Protein AF-A0A9P6IXK4-F1 (afdb_monomer)

Radius of gyration: 26.89 Å; Cα contacts (8 Å, |Δi|>4): 471; chains: 1; bounding box: 74×74×66 Å

Organism: Mortierella alpina (NCBI:txid64518)

Structure (mmCIF, N/CA/C/O backbone):
data_AF-A0A9P6IXK4-F1
#
_entry.id   AF-A0A9P6IXK4-F1
#
loop_
_atom_site.group_PDB
_atom_site.id
_atom_site.type_symbol
_atom_site.label_atom_id
_atom_site.label_alt_id
_atom_site.label_comp_id
_atom_site.label_asym_id
_atom_site.label_entity_id
_atom_site.label_seq_id
_atom_site.pdbx_PDB_ins_code
_atom_site.Cartn_x
_atom_site.Cartn_y
_atom_site.Cartn_z
_atom_site.occupancy
_atom_site.B_iso_or_equiv
_atom_site.auth_seq_id
_atom_site.auth_comp_id
_atom_site.auth_asym_id
_atom_site.auth_atom_id
_atom_site.pdbx_PDB_model_num
ATOM 1 N N . MET A 1 1 ? 5.391 25.474 11.824 1.00 52.72 1 MET A N 1
ATOM 2 C CA . MET A 1 1 ? 5.689 24.115 12.347 1.00 52.72 1 MET A CA 1
ATOM 3 C C . MET A 1 1 ? 7.083 23.601 11.980 1.00 52.72 1 MET A C 1
ATOM 5 O O . MET A 1 1 ? 7.659 22.894 12.794 1.00 52.72 1 MET A O 1
ATOM 9 N N . LEU A 1 2 ? 7.649 23.959 10.817 1.00 49.06 2 LEU A N 1
ATOM 10 C CA . LEU A 1 2 ? 8.962 23.472 10.354 1.00 49.06 2 LEU A CA 1
ATOM 11 C C . LEU A 1 2 ? 10.124 23.780 11.313 1.00 49.06 2 LEU A C 1
ATOM 13 O O . LEU A 1 2 ? 10.863 22.875 11.680 1.00 49.06 2 LEU A O 1
ATOM 17 N N . LEU A 1 3 ? 10.205 25.013 11.827 1.00 53.06 3 LEU A N 1
ATOM 18 C CA . LEU A 1 3 ? 11.266 25.436 12.757 1.00 53.06 3 LEU A CA 1
ATOM 19 C C . LEU A 1 3 ? 11.308 24.636 14.067 1.00 53.06 3 LEU A C 1
ATOM 21 O O . LEU A 1 3 ? 12.357 24.570 14.701 1.00 53.06 3 LEU A O 1
ATOM 25 N N . LYS A 1 4 ? 10.190 24.013 14.469 1.00 53.56 4 LYS A N 1
ATOM 26 C CA . LYS A 1 4 ? 10.117 23.171 15.673 1.00 53.56 4 LYS A CA 1
ATOM 27 C C . LYS A 1 4 ? 10.676 21.762 15.449 1.00 53.56 4 LYS A C 1
ATOM 29 O O . LYS A 1 4 ? 10.868 21.031 16.413 1.00 53.56 4 LYS A O 1
ATOM 34 N N . ARG A 1 5 ? 10.932 21.368 14.195 1.00 58.62 5 ARG A N 1
ATOM 35 C CA . ARG A 1 5 ? 11.457 20.042 13.859 1.00 58.62 5 ARG A CA 1
ATOM 36 C C . ARG A 1 5 ? 12.953 19.978 14.207 1.00 58.62 5 ARG A C 1
ATOM 38 O O . ARG A 1 5 ? 13.705 20.857 13.770 1.00 58.62 5 ARG A O 1
ATOM 45 N N . PRO A 1 6 ? 13.420 18.955 14.945 1.00 50.81 6 PRO A N 1
ATOM 46 C CA . PRO A 1 6 ? 14.829 18.823 15.331 1.00 50.81 6 PRO A CA 1
ATOM 47 C C . PRO A 1 6 ? 15.798 18.842 14.139 1.00 50.81 6 PRO A C 1
ATOM 49 O O . PRO A 1 6 ? 16.840 19.487 14.221 1.00 50.81 6 PRO A O 1
ATOM 52 N N . MET A 1 7 ? 15.396 18.232 13.018 1.00 53.16 7 MET A N 1
ATOM 53 C CA . MET A 1 7 ? 16.200 18.086 11.793 1.00 53.16 7 MET A CA 1
ATOM 54 C C . MET A 1 7 ? 16.235 19.316 10.882 1.00 53.16 7 MET A C 1
ATOM 56 O O . MET A 1 7 ? 17.008 19.342 9.937 1.00 53.16 7 MET A O 1
ATOM 60 N N . TYR A 1 8 ? 15.412 20.333 11.141 1.00 59.78 8 TYR A N 1
ATOM 61 C CA . TYR A 1 8 ? 15.349 21.519 10.287 1.00 59.78 8 TYR A CA 1
ATOM 62 C C . TYR A 1 8 ? 16.556 22.432 10.558 1.00 59.78 8 TYR A C 1
ATOM 64 O O . TYR A 1 8 ? 16.531 23.133 11.563 1.00 59.78 8 TYR A O 1
ATOM 72 N N . SER A 1 9 ? 17.642 22.371 9.785 1.00 75.44 9 SER A N 1
ATOM 73 C CA . SER A 1 9 ? 18.879 23.142 10.046 1.00 75.44 9 SER A CA 1
ATOM 74 C C . SER A 1 9 ? 18.754 24.617 9.641 1.00 75.44 9 SER A C 1
ATOM 76 O O . SER A 1 9 ? 17.744 25.020 9.062 1.00 75.44 9 SER A O 1
ATOM 78 N N . LEU A 1 10 ? 19.758 25.447 9.951 1.00 77.88 10 LEU A N 1
ATOM 79 C CA . LEU A 1 10 ? 19.817 26.806 9.399 1.00 77.88 10 LEU A CA 1
ATOM 80 C C . LEU A 1 10 ? 20.030 26.797 7.886 1.00 77.88 10 LEU A C 1
ATOM 82 O O . LEU A 1 10 ? 19.483 27.652 7.205 1.00 77.88 10 LEU A O 1
ATOM 86 N N . GLU A 1 11 ? 20.740 25.810 7.348 1.00 75.88 11 GLU A N 1
ATOM 87 C CA . GLU A 1 11 ? 20.876 25.611 5.900 1.00 75.88 11 GLU A CA 1
ATOM 88 C C . GLU A 1 11 ? 19.508 25.428 5.223 1.00 75.88 11 GLU A C 1
ATOM 90 O O . GLU A 1 11 ? 19.194 26.131 4.267 1.00 75.88 11 GLU A O 1
ATOM 95 N N . MET A 1 12 ? 18.619 24.622 5.815 1.00 69.62 12 MET A N 1
ATOM 96 C CA . MET A 1 12 ? 17.236 24.497 5.337 1.00 69.62 12 MET A CA 1
ATOM 97 C C . MET A 1 12 ? 16.423 25.787 5.484 1.00 69.62 12 MET A C 1
ATOM 99 O O . MET A 1 12 ? 15.462 25.998 4.750 1.00 69.62 12 MET A O 1
ATOM 103 N N . VAL A 1 13 ? 16.745 26.646 6.460 1.00 75.06 13 VAL A N 1
ATOM 104 C CA . VAL A 1 13 ? 16.129 27.980 6.546 1.00 75.06 13 VAL A CA 1
ATOM 105 C C . VAL A 1 13 ? 16.561 28.813 5.341 1.00 75.06 13 VAL A C 1
ATOM 107 O O . VAL A 1 13 ? 15.698 29.434 4.727 1.00 75.06 13 VAL A O 1
ATOM 110 N N . THR A 1 14 ? 17.846 28.775 4.971 1.00 76.62 14 THR A N 1
ATOM 111 C CA . THR A 1 14 ? 18.394 29.462 3.792 1.00 76.62 14 THR A CA 1
ATOM 112 C C . THR A 1 14 ? 17.706 29.024 2.500 1.00 76.62 14 THR A C 1
ATOM 114 O O . THR A 1 14 ? 17.333 29.870 1.696 1.00 76.62 14 THR A O 1
ATOM 117 N N . GLU A 1 15 ? 17.477 27.721 2.322 1.00 71.31 15 GLU A N 1
ATOM 118 C CA . GLU A 1 15 ? 16.827 27.148 1.129 1.00 71.31 15 GLU A CA 1
ATOM 119 C C . GLU A 1 15 ? 15.358 27.568 0.954 1.00 71.31 15 GLU A C 1
ATOM 121 O O . GLU A 1 15 ? 14.810 27.455 -0.140 1.00 71.31 15 GLU A O 1
ATOM 126 N N . GLN A 1 16 ? 14.700 28.044 2.017 1.00 71.56 16 GLN A N 1
ATOM 127 C CA . GLN A 1 16 ? 13.336 28.581 1.938 1.00 71.56 16 GLN A CA 1
ATOM 128 C C . GLN A 1 16 ? 13.287 30.090 1.669 1.00 71.56 16 GLN A C 1
ATOM 130 O O . GLN A 1 16 ? 12.194 30.641 1.521 1.00 71.56 16 GLN A O 1
ATOM 135 N N . LEU A 1 17 ? 14.431 30.779 1.650 1.00 74.00 17 LEU A N 1
ATOM 136 C CA . LEU A 1 17 ? 14.479 32.203 1.338 1.00 74.00 17 LEU A CA 1
ATOM 137 C C . LEU A 1 17 ? 14.304 32.397 -0.167 1.00 74.00 17 LEU A C 1
ATOM 139 O O . LEU A 1 17 ? 14.869 31.673 -0.983 1.00 74.00 17 LEU A O 1
ATOM 143 N N . THR A 1 18 ? 13.482 33.372 -0.536 1.00 64.62 18 THR A N 1
ATOM 144 C CA . THR A 1 18 ? 12.984 33.492 -1.914 1.00 64.62 18 THR A CA 1
ATOM 145 C C . THR A 1 18 ? 13.796 34.441 -2.777 1.00 64.62 18 THR A C 1
ATOM 147 O O . THR A 1 18 ? 13.701 34.391 -4.002 1.00 64.62 18 THR A O 1
ATOM 150 N N . THR A 1 19 ? 14.590 35.313 -2.155 1.00 79.94 19 THR A N 1
ATOM 151 C CA . THR A 1 19 ? 15.404 36.295 -2.868 1.00 79.94 19 THR A CA 1
ATOM 152 C C . THR A 1 19 ? 16.889 36.023 -2.667 1.00 79.94 19 THR A C 1
ATOM 154 O O . THR A 1 19 ? 17.333 35.688 -1.569 1.00 79.94 19 THR A O 1
ATOM 157 N N . GLU A 1 20 ? 17.683 36.234 -3.719 1.00 77.56 20 GLU A N 1
ATOM 158 C CA . GLU A 1 20 ? 19.145 36.081 -3.668 1.00 77.56 20 GLU A CA 1
ATOM 159 C C . GLU A 1 20 ? 19.772 36.950 -2.568 1.00 77.56 20 GLU A C 1
ATOM 161 O O . GLU A 1 20 ? 20.692 36.520 -1.878 1.00 77.56 20 GLU A O 1
ATOM 166 N N . ARG A 1 21 ? 19.208 38.141 -2.329 1.00 81.44 21 ARG A N 1
ATOM 167 C CA . ARG A 1 21 ? 19.643 39.058 -1.269 1.00 81.44 21 ARG A CA 1
ATOM 168 C C . ARG A 1 21 ? 19.401 38.501 0.138 1.00 81.44 21 ARG A C 1
ATOM 170 O O . ARG A 1 21 ? 20.240 38.689 1.015 1.00 81.44 21 ARG A O 1
ATOM 177 N N . GLU A 1 22 ? 18.262 37.853 0.377 1.00 79.94 22 GLU A N 1
ATOM 178 C CA . GLU A 1 22 ? 17.966 37.202 1.661 1.00 79.94 22 GLU A CA 1
ATOM 179 C C . GLU A 1 22 ? 18.860 35.982 1.872 1.00 79.94 22 GLU A C 1
ATOM 181 O O . GLU A 1 22 ? 19.415 35.820 2.958 1.00 79.94 22 GLU A O 1
ATOM 186 N N . VAL A 1 23 ? 19.043 35.170 0.826 1.00 77.56 23 VAL A N 1
ATOM 187 C CA . VAL A 1 23 ? 19.943 34.010 0.831 1.00 77.56 23 VAL A CA 1
ATOM 188 C C . VAL A 1 23 ? 21.368 34.441 1.152 1.00 77.56 23 VAL A C 1
ATOM 190 O O . VAL A 1 23 ? 21.991 33.862 2.038 1.00 77.56 23 VAL A O 1
ATOM 193 N N . GLU A 1 24 ? 21.884 35.480 0.497 1.00 83.94 24 GLU A N 1
ATOM 194 C CA . GLU A 1 24 ? 23.229 36.004 0.739 1.00 83.94 24 GLU A CA 1
ATOM 195 C C . GLU A 1 24 ? 23.370 36.572 2.158 1.00 83.94 24 GLU A C 1
ATOM 197 O O . GLU A 1 24 ? 24.328 36.251 2.870 1.00 83.94 24 GLU A O 1
ATOM 202 N N . ALA A 1 25 ? 22.411 37.389 2.604 1.00 82.81 25 ALA A N 1
ATOM 203 C CA . ALA A 1 25 ? 22.432 37.979 3.939 1.00 82.81 25 ALA A CA 1
ATOM 204 C C . ALA A 1 25 ? 22.384 36.904 5.033 1.00 82.81 25 ALA A C 1
ATOM 206 O O . ALA A 1 25 ? 23.160 36.959 5.988 1.00 82.81 25 ALA A O 1
ATOM 207 N N . PHE A 1 26 ? 21.511 35.908 4.880 1.00 86.62 26 PHE A N 1
ATOM 208 C CA . PHE A 1 26 ? 21.381 34.819 5.836 1.00 86.62 26 PHE A CA 1
ATOM 209 C C . PHE A 1 26 ? 22.577 33.868 5.770 1.00 86.62 26 PHE A C 1
ATOM 211 O O . PHE A 1 26 ? 23.100 33.515 6.814 1.00 86.62 26 PHE A O 1
ATOM 218 N N . SER A 1 27 ? 23.105 33.520 4.593 1.00 85.50 27 SER A N 1
ATOM 219 C CA . SER A 1 27 ? 24.300 32.660 4.463 1.00 85.50 27 SER A CA 1
ATOM 220 C C . SER A 1 27 ? 25.531 33.253 5.155 1.00 85.50 27 SER A C 1
ATOM 222 O O . SER A 1 27 ? 26.385 32.533 5.670 1.00 85.50 27 SER A O 1
ATOM 224 N N . ASN A 1 28 ? 25.595 34.582 5.245 1.00 87.81 28 ASN A N 1
ATOM 225 C CA . ASN A 1 28 ? 26.630 35.310 5.970 1.00 87.81 28 ASN A CA 1
ATOM 226 C C . ASN A 1 28 ? 26.349 35.459 7.477 1.00 87.81 28 ASN A C 1
ATOM 228 O O . ASN A 1 28 ? 27.027 36.249 8.140 1.00 87.81 28 ASN A O 1
ATOM 232 N N . TRP A 1 29 ? 25.399 34.708 8.053 1.00 86.94 29 TRP A N 1
ATOM 233 C CA . TRP A 1 29 ? 24.952 34.900 9.437 1.00 86.94 29 TRP A CA 1
ATOM 234 C C . TRP A 1 29 ? 26.091 34.855 10.470 1.00 86.94 29 TRP A C 1
ATOM 236 O O . TRP A 1 29 ? 26.056 35.567 11.474 1.00 86.94 29 TRP A O 1
ATOM 246 N N . ARG A 1 30 ? 27.139 34.064 10.197 1.00 88.44 30 ARG A N 1
ATOM 247 C CA . ARG A 1 30 ? 28.339 33.921 11.043 1.00 88.44 30 ARG A CA 1
ATOM 248 C C . ARG A 1 30 ? 29.129 35.222 11.216 1.00 88.44 30 ARG A C 1
ATOM 250 O O . ARG A 1 30 ? 29.919 35.329 12.146 1.00 88.44 30 ARG A O 1
ATOM 257 N N . ARG A 1 31 ? 28.936 36.206 10.332 1.00 87.81 31 ARG A N 1
ATOM 258 C CA . ARG A 1 31 ? 29.639 37.499 10.363 1.00 87.81 31 ARG A CA 1
ATOM 259 C C . ARG A 1 31 ? 28.980 38.517 11.292 1.00 87.81 31 ARG A C 1
ATOM 261 O O . ARG A 1 31 ? 29.598 39.536 11.594 1.00 87.81 31 ARG A O 1
ATOM 268 N N . PHE A 1 32 ? 27.744 38.286 11.733 1.00 87.19 32 PHE A N 1
ATOM 269 C CA . PHE A 1 32 ? 27.039 39.244 12.579 1.00 87.19 32 PHE A CA 1
ATOM 270 C C . PHE A 1 32 ? 27.334 39.001 14.055 1.00 87.19 32 PHE A C 1
ATOM 272 O O . PHE A 1 32 ? 27.194 37.895 14.564 1.00 87.19 32 PHE A O 1
ATOM 279 N N . SER A 1 33 ? 27.667 40.068 14.780 1.00 87.75 33 SER A N 1
ATOM 280 C CA . SER A 1 33 ? 27.867 40.004 16.234 1.00 87.75 33 SER A CA 1
ATOM 281 C C . SER A 1 33 ? 26.552 39.880 17.013 1.00 87.75 33 SER A C 1
ATOM 283 O O . SER A 1 33 ? 26.565 39.500 18.184 1.00 87.75 33 SER A O 1
ATOM 285 N N . ASN A 1 34 ? 25.418 40.198 16.379 1.00 88.94 34 ASN A N 1
ATOM 286 C CA . ASN A 1 34 ? 24.086 40.186 16.977 1.00 88.94 34 ASN A CA 1
ATOM 287 C C . ASN A 1 34 ? 23.076 39.607 15.980 1.00 88.94 34 ASN A C 1
ATOM 289 O O . ASN A 1 34 ? 23.040 40.043 14.832 1.00 88.94 34 ASN A O 1
ATOM 293 N N . ILE A 1 35 ? 22.236 38.675 16.429 1.00 90.50 35 ILE A N 1
ATOM 294 C CA . ILE A 1 35 ? 21.158 38.085 15.625 1.00 90.50 35 ILE A CA 1
ATOM 295 C C . ILE A 1 35 ? 19.861 38.215 16.411 1.00 90.50 35 ILE A C 1
ATOM 297 O O . ILE A 1 35 ? 19.788 37.834 17.581 1.00 90.50 35 ILE A O 1
ATOM 301 N N . VAL A 1 36 ? 18.841 38.779 15.773 1.00 88.75 36 VAL A N 1
ATOM 302 C CA . VAL A 1 36 ? 17.579 39.130 16.421 1.00 88.75 36 VAL A CA 1
ATOM 303 C C . VAL A 1 36 ? 16.432 38.411 15.729 1.00 88.75 36 VAL A C 1
ATOM 305 O O . VAL A 1 36 ? 16.271 38.515 14.518 1.00 88.75 36 VAL A O 1
ATOM 308 N N . PHE A 1 37 ? 15.627 37.698 16.511 1.00 87.31 37 PHE A N 1
ATOM 309 C CA . PHE A 1 37 ? 14.455 36.975 16.035 1.00 87.31 37 PHE A CA 1
ATOM 310 C C . PHE A 1 37 ? 13.177 37.776 16.275 1.00 87.31 37 PHE A C 1
ATOM 312 O O . PHE A 1 37 ? 12.994 38.403 17.320 1.00 87.31 37 PHE A O 1
ATOM 319 N N . PHE A 1 38 ? 12.259 37.712 15.322 1.00 83.88 38 PHE A N 1
ATOM 320 C CA . PHE A 1 38 ? 10.948 38.329 15.437 1.00 83.88 38 PHE A CA 1
ATOM 321 C C . PHE A 1 38 ? 9.905 37.405 14.819 1.00 83.88 38 PHE A C 1
ATOM 323 O O . PHE A 1 38 ? 10.157 36.779 13.791 1.00 83.88 38 PHE A O 1
ATOM 330 N N . ASP A 1 39 ? 8.744 37.317 15.457 1.00 78.88 39 ASP A N 1
ATOM 331 C CA . ASP A 1 39 ? 7.558 36.707 14.877 1.00 78.88 39 ASP A CA 1
ATOM 332 C C . ASP A 1 39 ? 6.399 37.708 14.908 1.00 78.88 39 ASP A C 1
ATOM 334 O O . ASP A 1 39 ? 6.398 38.658 15.692 1.00 78.88 39 ASP A O 1
ATOM 338 N N . ALA A 1 40 ? 5.401 37.489 14.052 1.00 73.25 40 ALA A N 1
ATOM 339 C CA . ALA A 1 40 ? 4.251 38.384 13.933 1.00 73.25 40 ALA A CA 1
ATOM 340 C C . ALA A 1 40 ? 3.388 38.454 15.208 1.00 73.25 40 ALA A C 1
ATOM 342 O O . ALA A 1 40 ? 2.583 39.371 15.351 1.00 73.25 40 ALA A O 1
ATOM 343 N N . THR A 1 41 ? 3.540 37.503 16.136 1.00 74.94 41 THR A N 1
ATOM 344 C CA . THR A 1 41 ? 2.801 37.487 17.407 1.00 74.94 41 THR A CA 1
ATOM 345 C C . THR A 1 41 ? 3.450 38.392 18.454 1.00 74.94 41 THR A C 1
ATOM 347 O O . THR A 1 41 ? 2.784 38.833 19.390 1.00 74.94 41 THR A O 1
ATOM 350 N N . GLY A 1 42 ? 4.752 38.669 18.305 1.00 72.19 42 GLY A N 1
ATOM 351 C CA . GLY A 1 42 ? 5.567 39.445 19.234 1.00 72.19 42 GLY A CA 1
ATOM 352 C C . GLY A 1 42 ? 5.589 38.871 20.655 1.00 72.19 42 GLY A C 1
ATOM 353 O O . GLY A 1 42 ? 5.853 39.612 21.608 1.00 72.19 42 GLY A O 1
ATOM 354 N N . ALA A 1 43 ? 5.284 37.578 20.801 1.00 77.81 43 ALA A N 1
ATOM 355 C CA . ALA A 1 43 ? 5.227 36.884 22.076 1.00 77.81 43 ALA A CA 1
ATOM 356 C C . ALA A 1 43 ? 6.628 36.693 22.674 1.00 77.81 43 ALA A C 1
ATOM 358 O O . ALA A 1 43 ? 7.629 36.558 21.968 1.00 77.81 43 ALA A O 1
ATOM 359 N N . VAL A 1 44 ? 6.703 36.648 24.006 1.00 81.12 44 VAL A N 1
ATOM 360 C CA . VAL A 1 44 ? 7.949 36.303 24.702 1.00 81.12 44 VAL A CA 1
ATOM 361 C C . VAL A 1 44 ? 8.308 34.842 24.383 1.00 81.12 44 VAL A C 1
ATOM 363 O O . VAL A 1 44 ? 7.463 33.964 24.582 1.00 81.12 44 VAL A O 1
ATOM 366 N N . PRO A 1 45 ? 9.536 34.540 23.915 1.00 80.62 45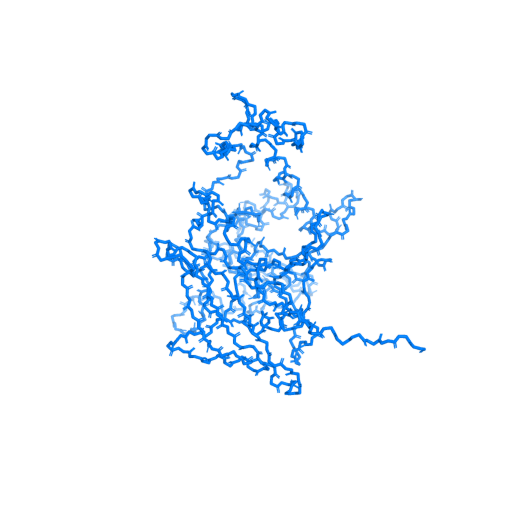 PRO A N 1
ATOM 367 C CA . PRO A 1 45 ? 9.921 33.180 23.558 1.00 80.62 45 PRO A CA 1
ATOM 368 C C . PRO A 1 45 ? 9.805 32.217 24.743 1.00 80.62 45 PRO A C 1
ATOM 370 O O . PRO A 1 45 ? 10.392 32.440 25.798 1.00 80.62 45 PRO A O 1
ATOM 373 N N . SER A 1 46 ? 9.095 31.107 24.555 1.00 80.06 46 SER A N 1
ATOM 374 C CA . SER A 1 46 ? 8.969 30.011 25.527 1.00 80.06 46 SER A CA 1
ATOM 375 C C . SER A 1 46 ? 9.542 28.703 24.968 1.00 80.06 46 SER A C 1
ATOM 377 O O . SER A 1 46 ? 9.778 28.589 23.760 1.00 80.06 46 SER A O 1
ATOM 379 N N . LYS A 1 47 ? 9.795 27.699 25.822 1.00 75.94 47 LYS A N 1
ATOM 380 C CA . LYS A 1 47 ? 10.325 26.389 25.394 1.00 75.94 47 LYS A CA 1
ATOM 381 C C . LYS A 1 47 ? 9.398 25.767 24.340 1.00 75.94 47 LYS A C 1
ATOM 383 O O . LYS A 1 47 ? 8.201 25.631 24.561 1.00 75.94 47 LYS A O 1
ATOM 388 N N . GLY A 1 48 ? 9.952 25.417 23.179 1.00 71.38 48 GLY A N 1
ATOM 389 C CA . GLY A 1 48 ? 9.187 24.872 22.048 1.00 71.38 48 GLY A CA 1
ATOM 390 C C . GLY A 1 48 ? 8.452 25.911 21.185 1.00 71.38 48 GLY A C 1
ATOM 391 O O . GLY A 1 48 ? 7.737 25.534 20.251 1.00 71.38 48 GLY A O 1
ATOM 392 N N . SER A 1 49 ? 8.610 27.213 21.451 1.00 81.00 49 SER A N 1
ATOM 393 C CA . SER A 1 49 ? 8.187 28.275 20.525 1.00 81.00 49 SER A CA 1
ATOM 394 C C . SER A 1 49 ? 9.082 28.311 19.271 1.00 81.00 49 SER A C 1
ATOM 396 O O . SER A 1 49 ? 10.226 27.855 19.322 1.00 81.00 49 SER A O 1
ATOM 398 N N . PRO A 1 50 ? 8.612 28.853 18.131 1.00 79.75 50 PRO A N 1
ATOM 399 C CA . PRO A 1 50 ? 9.435 28.970 16.924 1.00 79.75 50 PRO A CA 1
ATOM 400 C C . PRO A 1 50 ? 10.742 29.744 17.152 1.00 79.75 50 PRO A C 1
ATOM 402 O O . PRO A 1 50 ? 11.796 29.271 16.730 1.00 79.75 50 PRO A O 1
ATOM 405 N N . ILE A 1 51 ? 10.685 30.868 17.882 1.00 85.56 51 ILE A N 1
ATOM 406 C CA . ILE A 1 51 ? 11.867 31.672 18.236 1.00 85.56 51 ILE A CA 1
ATOM 407 C C . ILE A 1 51 ? 12.839 30.871 19.117 1.00 85.56 51 ILE A C 1
ATOM 409 O O . ILE A 1 51 ? 14.052 30.917 18.917 1.00 85.56 51 ILE A O 1
ATOM 413 N N . PHE A 1 52 ? 12.325 30.081 20.061 1.00 82.81 52 PHE A N 1
ATOM 414 C CA . PHE A 1 52 ? 13.161 29.198 20.873 1.00 82.81 52 PHE A CA 1
ATOM 415 C C . PHE A 1 52 ? 13.871 28.143 20.016 1.00 82.81 52 PHE A C 1
ATOM 417 O O . PHE A 1 52 ? 15.081 27.949 20.139 1.00 82.81 52 PHE A O 1
ATOM 424 N N . CYS A 1 53 ? 13.138 27.480 19.121 1.00 82.06 53 CYS A N 1
ATOM 425 C CA . CYS A 1 53 ? 13.697 26.418 18.294 1.00 82.06 53 CYS A CA 1
ATOM 426 C C . CYS A 1 53 ? 14.724 26.944 17.281 1.00 82.06 53 CYS A C 1
ATOM 428 O O . CYS A 1 53 ? 15.742 26.286 17.071 1.00 82.06 53 CYS A O 1
ATOM 430 N N . ILE A 1 54 ? 14.511 28.126 16.690 1.00 85.12 54 ILE A N 1
ATOM 431 C CA . ILE A 1 54 ? 15.495 28.729 15.779 1.00 85.12 54 ILE A CA 1
ATOM 432 C C . ILE A 1 54 ? 16.745 29.201 16.533 1.00 85.12 54 ILE A C 1
ATOM 434 O O . ILE A 1 54 ? 17.857 28.914 16.097 1.00 85.12 54 ILE A O 1
ATOM 438 N N . ALA A 1 55 ? 16.598 29.800 17.720 1.00 86.31 55 ALA A N 1
ATOM 439 C CA . ALA A 1 55 ? 17.739 30.201 18.542 1.00 86.31 55 ALA A CA 1
ATOM 440 C C . ALA A 1 55 ? 18.621 29.003 18.940 1.00 86.31 55 ALA A C 1
ATOM 442 O O . ALA A 1 55 ? 19.849 29.101 18.918 1.00 86.31 55 ALA A O 1
ATOM 443 N N . GLN A 1 56 ? 18.016 27.850 19.253 1.00 83.50 56 GLN A N 1
ATOM 444 C CA . GLN A 1 56 ? 18.771 26.627 19.534 1.00 83.50 56 GLN A CA 1
ATOM 445 C C . GLN A 1 56 ? 19.548 26.106 18.319 1.00 83.50 56 GLN A C 1
ATOM 447 O O . GLN A 1 56 ? 20.637 25.566 18.499 1.00 83.50 56 GLN A O 1
ATOM 452 N N . LYS A 1 57 ? 19.047 26.299 17.094 1.00 85.56 57 LYS A N 1
ATOM 453 C CA . LYS A 1 57 ? 19.744 25.889 15.862 1.00 85.56 57 LYS A CA 1
ATOM 454 C C . LYS A 1 57 ? 20.998 26.721 15.623 1.00 85.56 57 LYS A C 1
ATOM 456 O O . LYS A 1 57 ? 22.067 26.147 15.456 1.00 85.56 57 LYS A O 1
ATOM 461 N N . PHE A 1 58 ? 20.902 28.045 15.775 1.00 87.62 58 PHE A N 1
ATOM 462 C CA . PHE A 1 58 ? 22.078 28.925 15.785 1.00 87.62 58 PHE A CA 1
ATOM 463 C C . PHE A 1 58 ? 23.117 28.476 16.813 1.00 87.62 58 PHE A C 1
ATOM 465 O O . PHE A 1 58 ? 24.293 28.348 16.484 1.00 87.62 58 PHE A O 1
ATOM 472 N N . ARG A 1 59 ? 22.705 28.157 18.046 1.00 84.69 59 ARG A N 1
ATOM 473 C CA . ARG A 1 59 ? 23.642 27.648 19.061 1.00 84.69 59 ARG A CA 1
ATOM 474 C C . ARG A 1 59 ? 24.264 26.302 18.685 1.00 84.69 59 ARG A C 1
ATOM 476 O O . ARG A 1 59 ? 25.469 26.145 18.852 1.00 84.69 59 ARG A O 1
ATOM 483 N N . LYS A 1 60 ? 23.471 25.358 18.169 1.00 81.38 60 LYS A N 1
ATOM 484 C CA . LYS A 1 60 ? 23.942 24.029 17.744 1.00 81.38 60 LYS A CA 1
ATOM 485 C C . LYS A 1 60 ? 24.983 24.121 16.624 1.00 81.38 60 LYS A C 1
ATOM 487 O O . LYS A 1 60 ? 25.922 23.339 16.612 1.00 81.38 60 LYS A O 1
ATOM 492 N N . GLU A 1 61 ? 24.844 25.094 15.728 1.00 83.00 61 GLU A N 1
ATOM 493 C CA . GLU A 1 61 ? 25.758 25.320 14.600 1.00 83.00 61 GLU A CA 1
ATOM 494 C C . GLU A 1 61 ? 26.955 26.233 14.938 1.00 83.00 61 GLU A C 1
ATOM 496 O O . GLU A 1 61 ? 27.680 26.679 14.045 1.00 83.00 61 GLU A O 1
ATOM 501 N N . GLY A 1 62 ? 27.193 26.493 16.231 1.00 83.44 62 GLY A N 1
ATOM 502 C CA . GLY A 1 62 ? 28.374 27.213 16.713 1.00 83.44 62 GLY A CA 1
ATOM 503 C C . GLY A 1 62 ? 28.260 28.737 16.655 1.00 83.44 62 GLY A C 1
ATOM 504 O O . GLY A 1 62 ? 29.269 29.421 16.532 1.00 83.44 62 GLY A O 1
ATOM 505 N N . CYS A 1 63 ? 27.051 29.301 16.722 1.00 84.12 63 CYS A N 1
ATOM 506 C CA . CYS A 1 63 ? 26.865 30.751 16.718 1.00 84.12 63 CYS A CA 1
ATOM 507 C C . CYS A 1 63 ? 27.402 31.426 17.992 1.00 84.12 63 CYS A C 1
ATOM 509 O O . CYS A 1 63 ? 26.853 31.256 19.090 1.00 84.12 63 CYS A O 1
ATOM 511 N N . GLU A 1 64 ? 28.402 32.288 17.809 1.00 82.44 64 GLU A N 1
ATOM 512 C CA . GLU A 1 64 ? 28.988 33.136 18.856 1.00 82.44 64 GLU A CA 1
ATOM 513 C C . GLU A 1 64 ? 28.269 34.486 19.025 1.00 82.44 64 GLU A C 1
ATOM 515 O O . GLU A 1 64 ? 28.446 35.166 20.037 1.00 82.44 64 GLU A O 1
ATOM 520 N N . ALA A 1 65 ? 27.405 34.860 18.076 1.00 85.31 65 ALA A N 1
ATOM 521 C CA . ALA A 1 65 ? 26.636 36.099 18.132 1.00 85.31 65 ALA A CA 1
ATOM 522 C C . ALA A 1 65 ? 25.733 36.183 19.376 1.00 85.31 65 ALA A C 1
ATOM 524 O O . ALA A 1 65 ? 25.235 35.177 19.904 1.00 85.31 65 ALA A O 1
ATOM 525 N N . ARG A 1 66 ? 25.440 37.412 19.816 1.00 85.81 66 ARG A N 1
ATOM 526 C CA . ARG A 1 66 ? 24.403 37.655 20.824 1.00 85.81 66 ARG A CA 1
ATOM 527 C C . ARG A 1 66 ? 23.039 37.441 20.183 1.00 85.81 66 ARG A C 1
ATOM 529 O O . ARG A 1 66 ? 22.619 38.207 19.319 1.00 85.81 66 ARG A O 1
ATOM 536 N N . LEU A 1 67 ? 22.350 36.397 20.629 1.00 89.75 67 LEU A N 1
ATOM 537 C CA . LEU A 1 67 ? 20.993 36.094 20.191 1.00 89.75 67 LEU A CA 1
ATOM 538 C C . LEU A 1 67 ? 19.984 36.918 20.998 1.00 89.75 67 LEU A C 1
ATOM 540 O O . LEU A 1 67 ? 20.099 37.024 22.223 1.00 89.75 67 LEU A O 1
ATOM 544 N N . GLY A 1 68 ? 19.003 37.499 20.318 1.00 86.69 68 GLY A N 1
ATOM 545 C CA . GLY A 1 68 ? 17.957 38.313 20.926 1.00 86.69 68 GLY A CA 1
ATOM 546 C C . GLY A 1 68 ? 16.611 38.177 20.229 1.00 86.69 68 GLY A C 1
ATOM 547 O O . GLY A 1 68 ? 16.496 37.487 19.220 1.00 86.69 68 GLY A O 1
ATOM 548 N N . TYR A 1 69 ? 15.587 38.835 20.764 1.00 88.62 69 TYR A N 1
ATOM 549 C CA . TYR A 1 69 ? 14.262 38.885 20.148 1.00 88.62 69 TYR A CA 1
ATOM 550 C C . TYR A 1 69 ? 13.610 40.262 20.293 1.00 88.62 69 TYR A C 1
ATOM 552 O O . TYR A 1 69 ? 13.983 41.043 21.173 1.00 88.62 69 TYR A O 1
ATOM 560 N N . ILE A 1 70 ? 12.635 40.559 19.433 1.00 84.19 70 ILE A N 1
ATOM 561 C CA . ILE A 1 70 ? 11.807 41.769 19.526 1.00 84.19 70 ILE A CA 1
ATOM 562 C C . ILE A 1 70 ? 10.429 41.391 20.068 1.00 84.19 70 ILE A C 1
ATOM 564 O O . ILE A 1 70 ? 9.738 40.544 19.509 1.00 84.19 70 ILE A O 1
ATOM 568 N N . HIS A 1 71 ? 10.030 42.035 21.162 1.00 79.50 71 HIS A N 1
ATOM 569 C CA . HIS A 1 71 ? 8.696 41.898 21.743 1.00 79.50 71 HIS A CA 1
ATOM 570 C C . HIS A 1 71 ? 7.689 42.817 21.029 1.00 79.50 71 HIS A C 1
ATOM 572 O O . HIS A 1 71 ? 8.073 43.891 20.565 1.00 79.50 71 HIS A O 1
ATOM 578 N N . ALA A 1 72 ? 6.395 42.463 21.023 1.00 67.94 72 ALA A N 1
ATOM 579 C CA . ALA A 1 72 ? 5.301 43.181 20.340 1.00 67.94 72 ALA A CA 1
ATOM 580 C C . ALA A 1 72 ? 5.248 44.706 20.589 1.00 67.94 72 ALA A C 1
ATOM 582 O O . ALA A 1 72 ? 4.719 45.458 19.779 1.00 67.94 72 ALA A O 1
ATOM 583 N N . ARG A 1 73 ? 5.819 45.188 21.702 1.00 67.31 73 ARG A N 1
ATOM 584 C CA . ARG A 1 73 ? 5.939 46.623 22.033 1.00 67.31 73 ARG A CA 1
ATOM 585 C C . ARG A 1 73 ? 7.197 47.302 21.459 1.00 67.31 73 ARG A C 1
ATOM 587 O O . ARG A 1 73 ? 7.610 48.335 21.977 1.00 67.31 73 ARG A O 1
ATOM 594 N N . GLY A 1 74 ? 7.861 46.693 20.475 1.00 66.75 74 GLY A N 1
ATOM 595 C CA . GLY A 1 74 ? 9.080 47.211 19.839 1.00 66.75 74 GLY A CA 1
ATOM 596 C C . GLY A 1 74 ? 10.332 47.181 20.723 1.00 66.75 74 GLY A C 1
ATOM 597 O O . GLY A 1 74 ? 11.345 47.782 20.376 1.00 66.75 74 GLY A O 1
ATOM 598 N N . ARG A 1 75 ? 10.289 46.501 21.878 1.00 78.31 75 ARG A N 1
ATOM 599 C CA . ARG A 1 75 ? 11.451 46.381 22.771 1.00 78.31 75 ARG A CA 1
ATOM 600 C C . ARG A 1 75 ? 12.359 45.247 22.305 1.00 78.31 75 ARG A C 1
ATOM 602 O O . ARG A 1 75 ? 11.917 44.102 22.212 1.00 78.31 75 ARG A O 1
ATOM 609 N N . LEU A 1 76 ? 13.622 45.581 22.047 1.00 82.06 76 LEU A N 1
ATOM 610 C CA . LEU A 1 76 ? 14.685 44.634 21.722 1.00 82.06 76 LEU A CA 1
ATOM 611 C C . LEU A 1 76 ? 15.288 44.048 23.003 1.00 82.06 76 LEU A C 1
ATOM 613 O O . LEU A 1 76 ? 15.788 44.779 23.856 1.00 82.06 76 LEU A O 1
ATOM 617 N N . HIS A 1 77 ? 15.302 42.723 23.094 1.00 78.88 77 HIS A N 1
ATOM 618 C CA . HIS A 1 77 ? 15.933 41.967 24.170 1.00 78.88 77 HIS A CA 1
ATOM 619 C C . HIS A 1 77 ? 17.131 41.199 23.612 1.00 78.88 77 HIS A C 1
ATOM 621 O O . HIS A 1 77 ? 16.981 40.114 23.052 1.00 78.88 77 HIS A O 1
ATOM 627 N N . LEU A 1 78 ? 18.327 41.781 23.723 1.00 79.81 78 LEU A N 1
ATOM 628 C CA . LEU A 1 78 ? 19.571 41.217 23.196 1.00 79.81 78 LEU A CA 1
ATOM 629 C C . LEU A 1 78 ? 20.358 40.502 24.305 1.00 79.81 78 LEU A C 1
ATOM 631 O O . LEU A 1 78 ? 20.497 41.032 25.405 1.00 79.81 78 LEU A O 1
ATOM 635 N N . GLY A 1 79 ? 20.852 39.289 24.037 1.00 67.06 79 GLY A N 1
ATOM 636 C CA . GLY A 1 79 ? 21.625 38.497 25.006 1.00 67.06 79 GLY A CA 1
ATOM 637 C C . GLY A 1 79 ? 20.809 37.917 26.171 1.00 67.06 79 GLY A C 1
ATOM 638 O O . GLY A 1 79 ? 21.384 37.374 27.106 1.00 67.06 79 GLY A O 1
ATOM 639 N N . SER A 1 80 ? 19.480 38.022 26.118 1.00 61.84 80 SER A N 1
ATOM 640 C CA . SER A 1 80 ? 18.548 37.718 27.214 1.00 61.84 80 SER A CA 1
ATOM 641 C C . SER A 1 80 ? 17.463 36.727 26.774 1.00 61.84 80 SER A C 1
ATOM 643 O O . SER A 1 80 ? 16.265 36.962 26.928 1.00 61.84 80 SER A O 1
ATOM 645 N N . LEU A 1 81 ? 17.881 35.594 26.201 1.00 65.62 81 LEU A N 1
ATOM 646 C CA . LEU A 1 81 ? 16.976 34.457 26.011 1.00 65.62 81 LEU A CA 1
ATOM 647 C C . LEU A 1 81 ? 16.669 33.816 27.384 1.00 65.62 81 LEU A C 1
ATOM 649 O O . LEU A 1 81 ? 17.594 33.684 28.189 1.00 65.62 81 LEU A O 1
ATOM 653 N N . PRO A 1 82 ? 15.419 33.405 27.677 1.00 59.00 82 PRO A N 1
ATOM 654 C CA . PRO A 1 82 ? 15.062 32.811 28.968 1.00 59.00 82 PRO A CA 1
ATOM 655 C C . PRO A 1 82 ? 15.959 31.620 29.340 1.00 59.00 82 PRO A C 1
ATOM 657 O O . PRO A 1 82 ? 16.287 30.793 28.489 1.00 59.00 82 PRO A O 1
ATOM 660 N N . ALA A 1 83 ? 16.336 31.524 30.619 1.00 52.66 83 ALA A N 1
ATOM 661 C CA . ALA A 1 83 ? 17.436 30.711 31.164 1.00 52.66 83 ALA A CA 1
ATOM 662 C C . ALA A 1 83 ? 17.320 29.164 31.050 1.00 52.66 83 ALA A C 1
ATOM 664 O O . ALA A 1 83 ? 18.055 28.445 31.715 1.00 52.66 83 ALA A O 1
ATOM 665 N N . MET A 1 84 ? 16.455 28.616 30.190 1.00 45.69 84 MET A N 1
ATOM 666 C CA . MET A 1 84 ? 16.311 27.166 29.946 1.00 45.69 84 MET A CA 1
ATOM 667 C C . MET A 1 84 ? 17.075 26.660 28.703 1.00 45.69 84 MET A C 1
ATOM 669 O O . MET A 1 84 ? 16.810 25.564 28.214 1.00 45.69 84 MET A O 1
ATOM 673 N N . ILE A 1 85 ? 17.999 27.459 28.154 1.00 51.34 85 ILE A N 1
ATOM 674 C CA . ILE A 1 85 ? 18.738 27.155 26.907 1.00 51.34 85 ILE A CA 1
ATOM 675 C C . ILE A 1 85 ? 20.196 26.723 27.175 1.00 51.34 85 ILE A C 1
ATOM 677 O O . ILE A 1 85 ? 20.932 26.388 26.250 1.00 51.34 85 ILE A O 1
ATOM 681 N N . THR A 1 86 ? 20.638 26.662 28.432 1.00 40.34 86 THR A N 1
ATOM 682 C CA . THR A 1 86 ? 22.023 26.307 28.773 1.00 40.34 86 THR A CA 1
ATOM 683 C C . THR A 1 86 ? 22.163 24.847 29.221 1.00 40.34 86 THR A C 1
ATOM 685 O O . THR A 1 86 ? 21.784 24.507 30.335 1.00 40.34 86 THR A O 1
ATOM 688 N N . LYS A 1 87 ? 22.802 24.053 28.345 1.00 36.44 87 LYS A N 1
ATOM 689 C CA . LYS A 1 87 ? 23.310 22.664 28.464 1.00 36.44 87 LYS A CA 1
ATOM 690 C C . LYS A 1 87 ? 22.281 21.507 28.493 1.00 36.44 87 LYS A C 1
ATOM 692 O O . LYS A 1 87 ? 21.318 21.562 29.249 1.00 36.44 87 LYS A O 1
ATOM 697 N N . PRO A 1 88 ? 22.502 20.429 27.706 1.00 33.75 88 PRO A N 1
ATOM 698 C CA . PRO A 1 88 ? 21.697 19.213 27.779 1.00 33.75 88 PRO A CA 1
ATOM 699 C C . PRO A 1 88 ? 22.124 18.384 29.003 1.00 33.75 88 PRO A C 1
ATOM 701 O O . PRO A 1 88 ? 23.285 17.996 29.117 1.00 33.75 88 PRO A O 1
ATOM 704 N N . GLY A 1 89 ? 21.199 18.150 29.934 1.00 29.73 89 GLY A N 1
ATOM 705 C CA . GLY A 1 89 ? 21.366 17.195 31.032 1.00 29.73 89 GLY A CA 1
ATOM 706 C C . GLY A 1 89 ? 20.903 15.803 30.606 1.00 29.73 89 GLY A C 1
ATOM 707 O O . GLY A 1 89 ? 19.884 15.676 29.931 1.00 29.73 89 GLY A O 1
ATOM 708 N N . ALA A 1 90 ? 21.678 14.786 30.976 1.00 33.66 90 ALA A N 1
ATOM 709 C CA . ALA A 1 90 ? 21.354 13.377 30.800 1.00 33.66 90 ALA A CA 1
ATOM 710 C C . ALA A 1 90 ? 20.147 12.969 31.664 1.00 33.66 90 ALA A C 1
ATOM 712 O O . ALA A 1 90 ? 20.063 13.386 32.818 1.00 33.66 90 ALA A O 1
ATOM 713 N N . GLY A 1 91 ? 19.269 12.123 31.119 1.00 32.97 91 GLY A N 1
ATOM 714 C CA . GLY A 1 91 ? 18.213 11.436 31.868 1.00 32.97 91 GLY A CA 1
ATOM 715 C C .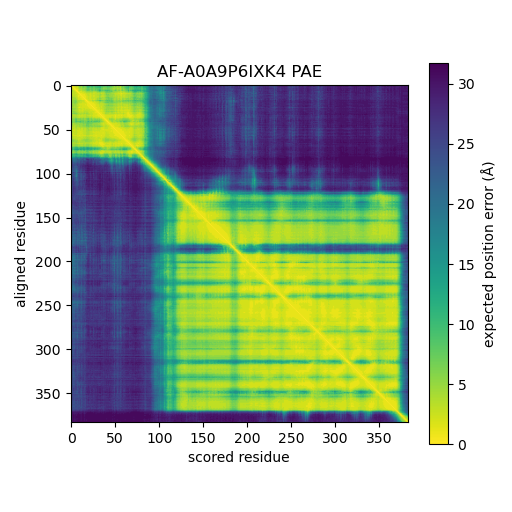 GLY A 1 91 ? 16.803 11.646 31.311 1.00 32.97 91 GLY A C 1
ATOM 716 O O . GLY A 1 91 ? 16.298 12.762 31.294 1.00 32.97 91 GLY A O 1
ATOM 717 N N . ASP A 1 92 ? 16.198 10.524 30.922 1.00 26.98 92 ASP A N 1
ATOM 718 C CA . ASP A 1 92 ? 14.766 10.245 30.767 1.00 26.98 92 ASP A CA 1
ATOM 719 C C . ASP A 1 92 ? 13.993 10.893 29.607 1.00 26.98 92 ASP A C 1
ATOM 721 O O . ASP A 1 92 ? 13.542 12.035 29.656 1.00 26.98 92 ASP A O 1
ATOM 725 N N . THR A 1 93 ? 13.704 10.090 28.576 1.00 27.73 93 THR A N 1
ATOM 726 C CA . THR A 1 93 ? 12.324 9.649 28.280 1.00 27.73 93 THR A CA 1
ATOM 727 C C . THR A 1 93 ? 12.309 8.618 27.151 1.00 27.73 93 THR A C 1
ATOM 729 O O . THR A 1 93 ? 12.833 8.834 26.063 1.00 27.73 93 THR A O 1
ATOM 732 N N . VAL A 1 94 ? 11.673 7.483 27.440 1.00 32.78 94 VAL A N 1
ATOM 733 C CA . VAL A 1 94 ? 11.329 6.415 26.501 1.00 32.78 94 VAL A CA 1
ATOM 734 C C . VAL A 1 94 ? 10.329 6.970 25.484 1.00 32.78 94 VAL A C 1
ATOM 736 O O . VAL A 1 94 ? 9.140 7.091 25.765 1.00 32.78 94 VAL A O 1
ATOM 739 N N . ALA A 1 95 ? 10.820 7.322 24.302 1.00 27.31 95 ALA A N 1
ATOM 740 C CA . ALA A 1 95 ? 10.016 7.507 23.105 1.00 27.31 95 ALA A CA 1
ATOM 741 C C . ALA A 1 95 ? 10.583 6.558 22.052 1.00 27.31 95 ALA A C 1
ATOM 743 O O . ALA A 1 95 ? 11.782 6.553 21.799 1.00 27.31 95 ALA A O 1
ATOM 744 N N . CYS A 1 96 ? 9.720 5.711 21.499 1.00 31.02 96 CYS A N 1
ATOM 745 C CA . CYS A 1 96 ? 10.074 4.745 20.471 1.00 31.02 96 CYS A CA 1
ATOM 746 C C . CYS A 1 96 ? 10.686 5.497 19.276 1.00 31.02 96 CYS A C 1
ATOM 748 O O . CYS A 1 96 ? 9.990 6.230 18.570 1.00 31.02 96 CYS A O 1
ATOM 750 N N . GLU A 1 97 ? 12.002 5.383 19.109 1.00 25.84 97 GLU A N 1
ATOM 751 C CA . GLU A 1 97 ? 12.743 6.042 18.043 1.00 25.84 97 GLU A CA 1
ATOM 752 C C . GLU A 1 97 ? 12.393 5.377 16.709 1.00 25.84 97 GLU A C 1
ATOM 754 O O . GLU A 1 97 ? 12.865 4.293 16.373 1.00 25.84 97 GLU A O 1
ATOM 759 N N . THR A 1 98 ? 11.548 6.029 15.911 1.00 35.03 98 THR A N 1
ATOM 760 C CA . THR A 1 98 ? 11.528 5.775 14.466 1.00 35.03 98 THR A CA 1
ATOM 761 C C . THR A 1 98 ? 12.915 6.093 13.903 1.00 35.03 98 THR A C 1
ATOM 763 O O . THR A 1 98 ? 13.399 7.201 14.150 1.00 35.03 98 THR A O 1
ATOM 766 N N . PRO A 1 99 ? 13.548 5.200 13.120 1.00 31.45 99 PRO A N 1
ATOM 767 C CA . PRO A 1 99 ? 14.858 5.476 12.549 1.00 31.45 99 PRO A CA 1
ATOM 768 C C . PRO A 1 99 ? 14.746 6.663 11.588 1.00 31.45 99 PRO A C 1
ATOM 770 O O . PRO A 1 99 ? 14.077 6.603 10.552 1.00 31.45 99 PRO A O 1
ATOM 773 N N . MET A 1 100 ? 15.371 7.767 11.990 1.00 31.75 100 MET A N 1
ATOM 774 C CA . MET A 1 100 ? 15.488 9.007 11.237 1.00 31.75 100 MET A CA 1
ATOM 775 C C . MET A 1 100 ? 16.559 8.817 10.155 1.00 31.75 100 MET A C 1
ATOM 777 O O . MET A 1 100 ? 17.680 8.440 10.475 1.00 31.75 100 MET A O 1
ATOM 781 N N . MET A 1 101 ? 16.238 9.077 8.883 1.00 32.66 101 MET A N 1
ATOM 782 C CA . MET A 1 101 ? 17.273 9.301 7.862 1.00 32.66 101 MET A CA 1
ATOM 783 C C . MET A 1 101 ? 17.764 10.753 7.930 1.00 32.66 101 MET A C 1
ATOM 785 O O . MET A 1 101 ? 16.993 11.680 8.185 1.00 32.66 101 MET A O 1
ATOM 789 N N . GLU A 1 102 ? 19.069 10.910 7.727 1.00 31.98 102 GLU A N 1
ATOM 790 C CA . GLU A 1 102 ? 19.911 12.034 8.149 1.00 31.98 102 GLU A CA 1
ATOM 791 C C . GLU A 1 102 ? 20.058 13.183 7.133 1.00 31.98 102 GLU A C 1
ATOM 793 O O . GLU A 1 102 ? 20.956 14.002 7.295 1.00 31.98 102 GLU A O 1
ATOM 798 N N . ASN A 1 103 ? 19.222 13.303 6.096 1.00 35.94 103 ASN A N 1
ATOM 799 C CA . ASN A 1 103 ? 19.495 14.274 5.026 1.00 35.94 103 ASN A CA 1
ATOM 800 C C . ASN A 1 103 ? 18.268 15.134 4.648 1.00 35.94 103 ASN A C 1
ATOM 802 O O . ASN A 1 103 ? 17.207 14.587 4.352 1.00 35.94 103 ASN A O 1
ATOM 806 N N . PRO A 1 104 ? 18.371 16.476 4.670 1.00 34.31 104 PRO A N 1
ATOM 807 C CA . PRO A 1 104 ? 17.296 17.372 4.248 1.00 34.31 104 PRO A CA 1
ATOM 808 C C . PRO A 1 104 ? 17.201 17.616 2.732 1.00 34.31 104 PRO A C 1
ATOM 810 O O . PRO A 1 104 ? 16.181 18.130 2.283 1.00 34.31 104 PRO A O 1
ATOM 813 N N . ASN A 1 105 ? 18.178 17.167 1.934 1.00 36.31 105 ASN A N 1
ATOM 814 C CA . ASN A 1 105 ? 18.163 17.253 0.461 1.00 36.31 105 ASN A CA 1
ATOM 815 C C . ASN A 1 105 ? 17.341 16.144 -0.238 1.00 36.31 105 ASN A C 1
ATOM 817 O O . ASN A 1 105 ? 17.572 15.801 -1.400 1.00 36.31 105 ASN A O 1
ATOM 821 N N . VAL A 1 106 ? 16.379 15.545 0.465 1.00 38.22 106 VAL A N 1
ATOM 822 C CA . VAL A 1 106 ? 15.763 14.279 0.050 1.00 38.22 106 VAL A CA 1
ATOM 823 C C . VAL A 1 106 ? 14.523 14.501 -0.810 1.00 38.22 106 VAL A C 1
ATOM 825 O O . VAL A 1 106 ? 13.512 15.064 -0.387 1.00 38.22 106 VAL A O 1
ATOM 828 N N . ASN A 1 107 ? 14.612 14.005 -2.046 1.00 42.16 107 ASN A N 1
ATOM 829 C CA . ASN A 1 107 ? 13.539 13.988 -3.028 1.00 42.16 107 ASN A CA 1
ATOM 830 C C . ASN A 1 107 ? 12.353 13.152 -2.502 1.00 42.16 107 ASN A C 1
ATOM 832 O O . ASN A 1 107 ? 12.513 11.952 -2.257 1.00 42.16 107 ASN A O 1
ATOM 836 N N . PRO A 1 108 ? 11.155 13.740 -2.343 1.00 41.16 108 PRO A N 1
ATOM 837 C CA . PRO A 1 108 ? 10.057 13.094 -1.634 1.00 41.16 108 PRO A CA 1
ATOM 838 C C . PRO A 1 108 ? 9.453 11.891 -2.368 1.00 41.16 108 PRO A C 1
ATOM 840 O O . PRO A 1 108 ? 8.653 11.173 -1.785 1.00 41.16 108 PRO A O 1
ATOM 843 N N . LEU A 1 109 ? 9.829 11.634 -3.621 1.00 39.22 109 LEU A N 1
ATOM 844 C CA . LEU A 1 109 ? 9.150 10.623 -4.418 1.00 39.22 109 LEU A CA 1
ATOM 845 C C . LEU A 1 109 ? 9.645 9.185 -4.137 1.00 39.22 109 LEU A C 1
ATOM 847 O O . LEU A 1 109 ? 8.817 8.282 -4.140 1.00 39.22 109 LEU A O 1
ATOM 851 N N . PHE A 1 110 ? 10.945 8.944 -3.883 1.00 46.72 110 PHE A N 1
ATOM 852 C CA . PHE A 1 110 ? 11.473 7.569 -3.997 1.00 46.72 110 PHE A CA 1
ATOM 853 C C . PHE A 1 110 ? 12.681 7.153 -3.127 1.00 46.72 110 PHE A C 1
ATOM 855 O O . PHE A 1 110 ? 13.100 6.019 -3.285 1.00 46.72 110 PHE A O 1
ATOM 862 N N . GLU A 1 111 ? 13.226 7.910 -2.160 1.00 39.59 111 GLU A N 1
ATOM 863 C CA . GLU A 1 111 ? 14.333 7.350 -1.327 1.00 39.59 111 GLU A CA 1
ATOM 864 C C . GLU A 1 111 ? 13.910 6.188 -0.400 1.00 39.59 111 GLU A C 1
ATOM 866 O O . GLU A 1 111 ? 14.716 5.339 -0.022 1.00 39.59 111 GLU A O 1
ATOM 871 N N . SER A 1 112 ? 12.623 6.094 -0.066 1.00 40.16 112 SER A N 1
ATOM 872 C CA . SER A 1 112 ? 12.041 4.940 0.631 1.00 40.16 112 SER A CA 1
ATOM 873 C C . SER A 1 112 ? 11.820 3.724 -0.283 1.00 40.16 112 SER A C 1
ATOM 875 O O . SER A 1 112 ? 11.531 2.651 0.242 1.00 40.16 112 SER A O 1
ATOM 877 N N . VAL A 1 113 ? 11.974 3.900 -1.606 1.00 42.97 113 VAL A N 1
ATOM 878 C CA . VAL A 1 113 ? 11.782 2.924 -2.706 1.00 42.97 113 VAL A CA 1
ATOM 879 C C . VAL A 1 113 ? 13.050 2.803 -3.600 1.00 42.97 113 VAL A C 1
ATOM 881 O O . VAL A 1 113 ? 13.085 2.016 -4.539 1.00 42.97 113 VAL A O 1
ATOM 884 N N . ARG A 1 114 ? 14.135 3.521 -3.280 1.00 38.12 114 ARG A N 1
ATOM 885 C CA . ARG A 1 114 ? 15.511 3.349 -3.768 1.00 38.12 114 ARG A CA 1
ATOM 886 C C . ARG A 1 114 ? 16.462 3.922 -2.718 1.00 38.12 114 ARG A C 1
ATOM 888 O O . ARG A 1 114 ? 16.537 5.140 -2.564 1.00 38.12 114 ARG A O 1
ATOM 895 N N . GLN A 1 115 ? 17.210 3.078 -2.009 1.00 34.72 115 GLN A N 1
ATOM 896 C CA . GLN A 1 115 ? 18.338 3.558 -1.205 1.00 34.72 115 GLN A CA 1
ATOM 897 C C . GLN A 1 115 ? 19.350 4.232 -2.141 1.00 34.72 115 GLN A C 1
ATOM 899 O O . GLN A 1 115 ? 19.931 3.573 -2.995 1.00 34.72 115 GLN A O 1
ATOM 904 N N . ALA A 1 116 ? 19.537 5.542 -1.979 1.00 34.59 116 ALA A N 1
ATOM 905 C CA . ALA A 1 116 ? 20.675 6.300 -2.489 1.00 34.59 116 ALA A CA 1
ATOM 906 C C . ALA A 1 116 ? 21.063 6.034 -3.962 1.00 34.59 116 ALA A C 1
ATOM 908 O O . ALA A 1 116 ? 22.112 5.470 -4.254 1.00 34.59 116 ALA A O 1
ATOM 909 N N . MET A 1 117 ? 20.277 6.556 -4.904 1.00 33.66 117 MET A N 1
ATOM 910 C CA . MET A 1 117 ? 20.830 7.016 -6.181 1.00 33.66 117 MET A CA 1
ATOM 911 C C . MET A 1 117 ? 20.466 8.487 -6.321 1.00 33.66 117 MET A C 1
ATOM 913 O O . MET A 1 117 ? 19.294 8.846 -6.236 1.00 33.66 117 MET A O 1
ATOM 917 N N . GLY A 1 118 ? 21.494 9.331 -6.415 1.00 33.06 118 GLY A N 1
ATOM 918 C CA . GLY A 1 118 ? 21.392 10.778 -6.278 1.00 33.06 118 GLY A CA 1
ATOM 919 C C . GLY A 1 118 ? 20.365 11.435 -7.198 1.00 33.06 118 GLY A C 1
ATOM 920 O O . GLY A 1 118 ? 19.876 10.849 -8.157 1.00 33.06 118 GLY A O 1
ATOM 921 N N . LEU A 1 119 ? 20.103 12.706 -6.898 1.00 37.78 119 LEU A N 1
ATOM 922 C CA . LEU A 1 119 ? 19.211 13.678 -7.547 1.00 37.78 119 LEU A CA 1
ATOM 923 C C . LEU A 1 119 ? 19.341 13.836 -9.080 1.00 37.78 119 LEU A C 1
ATOM 925 O O . LEU A 1 119 ? 18.736 14.737 -9.658 1.00 37.78 119 LEU A O 1
ATOM 929 N N . ASN A 1 120 ? 20.080 12.969 -9.760 1.00 41.06 120 ASN A N 1
ATOM 930 C CA . ASN A 1 120 ? 20.136 12.923 -11.202 1.00 41.06 120 ASN A CA 1
ATOM 931 C C . ASN A 1 120 ? 18.835 12.324 -11.728 1.00 41.06 120 ASN A C 1
ATOM 933 O O . ASN A 1 120 ? 18.592 11.127 -11.636 1.00 41.06 120 ASN A O 1
ATOM 937 N N . THR A 1 121 ? 18.036 13.155 -12.388 1.00 49.97 121 THR A N 1
ATOM 938 C CA . THR A 1 121 ? 16.936 12.733 -13.266 1.00 49.97 121 THR A CA 1
ATOM 939 C C . THR A 1 121 ? 17.424 11.944 -14.482 1.00 49.97 121 THR A C 1
ATOM 941 O O . THR A 1 121 ? 16.709 11.875 -15.470 1.00 49.97 121 THR A O 1
ATOM 944 N N . ASN A 1 122 ? 18.648 11.421 -14.474 1.00 57.66 122 ASN A N 1
ATOM 945 C CA . ASN A 1 122 ? 19.239 10.694 -15.584 1.00 57.66 122 ASN A CA 1
ATOM 946 C C . ASN A 1 122 ? 18.894 9.216 -15.435 1.00 57.66 122 ASN A C 1
ATOM 948 O O . ASN A 1 122 ? 18.743 8.717 -14.321 1.00 57.66 122 ASN A O 1
ATOM 952 N N . ILE A 1 123 ? 18.779 8.517 -16.561 1.00 62.19 123 ILE A N 1
ATOM 953 C CA . ILE A 1 123 ? 18.588 7.068 -16.577 1.00 62.19 123 ILE A CA 1
ATOM 954 C C . ILE A 1 123 ? 19.766 6.434 -15.830 1.00 62.19 123 ILE A C 1
ATOM 956 O O . ILE A 1 123 ? 20.909 6.525 -16.272 1.00 62.19 123 ILE A O 1
ATOM 960 N N . THR A 1 124 ? 19.483 5.862 -14.661 1.00 63.81 124 THR A N 1
ATOM 961 C CA . THR A 1 124 ? 20.482 5.214 -13.796 1.00 63.81 124 THR A CA 1
ATOM 962 C C . THR A 1 124 ? 20.642 3.737 -14.126 1.00 63.81 124 THR A C 1
ATOM 964 O O . THR A 1 124 ? 21.706 3.171 -13.903 1.00 63.81 124 THR A O 1
ATOM 967 N N . GLU A 1 125 ? 19.599 3.124 -14.683 1.00 71.81 125 GLU A N 1
ATOM 968 C CA . GLU A 1 125 ? 19.555 1.709 -15.016 1.00 71.81 125 GLU A CA 1
ATOM 969 C C . GLU A 1 125 ? 18.584 1.476 -16.177 1.00 71.81 125 GLU A C 1
ATOM 971 O O . GLU A 1 125 ? 17.534 2.118 -16.264 1.00 71.81 125 GLU A O 1
ATOM 976 N N . GLU A 1 126 ? 18.934 0.546 -17.062 1.00 80.69 126 GLU A N 1
ATOM 977 C CA . GLU A 1 126 ? 18.081 0.103 -18.159 1.00 80.69 126 GLU A CA 1
ATOM 978 C C . GLU A 1 126 ? 17.730 -1.370 -17.963 1.00 80.69 126 GLU A C 1
ATOM 980 O O . GLU A 1 126 ? 18.603 -2.238 -18.017 1.00 80.69 126 GLU A O 1
ATOM 985 N N . VAL A 1 127 ? 16.442 -1.656 -17.784 1.00 81.00 127 VAL A N 1
ATOM 986 C CA . VAL A 1 127 ? 15.931 -3.020 -17.620 1.00 81.00 127 VAL A CA 1
ATOM 987 C C . VAL A 1 127 ? 15.148 -3.399 -18.871 1.00 81.00 127 VAL A C 1
ATOM 989 O O . VAL A 1 127 ? 14.253 -2.672 -19.297 1.00 81.00 127 VAL A O 1
ATOM 992 N N . ALA A 1 128 ? 15.489 -4.530 -19.483 1.00 84.94 128 ALA A N 1
ATOM 993 C CA . ALA A 1 128 ? 14.753 -5.049 -20.631 1.00 84.94 128 ALA A CA 1
ATOM 994 C C . ALA A 1 128 ? 13.472 -5.773 -20.187 1.00 84.94 128 ALA A C 1
ATOM 996 O O . ALA A 1 128 ? 13.431 -6.409 -19.131 1.00 84.94 128 ALA A O 1
ATOM 997 N N . VAL A 1 129 ? 12.435 -5.738 -21.027 1.00 87.88 129 VAL A N 1
ATOM 998 C CA . VAL A 1 129 ? 11.249 -6.582 -20.832 1.00 87.88 129 VAL A CA 1
ATOM 999 C C . VAL A 1 129 ? 11.657 -8.044 -21.016 1.00 87.88 129 VAL A C 1
ATOM 1001 O O . VAL A 1 129 ? 12.129 -8.436 -22.081 1.00 87.88 129 VAL A O 1
ATOM 1004 N N . ARG A 1 130 ? 11.472 -8.860 -19.974 1.00 83.88 130 ARG A N 1
ATOM 1005 C CA . ARG A 1 130 ? 11.744 -10.301 -20.026 1.00 83.88 130 ARG A CA 1
ATOM 1006 C C . ARG A 1 130 ? 10.537 -11.034 -20.600 1.00 83.88 130 ARG A C 1
ATOM 1008 O O . ARG A 1 130 ? 9.447 -10.967 -20.035 1.00 83.88 130 ARG A O 1
ATOM 1015 N N . LEU A 1 131 ? 10.742 -11.737 -21.710 1.00 82.56 131 LEU A N 1
ATOM 1016 C CA . LEU A 1 131 ? 9.742 -12.631 -22.289 1.00 82.56 131 LEU A CA 1
ATOM 1017 C C . LEU A 1 131 ? 9.882 -14.042 -21.698 1.00 82.56 131 LEU A C 1
ATOM 1019 O O . LEU A 1 131 ? 10.998 -14.447 -21.361 1.00 82.56 131 LEU A O 1
ATOM 1023 N N . PRO A 1 132 ? 8.784 -14.810 -21.584 1.00 80.81 132 PRO A N 1
ATOM 1024 C CA . PRO A 1 132 ? 8.862 -16.219 -21.214 1.00 80.81 132 PRO A CA 1
ATOM 1025 C C . PRO A 1 132 ? 9.750 -17.015 -22.182 1.00 80.81 132 PRO A C 1
ATOM 1027 O O . PRO A 1 132 ? 9.807 -16.722 -23.379 1.00 80.81 132 PRO A O 1
ATOM 1030 N N . ALA A 1 133 ? 10.422 -18.051 -21.679 1.00 80.31 133 ALA A N 1
ATOM 1031 C CA . ALA A 1 133 ? 11.266 -18.907 -22.508 1.00 80.31 133 ALA A CA 1
ATOM 1032 C C . ALA A 1 133 ? 10.455 -19.545 -23.652 1.00 80.31 133 ALA A C 1
ATOM 1034 O O . ALA A 1 133 ? 9.372 -20.085 -23.432 1.00 80.31 133 ALA A O 1
ATOM 1035 N N . GLY A 1 134 ? 10.977 -19.468 -24.880 1.00 81.19 134 GLY A N 1
ATOM 1036 C CA . GLY A 1 134 ? 10.316 -20.002 -26.078 1.00 81.19 134 GLY A CA 1
ATOM 1037 C C . GLY A 1 134 ? 9.136 -19.171 -26.597 1.00 81.19 134 GLY A C 1
ATOM 1038 O O . GLY A 1 134 ? 8.512 -19.560 -27.583 1.00 81.19 134 GLY A O 1
ATOM 1039 N N . PHE A 1 135 ? 8.825 -18.029 -25.977 1.00 84.56 135 PHE A N 1
ATOM 1040 C CA . PHE A 1 135 ? 7.754 -17.148 -26.427 1.00 84.56 135 PHE A CA 1
ATOM 1041 C C . PHE A 1 135 ? 8.245 -16.161 -27.497 1.00 84.56 135 PHE A C 1
ATOM 1043 O O . PHE A 1 135 ? 9.177 -15.396 -27.253 1.00 84.56 135 PHE A O 1
ATOM 1050 N N . SER A 1 136 ? 7.578 -16.133 -28.659 1.00 84.19 136 SER A N 1
ATOM 1051 C CA . SER A 1 136 ? 7.758 -15.082 -29.672 1.00 84.19 136 SER A CA 1
ATOM 1052 C C . SER A 1 136 ? 6.554 -14.142 -29.716 1.00 84.19 136 SER A C 1
ATOM 1054 O O . SER A 1 136 ? 5.395 -14.563 -29.763 1.00 84.19 136 SER A O 1
ATOM 1056 N N . VAL A 1 137 ? 6.861 -12.847 -29.772 1.00 87.88 137 VAL A N 1
ATOM 1057 C CA . VAL A 1 137 ? 5.892 -11.752 -29.868 1.00 87.88 137 VAL A CA 1
ATOM 1058 C C . VAL A 1 137 ? 5.178 -11.735 -31.223 1.00 87.88 137 VAL A C 1
ATOM 1060 O O . VAL A 1 137 ? 4.073 -11.204 -31.313 1.00 87.88 137 VAL A O 1
ATOM 1063 N N . ASP A 1 138 ? 5.759 -12.334 -32.267 1.00 87.62 138 ASP A N 1
ATOM 1064 C CA . ASP A 1 138 ? 5.262 -12.228 -33.647 1.00 87.62 138 ASP A CA 1
ATOM 1065 C C . ASP A 1 138 ? 3.809 -12.692 -33.793 1.00 87.62 138 ASP A C 1
ATOM 1067 O O . ASP A 1 138 ? 3.017 -12.057 -34.488 1.00 87.62 138 ASP A O 1
ATOM 1071 N N . SER A 1 139 ? 3.435 -13.747 -33.063 1.00 85.81 139 SER A N 1
ATOM 1072 C CA . SER A 1 139 ? 2.089 -14.335 -33.098 1.00 85.81 139 SER A CA 1
ATOM 1073 C C . SER A 1 139 ? 0.989 -13.433 -32.523 1.00 85.81 139 SER A C 1
ATOM 1075 O O . SER A 1 139 ? -0.172 -13.553 -32.914 1.00 85.81 139 SER A O 1
ATOM 1077 N N . ILE A 1 140 ? 1.338 -12.513 -31.619 1.00 89.56 140 ILE A N 1
ATOM 1078 C CA . ILE A 1 140 ? 0.388 -11.620 -30.938 1.00 89.56 140 ILE A CA 1
ATOM 1079 C C . ILE A 1 140 ? 0.708 -10.142 -31.152 1.00 89.56 140 ILE A C 1
ATOM 1081 O O . ILE A 1 140 ? 0.121 -9.281 -30.500 1.00 89.56 140 ILE A O 1
ATOM 1085 N N . ARG A 1 141 ? 1.628 -9.823 -32.068 1.00 90.56 141 ARG A N 1
ATOM 1086 C CA . ARG A 1 141 ? 2.149 -8.465 -32.264 1.00 90.56 141 ARG A CA 1
ATOM 1087 C C . ARG A 1 141 ? 1.040 -7.441 -32.502 1.00 90.56 141 ARG A C 1
ATOM 1089 O O . ARG A 1 141 ? 1.112 -6.339 -31.975 1.00 90.56 141 ARG A O 1
ATOM 1096 N N . SER A 1 142 ? 0.002 -7.819 -33.248 1.00 91.75 142 SER A N 1
ATOM 1097 C CA . SER A 1 142 ? -1.168 -6.977 -33.537 1.00 91.75 142 SER A CA 1
ATOM 1098 C C . SER A 1 142 ? -2.079 -6.726 -32.330 1.00 91.75 142 SER A C 1
ATOM 1100 O O . SER A 1 142 ? -2.876 -5.794 -32.359 1.00 91.75 142 SER A O 1
ATOM 1102 N N . GLN A 1 143 ? -1.974 -7.544 -31.282 1.00 91.19 143 GLN A N 1
ATOM 1103 C CA . GLN A 1 143 ? -2.767 -7.438 -30.056 1.00 91.19 143 GLN A CA 1
ATOM 1104 C C . GLN A 1 143 ? -2.049 -6.623 -28.973 1.00 91.19 143 GLN A C 1
ATOM 1106 O O . GLN A 1 143 ? -2.676 -6.201 -28.002 1.00 91.19 143 GLN A O 1
ATOM 1111 N N . LEU A 1 144 ? -0.736 -6.409 -29.113 1.00 90.88 144 LEU A N 1
ATOM 1112 C CA . LEU A 1 144 ? 0.053 -5.697 -28.118 1.00 90.88 144 LEU A CA 1
ATOM 1113 C C . LEU A 1 144 ? -0.032 -4.177 -28.300 1.00 90.88 144 LEU A C 1
ATOM 1115 O O . LEU A 1 144 ? -0.026 -3.676 -29.426 1.00 90.88 144 LEU A O 1
ATOM 1119 N N . PRO A 1 145 ? -0.051 -3.412 -27.195 1.00 91.56 145 PRO A N 1
ATOM 1120 C CA . PRO A 1 145 ? -0.045 -1.963 -27.272 1.00 91.56 145 PRO A CA 1
ATOM 1121 C C . PRO A 1 145 ? 1.290 -1.452 -27.829 1.00 91.56 145 PRO A C 1
ATOM 1123 O O . PRO A 1 145 ? 2.357 -2.008 -27.559 1.00 91.56 145 PRO A O 1
ATOM 1126 N N . ALA A 1 146 ? 1.234 -0.336 -28.560 1.00 92.19 146 ALA A N 1
ATOM 1127 C CA . ALA A 1 146 ? 2.396 0.239 -29.241 1.00 92.19 146 ALA A CA 1
ATOM 1128 C C . ALA A 1 146 ? 3.577 0.534 -28.300 1.00 92.19 146 ALA A C 1
ATOM 1130 O O . ALA A 1 146 ? 4.726 0.319 -28.682 1.00 92.19 146 ALA A O 1
ATOM 1131 N N . TRP A 1 147 ? 3.307 0.976 -27.065 1.00 91.25 147 TRP A N 1
ATOM 1132 C CA . TRP A 1 147 ? 4.359 1.238 -26.078 1.00 91.25 147 TRP A CA 1
ATOM 1133 C C . TRP A 1 147 ? 5.156 -0.034 -25.752 1.00 91.25 147 TRP A C 1
ATOM 1135 O O . TRP A 1 147 ? 6.380 0.009 -25.717 1.00 91.25 147 TRP A O 1
ATOM 1145 N N . LEU A 1 148 ? 4.484 -1.183 -25.610 1.00 92.12 148 LEU A N 1
ATOM 1146 C CA . LEU A 1 148 ? 5.138 -2.448 -25.278 1.00 92.12 148 LEU A CA 1
ATOM 1147 C C . LEU A 1 148 ? 5.968 -2.958 -26.457 1.00 92.12 148 LEU A C 1
ATOM 1149 O O . LEU A 1 148 ? 7.093 -3.409 -26.266 1.00 92.12 148 LEU A O 1
ATOM 1153 N N . LEU A 1 149 ? 5.454 -2.824 -27.684 1.00 93.12 149 LEU A N 1
ATOM 1154 C CA . LEU A 1 149 ? 6.222 -3.131 -28.895 1.00 93.12 149 LEU A CA 1
ATOM 1155 C C . LEU A 1 149 ? 7.490 -2.271 -28.997 1.00 93.12 149 LEU A C 1
ATOM 1157 O O . LEU A 1 149 ? 8.542 -2.779 -29.378 1.00 93.12 149 LEU A O 1
ATOM 1161 N N . ASN A 1 150 ? 7.411 -0.994 -28.616 1.00 93.25 150 ASN A N 1
ATOM 1162 C CA . ASN A 1 150 ? 8.559 -0.089 -28.592 1.00 93.25 150 ASN A CA 1
ATOM 1163 C C . ASN A 1 150 ? 9.602 -0.490 -27.532 1.00 93.25 150 ASN A C 1
ATOM 1165 O O . ASN A 1 150 ? 10.805 -0.419 -27.789 1.00 93.25 150 ASN A O 1
ATOM 1169 N N . SER A 1 151 ? 9.155 -0.950 -26.359 1.00 93.19 151 SER A N 1
ATOM 1170 C CA . SER A 1 151 ? 10.025 -1.461 -25.289 1.00 93.19 151 SER A CA 1
ATOM 1171 C C . SER A 1 151 ? 10.653 -2.826 -25.602 1.00 93.19 151 SER A C 1
ATOM 1173 O O . SER A 1 151 ? 11.644 -3.200 -24.979 1.00 93.19 151 SER A O 1
ATOM 1175 N N . LEU A 1 152 ? 10.098 -3.567 -26.565 1.00 92.19 152 LEU A N 1
ATOM 1176 C CA . LEU A 1 152 ? 10.603 -4.862 -27.037 1.00 92.19 152 LEU A CA 1
ATOM 1177 C C . LEU A 1 152 ? 11.526 -4.744 -28.261 1.00 92.19 152 LEU A C 1
ATOM 1179 O O . LEU A 1 152 ? 12.008 -5.759 -28.759 1.00 92.19 152 LEU A O 1
ATOM 1183 N N . CYS A 1 153 ? 11.763 -3.530 -28.769 1.00 90.25 153 CYS A N 1
ATOM 1184 C CA . CYS A 1 153 ? 12.605 -3.314 -29.941 1.00 90.25 153 CYS A CA 1
ATOM 1185 C C . CYS A 1 153 ? 14.053 -3.751 -29.676 1.00 90.25 153 CYS A C 1
ATOM 1187 O O . CYS A 1 153 ? 14.650 -3.398 -28.656 1.00 90.25 153 CYS A O 1
ATOM 1189 N N . GLU A 1 154 ? 14.635 -4.497 -30.611 1.00 86.44 154 GLU A N 1
ATOM 1190 C CA . GLU A 1 154 ? 16.012 -4.968 -30.496 1.00 86.44 154 GLU A CA 1
ATOM 1191 C C . GLU A 1 154 ? 16.989 -3.779 -30.490 1.00 86.44 154 GLU A C 1
ATOM 1193 O O . GLU A 1 154 ? 16.820 -2.805 -31.224 1.00 86.44 154 GLU A O 1
ATOM 1198 N N . GLY A 1 155 ? 17.981 -3.811 -29.599 1.00 88.12 155 GLY A N 1
ATOM 1199 C CA . GLY A 1 155 ? 18.984 -2.752 -29.438 1.00 88.12 155 GLY A CA 1
ATOM 1200 C C . GLY A 1 155 ? 18.519 -1.496 -28.685 1.00 88.12 155 GLY A C 1
ATOM 1201 O O . GLY A 1 155 ? 19.299 -0.956 -27.905 1.00 88.12 155 GLY A O 1
ATOM 1202 N N . THR A 1 156 ? 17.266 -1.051 -28.845 1.00 92.06 156 THR A N 1
ATOM 1203 C CA . THR A 1 156 ? 16.770 0.213 -28.249 1.00 92.06 156 THR A CA 1
ATOM 1204 C C . THR A 1 156 ? 15.701 0.036 -27.171 1.00 92.06 156 THR A C 1
ATOM 1206 O O . THR A 1 156 ? 15.416 0.978 -26.435 1.00 92.06 156 THR A O 1
ATOM 1209 N N . GLY A 1 157 ? 15.094 -1.147 -27.044 1.00 91.31 157 GLY A N 1
ATOM 1210 C CA . GLY A 1 157 ? 13.905 -1.371 -26.216 1.00 91.31 157 GLY A CA 1
ATOM 1211 C C . GLY A 1 157 ? 14.090 -1.045 -24.731 1.00 91.31 157 GLY A C 1
ATOM 1212 O O . GLY A 1 157 ? 13.250 -0.370 -24.136 1.00 91.31 157 GLY A O 1
ATOM 1213 N N . LYS A 1 158 ? 15.230 -1.435 -24.147 1.00 89.69 158 LYS A N 1
ATOM 1214 C CA . LYS A 1 158 ? 15.581 -1.125 -22.748 1.00 89.69 158 LYS A CA 1
ATOM 1215 C C . LYS A 1 158 ? 15.718 0.384 -22.491 1.00 89.69 158 LYS A C 1
ATOM 1217 O O . LYS A 1 158 ? 15.232 0.881 -21.479 1.00 89.69 158 LYS A O 1
ATOM 1222 N N . THR A 1 159 ? 16.306 1.117 -23.437 1.00 89.44 159 THR A N 1
ATOM 1223 C CA . THR A 1 159 ? 16.470 2.575 -23.371 1.00 89.44 159 THR A CA 1
ATOM 1224 C C . THR A 1 159 ? 15.126 3.271 -23.542 1.00 89.44 159 THR A C 1
ATOM 1226 O O . THR A 1 159 ? 14.806 4.180 -22.781 1.00 89.44 159 THR A O 1
ATOM 1229 N N . ASN A 1 160 ? 14.305 2.807 -24.488 1.00 90.94 160 ASN A N 1
ATOM 1230 C CA . ASN A 1 160 ? 12.949 3.309 -24.697 1.00 90.94 160 ASN A CA 1
ATOM 1231 C C . ASN A 1 160 ? 12.112 3.169 -23.417 1.00 90.94 160 ASN A C 1
ATOM 1233 O O . ASN A 1 160 ? 11.509 4.139 -22.967 1.00 90.94 160 ASN A O 1
ATOM 1237 N N . LEU A 1 161 ? 12.135 1.991 -22.783 1.00 90.56 161 LEU A N 1
ATOM 1238 C CA . LEU A 1 161 ? 11.423 1.762 -21.526 1.00 90.56 161 LEU A CA 1
ATOM 1239 C C . LEU A 1 161 ? 11.939 2.670 -20.401 1.00 90.56 161 LEU A C 1
ATOM 1241 O O . LEU A 1 161 ? 11.145 3.277 -19.684 1.00 90.56 161 LEU A O 1
ATOM 1245 N N . ALA A 1 162 ? 13.259 2.810 -20.263 1.00 89.00 162 ALA A N 1
ATOM 1246 C CA . ALA A 1 162 ? 13.851 3.690 -19.261 1.00 89.00 162 ALA A CA 1
ATOM 1247 C C . ALA A 1 162 ? 13.447 5.163 -19.462 1.00 89.00 162 ALA A C 1
ATOM 1249 O O . ALA A 1 162 ? 13.100 5.848 -18.498 1.00 89.00 162 ALA A O 1
ATOM 1250 N N . GLN A 1 163 ? 13.415 5.642 -20.709 1.00 88.50 163 GLN A N 1
ATOM 1251 C CA . GLN A 1 163 ? 12.929 6.982 -21.049 1.00 88.50 163 GLN A CA 1
ATOM 1252 C C . GLN A 1 163 ? 11.439 7.153 -20.729 1.00 88.50 163 GLN A C 1
ATOM 1254 O O . GLN A 1 163 ? 11.029 8.220 -20.271 1.00 88.50 163 GLN A O 1
ATOM 1259 N N . ASP A 1 164 ? 10.618 6.127 -20.955 1.00 89.69 164 ASP A N 1
ATOM 1260 C CA . ASP A 1 164 ? 9.192 6.158 -20.622 1.00 89.69 164 ASP A CA 1
ATOM 1261 C C . ASP A 1 164 ? 8.987 6.327 -19.105 1.00 89.69 164 ASP A C 1
ATOM 1263 O O . ASP A 1 164 ? 8.251 7.225 -18.681 1.00 89.69 164 ASP A O 1
ATOM 1267 N N . PHE A 1 165 ? 9.702 5.550 -18.282 1.00 88.06 165 PHE A N 1
ATOM 1268 C CA . PHE A 1 165 ? 9.689 5.694 -16.819 1.00 88.06 165 PHE A CA 1
ATOM 1269 C C . PHE A 1 165 ? 10.206 7.063 -16.362 1.00 88.06 165 PHE A C 1
ATOM 1271 O O . PHE A 1 165 ? 9.584 7.702 -15.512 1.00 88.06 165 PHE A O 1
ATOM 1278 N N . GLN A 1 166 ? 11.289 7.557 -16.964 1.00 83.94 166 GLN A N 1
ATOM 1279 C CA . GLN A 1 166 ? 11.849 8.879 -16.671 1.00 83.94 166 GLN A CA 1
ATOM 1280 C C . GLN A 1 166 ? 10.832 10.000 -16.943 1.00 83.94 166 GLN A C 1
ATOM 1282 O O . GLN A 1 166 ? 10.726 10.955 -16.170 1.00 83.94 166 GLN A O 1
ATOM 1287 N N . ARG A 1 167 ? 10.040 9.895 -18.021 1.00 88.25 167 ARG A N 1
ATOM 1288 C CA . ARG A 1 167 ? 8.981 10.874 -18.317 1.00 88.25 167 ARG A CA 1
ATOM 1289 C C . ARG A 1 167 ? 7.893 10.876 -17.247 1.00 88.25 167 ARG A C 1
ATOM 1291 O O . ARG A 1 167 ? 7.473 11.960 -16.836 1.00 88.25 167 ARG A O 1
ATOM 1298 N N . VAL A 1 168 ? 7.474 9.699 -16.777 1.00 89.38 168 VAL A N 1
ATOM 1299 C CA . VAL A 1 168 ? 6.526 9.577 -15.656 1.00 89.38 168 VAL A CA 1
ATOM 1300 C C . VAL A 1 168 ? 7.118 10.211 -14.399 1.00 89.38 168 VAL A C 1
ATOM 1302 O O . VAL A 1 168 ? 6.477 11.053 -13.776 1.00 89.38 168 VAL A O 1
ATOM 1305 N N . GLU A 1 169 ? 8.368 9.896 -14.068 1.00 83.56 169 GLU A N 1
ATOM 1306 C CA . GLU A 1 169 ? 9.045 10.433 -12.889 1.00 83.56 169 GLU A CA 1
ATOM 1307 C C . GLU A 1 169 ? 9.125 11.967 -12.908 1.00 83.56 169 GLU A C 1
ATOM 1309 O O . GLU A 1 169 ? 8.767 12.625 -11.929 1.00 83.56 169 GLU A O 1
ATOM 1314 N N . ILE A 1 170 ? 9.543 12.562 -14.030 1.00 81.88 170 ILE A N 1
ATOM 1315 C CA . ILE A 1 170 ? 9.619 14.021 -14.188 1.00 81.88 170 ILE A CA 1
ATOM 1316 C C . ILE A 1 170 ? 8.233 14.660 -14.032 1.00 81.88 170 ILE A C 1
ATOM 1318 O O . ILE A 1 170 ? 8.106 15.700 -13.377 1.00 81.88 170 ILE A O 1
ATOM 1322 N N . ALA A 1 171 ? 7.198 14.067 -14.634 1.00 86.38 171 ALA A N 1
ATOM 1323 C CA . ALA A 1 171 ? 5.832 14.574 -14.539 1.00 86.38 171 ALA A CA 1
ATOM 1324 C C . ALA A 1 171 ? 5.319 14.540 -13.089 1.00 86.38 171 ALA A C 1
ATOM 1326 O O . ALA A 1 171 ? 4.828 15.553 -12.582 1.00 86.38 171 ALA A O 1
ATOM 1327 N N . GLU A 1 172 ? 5.515 13.423 -12.391 1.00 86.94 172 GLU A N 1
ATOM 1328 C CA . GLU A 1 172 ? 5.033 13.227 -11.023 1.00 86.94 172 GLU A CA 1
ATOM 1329 C C . GLU A 1 172 ? 5.811 14.069 -10.003 1.00 86.94 172 GLU A C 1
ATOM 1331 O O . GLU A 1 172 ? 5.207 14.641 -9.092 1.00 86.94 172 GLU A O 1
ATOM 1336 N N . LYS A 1 173 ? 7.125 14.261 -10.200 1.00 78.81 173 LYS A N 1
ATOM 1337 C CA . LYS A 1 173 ? 7.935 15.204 -9.406 1.00 78.81 173 LYS A CA 1
ATOM 1338 C C . LYS A 1 173 ? 7.432 16.636 -9.546 1.00 78.81 173 LYS A C 1
ATOM 1340 O O . LYS A 1 173 ? 7.249 17.322 -8.542 1.00 78.81 173 LYS A O 1
ATOM 1345 N N . LYS A 1 174 ? 7.163 17.089 -10.777 1.00 81.62 174 LYS A N 1
ATOM 1346 C CA . LYS A 1 174 ? 6.589 18.424 -11.023 1.00 81.62 174 LYS A CA 1
ATOM 1347 C C . LYS A 1 174 ? 5.229 18.571 -10.346 1.00 81.62 174 LYS A C 1
ATOM 1349 O O . LYS A 1 174 ? 4.970 19.593 -9.714 1.00 81.62 174 LYS A O 1
ATOM 1354 N N . ARG A 1 175 ? 4.376 17.548 -10.445 1.00 85.38 175 ARG A N 1
ATOM 1355 C CA . ARG A 1 175 ? 3.048 17.535 -9.824 1.00 85.38 175 ARG A CA 1
ATOM 1356 C C . ARG A 1 175 ? 3.138 17.631 -8.299 1.00 85.38 175 ARG A C 1
ATOM 1358 O O . ARG A 1 175 ? 2.439 18.448 -7.709 1.00 85.38 175 ARG A O 1
ATOM 1365 N N . LEU A 1 176 ? 4.021 16.861 -7.664 1.00 82.69 176 LEU A N 1
ATOM 1366 C CA . LEU A 1 176 ? 4.223 16.914 -6.216 1.00 82.69 176 LEU A CA 1
ATOM 1367 C C . LEU A 1 176 ? 4.819 18.255 -5.760 1.00 82.69 176 LEU A C 1
ATOM 1369 O O . LEU A 1 176 ? 4.323 18.841 -4.802 1.00 82.69 176 LEU A O 1
ATOM 1373 N N . ALA A 1 177 ? 5.809 18.792 -6.478 1.00 81.19 177 ALA A N 1
ATOM 1374 C CA . ALA A 1 177 ? 6.384 20.104 -6.175 1.00 81.19 177 ALA A CA 1
ATOM 1375 C C . ALA A 1 177 ? 5.325 21.222 -6.209 1.00 81.19 177 ALA A C 1
ATOM 1377 O O . ALA A 1 177 ? 5.284 22.070 -5.320 1.00 81.19 177 ALA A O 1
ATOM 1378 N N . LEU A 1 178 ? 4.409 21.185 -7.186 1.00 81.56 178 LEU A N 1
ATOM 1379 C CA . LEU A 1 178 ? 3.279 22.118 -7.251 1.00 81.56 178 LEU A CA 1
ATOM 1380 C C . LEU A 1 178 ? 2.334 21.985 -6.046 1.00 81.56 178 LEU A C 1
ATOM 1382 O O . LEU A 1 178 ? 1.803 22.990 -5.577 1.00 81.56 178 LEU A O 1
ATOM 1386 N N . LEU A 1 179 ? 2.133 20.768 -5.531 1.00 82.50 179 LEU A N 1
ATOM 1387 C CA . LEU A 1 179 ? 1.293 20.524 -4.354 1.00 82.50 179 LEU A CA 1
ATOM 1388 C C . LEU A 1 179 ? 1.922 21.025 -3.058 1.00 82.50 179 LEU A C 1
ATOM 1390 O O . LEU A 1 179 ? 1.205 21.527 -2.195 1.00 82.50 179 LEU A O 1
ATOM 1394 N N . MET A 1 180 ? 3.242 20.915 -2.942 1.00 79.31 180 MET A N 1
ATOM 1395 C CA . MET A 1 180 ? 3.995 21.372 -1.774 1.00 79.31 180 MET A CA 1
ATOM 1396 C C . MET A 1 180 ? 4.244 22.888 -1.778 1.00 79.31 180 MET A C 1
ATOM 1398 O O . MET A 1 180 ? 4.526 23.465 -0.731 1.00 79.31 180 MET A O 1
ATOM 1402 N N . CYS A 1 181 ? 4.113 23.543 -2.934 1.00 71.69 181 CYS A N 1
ATOM 1403 C CA . CYS A 1 181 ? 4.265 24.987 -3.068 1.00 71.69 181 CYS A CA 1
ATOM 1404 C C . CYS A 1 181 ? 3.117 25.742 -2.356 1.00 71.69 181 CYS A C 1
ATOM 1406 O O . CYS A 1 181 ? 1.941 25.414 -2.602 1.00 71.69 181 CYS A O 1
ATOM 1408 N N . PRO A 1 182 ? 3.423 26.757 -1.515 1.00 66.06 182 PRO A N 1
ATOM 1409 C CA . PRO A 1 182 ? 2.417 27.620 -0.898 1.00 66.06 182 PRO A CA 1
ATOM 1410 C C . PRO A 1 182 ? 1.476 28.233 -1.937 1.00 66.06 182 PRO A C 1
ATOM 1412 O O . PRO A 1 182 ? 1.915 28.626 -3.016 1.00 66.06 182 PRO A O 1
ATOM 1415 N N . GLN A 1 183 ? 0.183 28.336 -1.615 1.00 59.81 183 GLN A N 1
ATOM 1416 C CA . GLN A 1 183 ? -0.833 28.823 -2.560 1.00 59.81 183 GLN A CA 1
ATOM 1417 C C . GLN A 1 183 ? -0.502 30.213 -3.129 1.00 59.81 183 GLN A C 1
ATOM 1419 O O . GLN A 1 183 ? -0.726 30.452 -4.311 1.00 59.81 183 GLN A O 1
ATOM 1424 N N . GLU A 1 184 ? 0.111 31.079 -2.323 1.00 55.34 184 GLU A N 1
ATOM 1425 C CA . GLU A 1 184 ? 0.533 32.442 -2.678 1.00 55.34 184 GLU A CA 1
ATOM 1426 C C . GLU A 1 184 ? 1.650 32.492 -3.739 1.00 55.34 184 GLU A C 1
ATOM 1428 O O . GLU A 1 184 ? 1.777 33.478 -4.458 1.00 55.34 184 GLU A O 1
ATOM 1433 N N . MET A 1 185 ? 2.435 31.418 -3.880 1.00 56.94 185 MET A N 1
ATOM 1434 C CA . MET A 1 185 ? 3.524 31.302 -4.863 1.00 56.94 185 MET A CA 1
ATOM 1435 C C . MET A 1 185 ? 3.092 30.595 -6.158 1.00 56.94 185 MET A C 1
ATOM 1437 O O . MET A 1 185 ? 3.877 30.468 -7.102 1.00 56.94 185 MET A O 1
ATOM 1441 N N . ARG A 1 186 ? 1.838 30.133 -6.245 1.0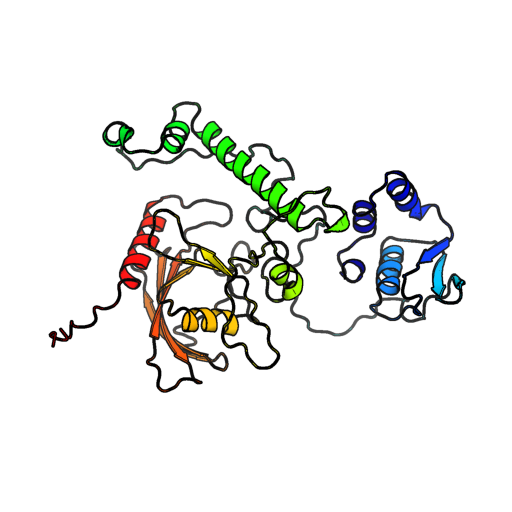0 61.19 186 ARG A N 1
ATOM 1442 C CA . ARG A 1 186 ? 1.291 29.502 -7.451 1.00 61.19 186 ARG A CA 1
ATOM 1443 C C . ARG A 1 186 ? 0.857 30.601 -8.418 1.00 61.19 186 ARG A C 1
ATOM 1445 O O . ARG A 1 186 ? -0.276 31.061 -8.364 1.00 61.19 186 ARG A O 1
ATOM 1452 N N . SER A 1 187 ? 1.749 31.024 -9.311 1.00 54.97 187 SER A N 1
ATOM 1453 C CA . SER A 1 187 ? 1.521 32.054 -10.342 1.00 54.97 187 SER A CA 1
ATOM 1454 C C . SER A 1 187 ? 0.390 31.707 -11.334 1.00 54.97 187 SER A C 1
ATOM 1456 O O . SER A 1 187 ? 0.626 31.335 -12.481 1.00 54.97 187 SER A O 1
ATOM 1458 N N . GLY A 1 188 ? -0.869 31.767 -10.892 1.00 58.94 188 GLY A N 1
ATOM 1459 C CA . GLY A 1 188 ? -2.048 31.408 -11.691 1.00 58.94 188 GLY A CA 1
ATOM 1460 C C . GLY A 1 188 ? -2.197 29.908 -11.987 1.00 58.94 188 GLY A C 1
ATOM 1461 O O . GLY A 1 188 ? -3.081 29.520 -12.747 1.00 58.94 188 GLY A O 1
ATOM 1462 N N . ARG A 1 189 ? -1.356 29.045 -11.400 1.00 61.09 189 ARG A N 1
ATOM 1463 C CA . ARG A 1 189 ? -1.430 27.584 -11.562 1.00 61.09 189 ARG A CA 1
ATOM 1464 C C . ARG A 1 189 ? -2.356 26.981 -10.509 1.00 61.09 189 ARG A C 1
ATOM 1466 O O . ARG A 1 189 ? -1.967 26.817 -9.353 1.00 61.09 189 ARG A O 1
ATOM 1473 N N . THR A 1 190 ? -3.570 26.620 -10.906 1.00 63.03 190 THR A N 1
ATOM 1474 C CA . THR A 1 190 ? -4.493 25.854 -10.064 1.00 63.03 190 THR A CA 1
ATOM 1475 C C . THR A 1 190 ? -4.237 24.354 -10.233 1.00 63.03 190 THR A C 1
ATOM 1477 O O . THR A 1 190 ? -3.933 23.867 -11.320 1.00 63.03 190 THR A O 1
ATOM 1480 N N . THR A 1 191 ? -4.311 23.608 -9.132 1.00 72.75 191 THR A N 1
ATOM 1481 C CA . THR A 1 191 ? -4.275 22.140 -9.129 1.00 72.75 191 THR A CA 1
ATOM 1482 C C . THR A 1 191 ? -5.522 21.648 -8.420 1.00 72.75 191 THR A C 1
ATOM 1484 O O . THR A 1 191 ? -5.868 22.163 -7.358 1.00 72.75 191 THR A O 1
ATOM 1487 N N . ASN A 1 192 ? -6.182 20.649 -9.001 1.00 80.81 192 ASN A N 1
ATOM 1488 C CA . ASN A 1 192 ? -7.353 20.003 -8.402 1.00 80.81 192 ASN A CA 1
ATOM 1489 C C . ASN A 1 192 ? -6.960 18.924 -7.380 1.00 80.81 192 ASN A C 1
ATOM 1491 O O . ASN A 1 192 ? -7.822 18.277 -6.792 1.00 80.81 192 ASN A O 1
ATOM 1495 N N . PHE A 1 193 ? -5.660 18.698 -7.189 1.00 88.69 193 PHE A N 1
ATOM 1496 C CA . PHE A 1 193 ? -5.136 17.711 -6.256 1.00 88.69 193 PHE A CA 1
ATOM 1497 C C . PHE A 1 193 ? -4.701 18.373 -4.946 1.00 88.69 193 PHE A C 1
ATOM 1499 O O . PHE A 1 193 ? -4.283 19.530 -4.923 1.00 88.69 193 PHE A O 1
ATOM 1506 N N . SER A 1 194 ? -4.758 17.606 -3.860 1.00 89.38 194 SER A N 1
ATOM 1507 C CA . SER A 1 194 ? -4.307 18.004 -2.526 1.00 89.38 194 SER A CA 1
ATOM 1508 C C . SER A 1 194 ? -3.760 16.783 -1.782 1.00 89.38 194 SER A C 1
ATOM 1510 O O . SER A 1 194 ? -4.134 15.652 -2.095 1.00 89.38 194 SER A O 1
ATOM 1512 N N . ILE A 1 195 ? -2.849 17.026 -0.842 1.00 89.44 195 ILE A N 1
ATOM 1513 C CA . ILE A 1 195 ? -2.215 16.039 0.054 1.00 89.44 195 ILE A CA 1
ATOM 1514 C C . ILE A 1 195 ? -2.250 16.532 1.512 1.00 89.44 195 ILE A C 1
ATOM 1516 O O . ILE A 1 195 ? -1.405 16.163 2.329 1.00 89.44 195 ILE A O 1
ATOM 1520 N N . GLY A 1 196 ? -3.188 17.431 1.827 1.00 88.12 196 GLY A N 1
ATOM 1521 C CA . GLY A 1 196 ? -3.233 18.156 3.095 1.00 88.12 196 GLY A CA 1
ATOM 1522 C C . GLY A 1 196 ? -3.396 17.213 4.278 1.00 88.12 196 GLY A C 1
ATOM 1523 O O . GLY A 1 196 ? -2.603 17.270 5.217 1.00 88.12 196 GLY A O 1
ATOM 1524 N N . ALA A 1 197 ? -4.331 16.261 4.178 1.00 89.25 197 ALA A N 1
ATOM 1525 C CA . ALA A 1 197 ? -4.561 15.288 5.242 1.00 89.25 197 ALA A CA 1
ATOM 1526 C C . ALA A 1 197 ? -3.305 14.443 5.505 1.00 89.25 197 ALA A C 1
ATOM 1528 O O . ALA A 1 197 ? -2.916 14.243 6.654 1.00 89.25 197 ALA A O 1
ATOM 1529 N N . GLY A 1 198 ? -2.619 14.013 4.441 1.00 87.88 198 GLY A N 1
ATOM 1530 C CA . GLY A 1 198 ? -1.380 13.248 4.557 1.00 87.88 198 GLY A CA 1
ATOM 1531 C C . GLY A 1 198 ? -0.261 14.005 5.271 1.00 87.88 198 GLY A C 1
ATOM 1532 O O . GLY A 1 198 ? 0.439 13.425 6.102 1.00 87.88 198 GLY A O 1
ATOM 1533 N N . ILE A 1 199 ? -0.111 15.301 4.993 1.00 85.69 199 ILE A N 1
ATOM 1534 C CA . ILE A 1 199 ? 0.899 16.151 5.636 1.00 85.69 199 ILE A CA 1
ATOM 1535 C C . ILE A 1 199 ? 0.546 16.413 7.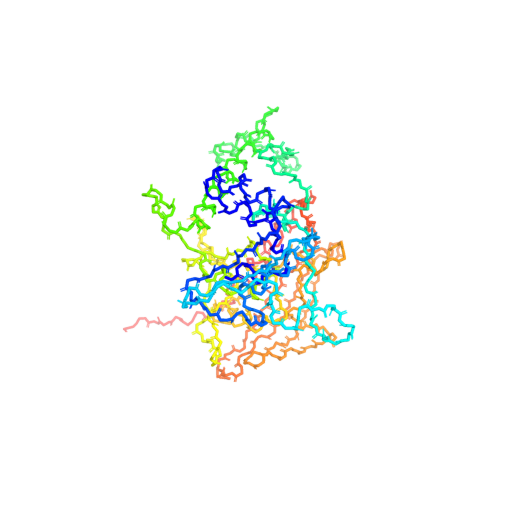107 1.00 85.69 199 ILE A C 1
ATOM 1537 O O . ILE A 1 199 ? 1.415 16.314 7.977 1.00 85.69 199 ILE A O 1
ATOM 1541 N N . GLU A 1 200 ? -0.713 16.744 7.393 1.00 86.31 200 GLU A N 1
ATOM 1542 C CA . GLU A 1 200 ? -1.186 17.086 8.739 1.00 86.31 200 GLU A CA 1
ATOM 1543 C C . GLU A 1 200 ? -1.133 15.892 9.696 1.00 86.31 200 GLU A C 1
ATOM 1545 O O . GLU A 1 200 ? -0.782 16.043 10.867 1.00 86.31 200 GLU A O 1
ATOM 1550 N N . LYS A 1 201 ? -1.425 14.688 9.193 1.00 86.62 201 LYS A N 1
ATOM 1551 C CA . LYS A 1 201 ? -1.509 13.447 9.978 1.00 86.62 201 LYS A CA 1
ATOM 1552 C C . LYS A 1 201 ? -0.212 12.639 9.975 1.00 86.62 201 LYS A C 1
ATOM 1554 O O . LYS A 1 201 ? -0.224 11.426 10.160 1.00 86.62 201 LYS A O 1
ATOM 1559 N N . GLY A 1 202 ? 0.925 13.323 9.819 1.00 77.50 202 GLY A N 1
ATOM 1560 C CA . GLY A 1 202 ? 2.254 12.737 9.611 1.00 77.50 202 GLY A CA 1
ATOM 1561 C C . GLY A 1 202 ? 2.667 11.603 10.560 1.00 77.50 202 GLY A C 1
ATOM 1562 O O . GLY A 1 202 ? 3.408 10.723 10.138 1.00 77.50 202 GLY A O 1
ATOM 1563 N N . LEU A 1 203 ? 2.168 11.576 11.803 1.00 87.38 203 LEU A N 1
ATOM 1564 C CA . LEU A 1 203 ? 2.458 10.514 12.782 1.00 87.38 203 LEU A CA 1
ATOM 1565 C C . LEU A 1 203 ? 1.854 9.147 12.413 1.00 87.38 203 LEU A C 1
ATOM 1567 O O . LEU A 1 203 ? 2.342 8.122 12.880 1.00 87.38 203 LEU A O 1
ATOM 1571 N N . LYS A 1 204 ? 0.812 9.123 11.574 1.00 92.62 204 LYS A N 1
ATOM 1572 C CA . LYS A 1 204 ? 0.194 7.894 11.054 1.00 92.62 204 LYS A CA 1
ATOM 1573 C C . LYS A 1 204 ? 0.878 7.387 9.771 1.00 92.62 204 LYS A C 1
ATOM 1575 O O . LYS A 1 204 ? 0.521 6.326 9.258 1.00 92.62 204 LYS A O 1
ATOM 1580 N N . ASN A 1 205 ? 1.883 8.104 9.258 1.00 92.12 205 ASN A N 1
ATOM 1581 C CA . ASN A 1 205 ? 2.606 7.732 8.043 1.00 92.12 205 ASN A CA 1
ATOM 1582 C C . ASN A 1 205 ? 3.902 6.997 8.373 1.00 92.12 205 ASN A C 1
ATOM 1584 O O . ASN A 1 205 ? 4.733 7.496 9.127 1.00 92.12 205 ASN A O 1
ATOM 1588 N N . ARG A 1 206 ? 4.121 5.840 7.741 1.00 89.75 206 ARG A N 1
ATOM 1589 C CA . ARG A 1 206 ? 5.388 5.100 7.846 1.00 89.75 206 ARG A CA 1
ATOM 1590 C C . ARG A 1 206 ? 6.546 5.887 7.240 1.00 89.75 206 ARG A C 1
ATOM 1592 O O . ARG A 1 206 ? 7.664 5.820 7.742 1.00 89.75 206 ARG A O 1
ATOM 1599 N N . TYR A 1 207 ? 6.267 6.624 6.168 1.00 84.38 207 TYR A N 1
ATOM 1600 C CA . TYR A 1 207 ? 7.236 7.463 5.481 1.00 84.38 207 TYR A CA 1
ATOM 1601 C C . TYR A 1 207 ? 6.736 8.902 5.446 1.00 84.38 207 TYR A C 1
ATOM 1603 O O . TYR A 1 207 ? 5.599 9.176 5.068 1.00 84.38 207 TYR A O 1
ATOM 1611 N N . ASN A 1 208 ? 7.601 9.837 5.826 1.00 80.75 208 ASN A N 1
ATOM 1612 C CA . ASN A 1 208 ? 7.288 11.264 5.907 1.00 80.75 208 ASN A CA 1
ATOM 1613 C C . ASN A 1 208 ? 7.295 11.973 4.543 1.00 80.75 208 ASN A C 1
ATOM 1615 O O . ASN A 1 208 ? 7.293 13.199 4.513 1.00 80.75 208 ASN A O 1
ATOM 1619 N N . ASN A 1 209 ? 7.345 11.210 3.455 1.00 76.62 209 ASN A N 1
ATOM 1620 C CA . ASN A 1 209 ? 7.395 11.670 2.075 1.00 76.62 209 ASN A CA 1
ATOM 1621 C C . ASN A 1 209 ? 6.426 10.907 1.148 1.00 76.62 209 ASN A C 1
ATOM 1623 O O . ASN A 1 209 ? 6.334 11.226 -0.031 1.00 76.62 209 ASN A O 1
ATOM 1627 N N . VAL A 1 210 ? 5.669 9.935 1.672 1.00 87.31 210 VAL A N 1
ATOM 1628 C CA . VAL A 1 210 ? 4.667 9.175 0.910 1.00 87.31 210 VAL A CA 1
ATOM 1629 C C . VAL A 1 210 ? 3.290 9.470 1.488 1.00 87.31 210 VAL A C 1
ATOM 1631 O O . VAL A 1 210 ? 2.967 9.041 2.597 1.00 87.31 210 VAL A O 1
ATOM 1634 N N . TRP A 1 211 ? 2.478 10.208 0.734 1.00 91.19 211 TRP A N 1
ATOM 1635 C CA . TRP A 1 211 ? 1.165 10.679 1.172 1.00 91.19 211 TRP A CA 1
ATOM 1636 C C . TRP A 1 211 ? 0.071 10.302 0.172 1.00 91.19 211 TRP A C 1
ATOM 1638 O O . TRP A 1 211 ? 0.302 10.398 -1.037 1.00 91.19 211 TRP A O 1
ATOM 1648 N N . PRO A 1 212 ? -1.132 9.936 0.645 1.00 95.19 212 PRO A N 1
ATOM 1649 C CA . PRO A 1 212 ? -2.274 9.740 -0.232 1.00 95.19 212 PRO A CA 1
ATOM 1650 C C . PRO A 1 212 ? -2.792 11.094 -0.739 1.00 95.19 212 PRO A C 1
ATOM 1652 O O . PRO A 1 212 ? -2.692 12.110 -0.044 1.00 95.19 212 PRO A O 1
ATOM 1655 N N . PHE A 1 213 ? -3.395 11.119 -1.931 1.00 94.69 213 PHE A N 1
ATOM 1656 C CA . PHE A 1 213 ? -4.140 12.303 -2.363 1.00 94.69 213 PHE A CA 1
ATOM 1657 C C . PHE A 1 213 ? -5.484 12.389 -1.654 1.00 94.69 213 PHE A C 1
ATOM 1659 O O . PHE A 1 213 ? -6.202 11.400 -1.549 1.00 94.69 213 PHE A O 1
ATOM 1666 N N . ASP A 1 214 ? -5.895 13.597 -1.283 1.00 94.38 214 ASP A N 1
ATOM 1667 C CA . ASP A 1 214 ? -7.143 13.821 -0.547 1.00 94.38 214 ASP A CA 1
ATOM 1668 C C . ASP A 1 214 ? -8.391 13.359 -1.322 1.00 94.38 214 ASP A C 1
ATOM 1670 O O . ASP A 1 214 ? -9.373 12.946 -0.712 1.00 94.38 214 ASP A O 1
ATOM 1674 N N . HIS A 1 215 ? -8.351 13.394 -2.660 1.00 94.50 215 HIS A N 1
ATOM 1675 C CA . HIS A 1 215 ? -9.475 13.002 -3.521 1.00 94.50 215 HIS A CA 1
ATOM 1676 C C . HIS A 1 215 ? -9.638 11.481 -3.685 1.00 94.50 215 HIS A C 1
ATOM 1678 O O . HIS A 1 215 ? -10.720 11.029 -4.050 1.00 94.50 215 HIS A O 1
ATOM 1684 N N . THR A 1 216 ? -8.590 10.691 -3.430 1.00 95.94 216 THR A N 1
ATOM 1685 C CA . THR A 1 216 ? -8.614 9.220 -3.537 1.00 95.94 216 THR A CA 1
ATOM 1686 C C . THR A 1 216 ? -8.320 8.517 -2.222 1.00 95.94 216 THR A C 1
ATOM 1688 O O . THR A 1 216 ? -8.402 7.288 -2.178 1.00 95.94 216 THR A O 1
ATOM 1691 N N . ARG A 1 217 ? -7.984 9.247 -1.149 1.00 96.88 217 ARG A N 1
ATOM 1692 C CA . ARG A 1 217 ? -7.672 8.628 0.138 1.00 96.88 217 ARG A CA 1
ATOM 1693 C C . ARG A 1 217 ? -8.860 7.838 0.672 1.00 96.88 217 ARG A C 1
ATOM 1695 O O . ARG A 1 217 ? -10.011 8.264 0.564 1.00 96.88 217 ARG A O 1
ATOM 1702 N N . VAL A 1 218 ? -8.560 6.709 1.298 1.00 98.19 218 VAL A N 1
ATOM 1703 C CA . VAL A 1 218 ? -9.549 5.988 2.099 1.00 98.19 218 VAL A CA 1
ATOM 1704 C C . VAL A 1 218 ? -9.811 6.797 3.370 1.00 98.19 218 VAL A C 1
ATOM 1706 O O . VAL A 1 218 ? -8.897 7.402 3.937 1.00 98.19 218 VAL A O 1
ATOM 1709 N N . LYS A 1 219 ? -11.074 6.840 3.789 1.00 97.56 219 LYS A N 1
ATOM 1710 C CA . LYS A 1 219 ? -11.511 7.475 5.033 1.00 97.56 219 LYS A CA 1
ATOM 1711 C C . LYS A 1 219 ? -12.150 6.413 5.906 1.00 97.56 219 LYS A C 1
ATOM 1713 O O . LYS A 1 219 ? -13.010 5.688 5.402 1.00 97.56 219 LYS A O 1
ATOM 1718 N N . ILE A 1 220 ? -11.744 6.355 7.168 1.00 97.38 220 ILE A N 1
ATOM 1719 C CA . ILE A 1 220 ? -12.426 5.544 8.179 1.00 97.38 220 ILE A CA 1
ATOM 1720 C C . ILE A 1 220 ? -13.808 6.170 8.377 1.00 97.38 220 ILE A C 1
ATOM 1722 O O . ILE A 1 220 ? -13.892 7.355 8.704 1.00 97.38 220 ILE A O 1
ATOM 1726 N N . GLN A 1 221 ? -14.872 5.422 8.090 1.00 95.62 221 GLN A N 1
ATOM 1727 C CA . GLN A 1 221 ? -16.241 5.946 8.131 1.00 95.62 221 GLN A CA 1
ATOM 1728 C C . GLN A 1 221 ? -16.705 6.187 9.565 1.00 95.62 221 GLN A C 1
ATOM 1730 O O . GLN A 1 221 ? -17.372 7.183 9.836 1.00 95.62 221 GLN A O 1
ATOM 1735 N N . GLU A 1 222 ? -16.304 5.309 10.482 1.00 91.56 222 GLU A N 1
ATOM 1736 C CA . GLU A 1 222 ? -16.712 5.362 11.884 1.00 91.56 222 GLU A CA 1
ATOM 1737 C C . GLU A 1 222 ? -15.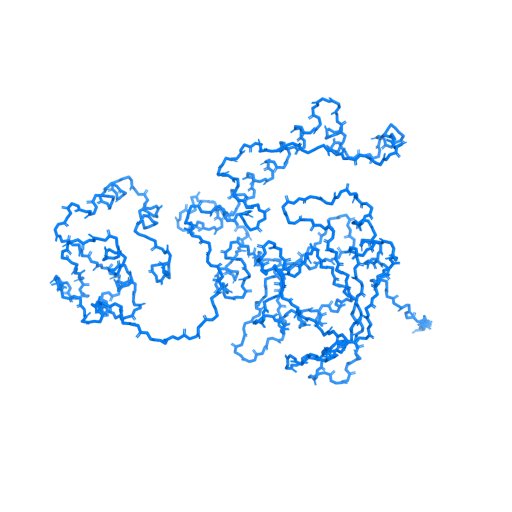482 5.480 12.791 1.00 91.56 222 GLU A C 1
ATOM 1739 O O . GLU A 1 222 ? -15.102 4.501 13.432 1.00 91.56 222 GLU A O 1
ATOM 1744 N N . PRO A 1 223 ? -14.778 6.628 12.827 1.00 89.56 223 PRO A N 1
ATOM 1745 C CA . PRO A 1 223 ? -13.620 6.805 13.702 1.00 89.56 223 PRO A CA 1
ATOM 1746 C C . PRO A 1 223 ? -14.019 6.701 15.184 1.00 89.56 223 PRO A C 1
ATOM 1748 O O . PRO A 1 223 ? -15.167 6.941 15.546 1.00 89.56 223 PRO A O 1
ATOM 1751 N N . GLU A 1 224 ? -13.069 6.326 16.046 1.00 86.44 224 GLU A N 1
ATOM 1752 C CA . GLU A 1 224 ? -13.305 6.386 17.497 1.00 86.44 224 GLU A CA 1
ATOM 1753 C C . GLU A 1 224 ? -13.453 7.844 17.959 1.00 86.44 224 GLU A C 1
ATOM 1755 O O . GLU A 1 224 ? -12.946 8.765 17.312 1.00 86.44 224 GLU A O 1
ATOM 1760 N N . ASP A 1 225 ? -14.124 8.060 19.091 1.00 85.19 225 ASP A N 1
ATOM 1761 C CA . ASP A 1 225 ? -14.363 9.401 19.625 1.00 85.19 225 ASP A CA 1
ATOM 1762 C C . ASP A 1 225 ? -13.053 10.185 19.801 1.00 85.19 225 ASP A C 1
ATOM 1764 O O . ASP A 1 225 ? -12.129 9.773 20.503 1.00 85.19 225 ASP A O 1
ATOM 1768 N N . GLY A 1 226 ? -12.972 11.351 19.154 1.00 83.94 226 GLY A N 1
ATOM 1769 C CA . GLY A 1 226 ? -11.787 12.213 19.192 1.00 83.94 226 GLY A CA 1
ATOM 1770 C C . GLY A 1 226 ? -10.619 11.757 18.306 1.00 83.94 226 GLY A C 1
ATOM 1771 O O . GLY A 1 226 ? -9.586 12.430 18.287 1.00 83.94 226 GLY A O 1
ATOM 1772 N N . VAL A 1 227 ? -10.774 10.669 17.546 1.00 89.12 227 VAL A N 1
ATOM 1773 C CA . VAL A 1 227 ? -9.807 10.192 16.547 1.00 89.12 227 VAL A CA 1
ATOM 1774 C C . VAL A 1 227 ? -10.211 10.689 15.153 1.00 89.12 227 VAL A C 1
ATOM 1776 O O . VAL A 1 227 ? -11.384 10.886 14.849 1.00 89.12 227 VAL A O 1
ATOM 1779 N N . ASP A 1 228 ? -9.230 10.956 14.289 1.00 92.25 228 ASP A N 1
ATOM 1780 C CA . ASP A 1 228 ? -9.486 11.374 12.906 1.00 92.25 228 ASP A CA 1
ATOM 1781 C C . ASP A 1 228 ? -9.839 10.214 11.959 1.00 92.25 228 ASP A C 1
ATOM 1783 O O . ASP A 1 228 ? -9.606 9.046 12.254 1.00 92.25 228 ASP A O 1
ATOM 1787 N N . ASP A 1 229 ? -10.354 10.560 10.775 1.00 96.25 229 ASP A N 1
ATOM 1788 C CA . ASP A 1 229 ? -10.715 9.618 9.705 1.00 96.25 229 ASP A CA 1
ATOM 1789 C C . ASP A 1 229 ? -9.512 9.129 8.869 1.00 96.25 229 ASP A C 1
ATOM 1791 O O . ASP A 1 229 ? -9.696 8.534 7.799 1.00 96.25 229 ASP A O 1
ATOM 1795 N N . TYR A 1 230 ? -8.281 9.458 9.279 1.00 97.38 230 TYR A N 1
ATOM 1796 C CA . TYR A 1 230 ? -7.108 9.333 8.426 1.00 97.38 230 TYR A CA 1
ATOM 1797 C C . TYR A 1 230 ? -6.425 7.978 8.562 1.00 97.38 230 TYR A C 1
ATOM 1799 O O . TYR A 1 230 ? -6.013 7.559 9.644 1.00 97.38 230 TYR A O 1
ATOM 1807 N N . ILE A 1 231 ? -6.170 7.380 7.403 1.00 98.00 231 ILE A N 1
ATOM 1808 C CA . ILE A 1 231 ? -5.215 6.300 7.197 1.00 98.00 231 ILE A CA 1
ATOM 1809 C C . ILE A 1 231 ? -4.448 6.566 5.895 1.00 98.00 231 ILE A C 1
ATOM 1811 O O . 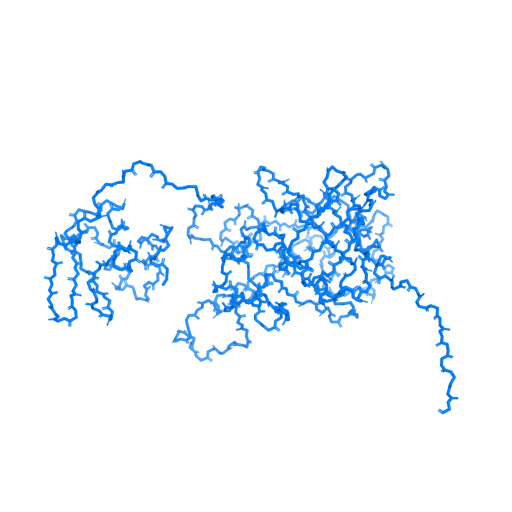ILE A 1 231 ? -4.997 7.117 4.937 1.00 98.00 231 ILE A O 1
ATOM 1815 N N . ASN A 1 232 ? -3.172 6.179 5.840 1.00 98.12 232 ASN A N 1
ATOM 1816 C CA . ASN A 1 232 ? -2.362 6.300 4.627 1.00 98.12 232 ASN A CA 1
ATOM 1817 C C . ASN A 1 232 ? -2.709 5.189 3.624 1.00 98.12 232 ASN A C 1
ATOM 1819 O O . ASN A 1 232 ? -2.001 4.186 3.502 1.00 98.12 232 ASN A O 1
ATOM 1823 N N . ALA A 1 233 ? -3.838 5.373 2.945 1.00 98.31 233 ALA A N 1
ATOM 1824 C CA . ALA A 1 233 ? -4.341 4.470 1.927 1.00 98.31 233 ALA A CA 1
ATOM 1825 C C . ALA A 1 233 ? -5.067 5.240 0.817 1.00 98.31 233 ALA A C 1
ATOM 1827 O O . ALA A 1 233 ? -5.610 6.320 1.049 1.00 98.31 233 ALA A O 1
ATOM 1828 N N . SER A 1 234 ? -5.096 4.701 -0.400 1.00 98.31 234 SER A N 1
ATOM 1829 C CA . SER A 1 234 ? -5.806 5.277 -1.547 1.00 98.31 234 SER A CA 1
ATOM 1830 C C . SER A 1 234 ? -6.569 4.219 -2.331 1.00 98.31 234 SER A C 1
ATOM 1832 O O . SER A 1 234 ? -6.066 3.117 -2.562 1.00 98.31 234 SER A O 1
ATOM 1834 N N . TYR A 1 235 ? -7.767 4.577 -2.785 1.00 97.88 235 TYR A N 1
ATOM 1835 C CA . TYR A 1 235 ? -8.515 3.789 -3.754 1.00 97.88 235 TYR A CA 1
ATOM 1836 C C . TYR A 1 235 ? -7.839 3.855 -5.123 1.00 97.88 235 TYR A C 1
ATOM 1838 O O . TYR A 1 235 ? -7.552 4.938 -5.637 1.00 97.88 235 TYR A O 1
ATOM 1846 N N . LEU A 1 236 ? -7.643 2.695 -5.742 1.00 96.19 236 LEU A N 1
ATOM 1847 C CA . LEU A 1 236 ? -7.177 2.557 -7.115 1.00 96.19 236 LEU A CA 1
ATOM 1848 C C . LEU A 1 236 ? -8.256 1.852 -7.937 1.00 96.19 236 LEU A C 1
ATOM 1850 O O . LEU A 1 236 ? -8.671 0.735 -7.621 1.00 96.19 236 LEU A O 1
ATOM 1854 N N . ARG A 1 237 ? -8.691 2.497 -9.020 1.00 92.69 237 ARG A N 1
ATOM 1855 C CA . ARG A 1 237 ? -9.613 1.921 -10.003 1.00 92.69 237 ARG A CA 1
ATOM 1856 C C . ARG A 1 237 ? -8.938 1.952 -11.374 1.00 92.69 237 ARG A C 1
ATOM 1858 O O . ARG A 1 237 ? -8.907 3.015 -11.995 1.00 92.69 237 ARG A O 1
ATOM 1865 N N . PRO A 1 238 ? -8.355 0.835 -11.836 1.00 88.44 238 PRO A N 1
ATOM 1866 C CA . PRO A 1 238 ? -7.748 0.787 -13.155 1.00 88.44 238 PRO A CA 1
ATOM 1867 C C . PRO A 1 238 ? -8.818 1.002 -14.235 1.00 88.44 238 PRO A C 1
ATOM 1869 O O . PRO A 1 238 ? -9.904 0.437 -14.127 1.00 88.44 238 PRO A O 1
ATOM 1872 N N . PRO A 1 239 ? -8.530 1.768 -15.298 1.00 85.31 239 PRO A N 1
ATOM 1873 C CA . PRO A 1 239 ? -9.523 2.111 -16.320 1.00 85.31 239 PRO A CA 1
ATOM 1874 C C . PRO A 1 239 ? -10.060 0.898 -17.096 1.00 85.31 239 PRO A C 1
ATOM 1876 O O . PRO A 1 239 ? -11.174 0.942 -17.605 1.00 85.31 239 PRO A O 1
ATOM 1879 N N . PHE A 1 240 ? -9.284 -0.185 -17.173 1.00 84.81 240 PHE A N 1
ATOM 1880 C CA . PHE A 1 240 ? -9.610 -1.390 -17.945 1.00 84.81 240 PHE A CA 1
ATOM 1881 C C . PHE A 1 240 ? -9.927 -2.601 -17.056 1.00 84.81 240 PHE A C 1
ATOM 1883 O O . PHE A 1 240 ? -9.779 -3.742 -17.484 1.00 84.81 240 PHE A O 1
ATOM 1890 N N . SER A 1 241 ? -10.299 -2.371 -15.795 1.00 86.75 241 SER A N 1
ATOM 1891 C CA . SER A 1 241 ? -10.614 -3.433 -14.842 1.00 86.75 241 SER A CA 1
ATOM 1892 C C . SER A 1 241 ? -11.810 -3.043 -13.988 1.00 86.75 241 SER A C 1
ATOM 1894 O O . SER A 1 241 ? -11.885 -1.930 -13.478 1.00 86.75 241 SER A O 1
ATOM 1896 N N . GLU A 1 242 ? -12.713 -3.992 -13.762 1.00 86.94 242 GLU A N 1
ATOM 1897 C CA . GLU A 1 242 ? -13.798 -3.833 -12.786 1.00 86.94 242 GLU A CA 1
ATOM 1898 C C . GLU A 1 242 ? -13.302 -3.978 -11.339 1.00 86.94 242 GLU A C 1
ATOM 1900 O O . GLU A 1 242 ? -14.028 -3.685 -10.390 1.00 86.94 242 GLU A O 1
ATOM 1905 N N . LYS A 1 243 ? -12.055 -4.427 -11.146 1.00 89.62 243 LYS A N 1
ATOM 1906 C CA . LYS A 1 243 ? -11.465 -4.582 -9.816 1.00 89.62 243 LYS A CA 1
ATOM 1907 C C . LYS A 1 243 ? -11.079 -3.225 -9.250 1.00 89.62 243 LYS A C 1
ATOM 1909 O O . LYS A 1 243 ? -10.372 -2.445 -9.884 1.00 89.62 243 LYS A O 1
ATOM 1914 N N . THR A 1 244 ? -11.476 -2.994 -8.010 1.00 92.88 244 THR A N 1
ATOM 1915 C CA . THR A 1 244 ? -11.008 -1.876 -7.194 1.00 92.88 244 THR A CA 1
ATOM 1916 C C . THR A 1 244 ? -10.002 -2.374 -6.175 1.00 92.88 244 THR A C 1
ATOM 1918 O O . THR A 1 244 ? -10.193 -3.434 -5.580 1.00 92.88 244 THR A O 1
ATOM 1921 N N . TYR A 1 245 ? -8.955 -1.593 -5.949 1.00 96.88 245 TYR A N 1
ATOM 1922 C CA . TYR A 1 245 ? -7.910 -1.902 -4.983 1.00 96.88 245 TYR A CA 1
ATOM 1923 C C . TYR A 1 245 ? -7.812 -0.787 -3.953 1.00 96.88 245 TYR A C 1
ATOM 1925 O O . TYR A 1 245 ? -8.129 0.369 -4.237 1.00 96.88 245 TYR A O 1
ATOM 1933 N N . ILE A 1 246 ? -7.315 -1.138 -2.775 1.00 98.38 246 ILE A N 1
ATOM 1934 C CA . ILE A 1 246 ? -6.835 -0.181 -1.788 1.00 98.38 246 ILE A CA 1
ATOM 1935 C C . ILE A 1 246 ? -5.329 -0.384 -1.694 1.00 98.38 246 ILE A C 1
ATOM 1937 O O . ILE A 1 246 ? -4.870 -1.443 -1.272 1.00 98.38 246 ILE A O 1
ATOM 1941 N N . ALA A 1 247 ? -4.564 0.616 -2.119 1.00 98.25 247 ALA A N 1
ATOM 1942 C CA . ALA A 1 247 ? -3.129 0.654 -1.873 1.00 98.25 247 ALA A CA 1
ATOM 1943 C C . ALA A 1 247 ? -2.883 1.359 -0.541 1.00 98.25 247 ALA A C 1
ATOM 1945 O O . ALA A 1 247 ? -3.393 2.455 -0.325 1.00 98.25 247 ALA A O 1
ATOM 1946 N N . THR A 1 248 ? -2.116 0.737 0.349 1.00 98.31 248 THR A N 1
ATOM 1947 C CA . THR A 1 248 ? -1.820 1.256 1.690 1.00 98.31 248 THR A CA 1
ATOM 1948 C C . THR A 1 248 ? -0.385 0.929 2.078 1.00 98.31 248 THR A C 1
ATOM 1950 O O . THR A 1 248 ? 0.191 -0.045 1.593 1.00 98.31 248 THR A O 1
ATOM 1953 N N . GLN A 1 249 ? 0.198 1.733 2.967 1.00 96.19 249 GLN A N 1
ATOM 1954 C CA . GLN A 1 249 ? 1.480 1.402 3.591 1.00 96.19 249 GLN A CA 1
ATOM 1955 C C . GLN A 1 249 ? 1.382 0.115 4.431 1.00 96.19 249 GLN A C 1
ATOM 1957 O O . GLN A 1 249 ? 0.300 -0.247 4.901 1.00 96.19 249 GLN A O 1
ATOM 1962 N N . GLY A 1 250 ? 2.530 -0.504 4.728 1.00 96.06 250 GLY A N 1
ATOM 1963 C CA . GLY A 1 250 ? 2.620 -1.507 5.793 1.00 96.06 250 GLY A CA 1
ATOM 1964 C C . GLY A 1 250 ? 2.175 -0.906 7.139 1.00 96.06 250 GLY A C 1
ATOM 1965 O O . GLY A 1 250 ? 2.774 0.096 7.557 1.00 96.06 250 GLY A O 1
ATOM 1966 N N . PRO A 1 251 ? 1.161 -1.460 7.832 1.00 97.25 251 PRO A N 1
ATOM 1967 C CA . PRO A 1 251 ? 0.612 -0.868 9.054 1.00 97.25 251 PRO A CA 1
ATOM 1968 C C . PRO A 1 251 ? 1.665 -0.634 10.140 1.00 97.25 251 PRO A C 1
ATOM 1970 O O . PRO A 1 251 ? 2.602 -1.420 10.299 1.00 97.25 251 PRO A O 1
ATOM 1973 N N . LEU A 1 252 ? 1.545 0.483 10.858 1.00 95.12 252 LEU A N 1
ATOM 1974 C CA . LEU A 1 252 ? 2.332 0.778 12.056 1.00 95.12 252 LEU A CA 1
ATOM 1975 C C . LEU A 1 252 ? 1.584 0.230 13.276 1.00 95.12 252 LEU A C 1
ATOM 1977 O O . LEU A 1 252 ? 0.359 0.149 13.214 1.00 95.12 252 LEU A O 1
ATOM 1981 N N . PRO A 1 253 ? 2.261 -0.058 14.402 1.00 95.69 253 PRO A N 1
ATOM 1982 C CA . PRO A 1 253 ? 1.573 -0.473 15.627 1.00 95.69 253 PRO A CA 1
ATOM 1983 C C . PRO A 1 253 ? 0.447 0.485 16.044 1.00 95.69 253 PRO A C 1
ATOM 1985 O O . PRO A 1 253 ? -0.626 0.048 16.444 1.00 95.69 253 PRO A O 1
ATOM 1988 N N . SER A 1 254 ? 0.652 1.794 15.864 1.00 94.62 254 SER A N 1
ATOM 1989 C CA . SER A 1 254 ? -0.347 2.835 16.140 1.00 94.62 254 SER A CA 1
ATOM 1990 C C . SER A 1 254 ? -1.508 2.897 15.139 1.00 94.62 254 SER A C 1
ATOM 1992 O O . SER A 1 254 ? -2.458 3.632 15.380 1.00 94.62 254 SER A O 1
ATOM 1994 N N . THR A 1 255 ? -1.444 2.167 14.021 1.00 96.56 255 THR A N 1
ATOM 1995 C CA . THR A 1 255 ? -2.460 2.176 12.954 1.00 96.56 255 THR A CA 1
ATOM 1996 C C . THR A 1 255 ? -3.023 0.786 12.642 1.00 96.56 255 THR A C 1
ATOM 1998 O O . THR A 1 255 ? -3.672 0.603 11.613 1.00 96.56 255 THR A O 1
ATOM 2001 N N . PHE A 1 256 ? -2.803 -0.212 13.508 1.00 98.19 256 PHE A N 1
ATOM 2002 C CA . PHE A 1 256 ? -3.369 -1.555 13.329 1.00 98.19 256 PHE A CA 1
ATOM 2003 C C . PHE A 1 256 ? -4.897 -1.550 13.353 1.00 98.19 256 PHE A C 1
ATOM 2005 O O . PHE A 1 256 ? -5.516 -2.137 12.467 1.00 98.19 256 PHE A O 1
ATOM 2012 N N . LEU A 1 257 ? -5.500 -0.860 14.325 1.00 97.69 257 LEU A N 1
ATOM 2013 C CA . LEU A 1 257 ? -6.953 -0.723 14.393 1.00 97.69 257 LEU A CA 1
ATOM 2014 C C . LEU A 1 257 ? -7.497 -0.015 13.144 1.00 97.69 257 LEU A C 1
ATOM 2016 O O . LEU A 1 257 ? -8.385 -0.548 12.486 1.00 97.69 257 LEU A O 1
ATOM 2020 N N . ASP A 1 258 ? -6.907 1.125 12.769 1.00 97.75 258 ASP A N 1
ATOM 2021 C CA . ASP A 1 258 ? -7.267 1.877 11.559 1.00 97.75 258 ASP A CA 1
ATOM 2022 C C . ASP A 1 258 ? -7.254 0.978 10.307 1.00 97.75 258 ASP A C 1
ATOM 2024 O O . ASP A 1 258 ? -8.201 0.981 9.518 1.00 97.75 258 ASP A O 1
ATOM 2028 N N . PHE A 1 259 ? -6.203 0.164 10.140 1.00 98.62 259 PHE A N 1
ATOM 2029 C CA . PHE A 1 259 ? -6.077 -0.773 9.022 1.00 98.62 259 PHE A CA 1
ATOM 2030 C C . PHE A 1 259 ? -7.196 -1.819 9.016 1.00 98.62 259 PHE A C 1
ATOM 2032 O O . PHE A 1 259 ? -7.845 -2.030 7.992 1.00 98.62 259 PHE A O 1
ATOM 2039 N N . TRP A 1 260 ? -7.465 -2.470 10.146 1.00 98.38 260 TRP A N 1
ATOM 2040 C CA . TRP A 1 260 ? -8.491 -3.509 10.183 1.00 98.38 260 TRP A CA 1
ATOM 2041 C C . TRP A 1 260 ? -9.917 -2.967 10.110 1.00 98.38 260 TRP A C 1
ATOM 2043 O O . TRP A 1 260 ? -10.789 -3.648 9.565 1.00 98.38 260 TRP A O 1
ATOM 2053 N N . LYS A 1 261 ? -10.149 -1.728 10.556 1.00 97.19 261 LYS A N 1
ATOM 2054 C CA . LYS A 1 261 ? -11.420 -1.031 10.333 1.00 97.19 261 LYS A CA 1
ATOM 2055 C C . LYS A 1 261 ? -11.675 -0.819 8.854 1.00 97.19 261 LYS A C 1
ATOM 2057 O O . LYS A 1 261 ? -12.749 -1.185 8.395 1.00 97.19 261 LYS A O 1
ATOM 2062 N N . ILE A 1 262 ? -10.696 -0.353 8.074 1.00 98.00 262 ILE A N 1
ATOM 2063 C CA . ILE A 1 262 ? -10.921 -0.225 6.626 1.00 98.00 262 ILE A CA 1
ATOM 2064 C C . ILE A 1 262 ? -11.092 -1.585 5.938 1.00 98.00 262 ILE A C 1
ATOM 2066 O O . ILE A 1 262 ? -11.869 -1.685 4.994 1.00 98.00 262 ILE A O 1
ATOM 2070 N N . VAL A 1 263 ? -10.443 -2.656 6.414 1.00 98.25 263 VAL A N 1
ATOM 2071 C CA . VAL A 1 263 ? -10.696 -4.013 5.891 1.00 98.25 263 VAL A CA 1
ATOM 2072 C C . VAL A 1 263 ? -12.153 -4.423 6.145 1.00 98.25 263 VAL A C 1
ATOM 2074 O O . VAL A 1 263 ? -12.811 -4.943 5.237 1.00 98.25 263 VAL A O 1
ATOM 2077 N N . TRP A 1 264 ? -12.672 -4.145 7.345 1.00 97.56 264 TRP A N 1
ATOM 2078 C CA . TRP A 1 264 ? -14.066 -4.386 7.713 1.00 97.56 264 TRP A CA 1
ATOM 2079 C C . TRP A 1 264 ? -15.046 -3.514 6.912 1.00 97.56 264 TRP A C 1
ATOM 2081 O O . TRP A 1 264 ? -15.889 -4.052 6.194 1.00 97.56 264 TRP A O 1
ATOM 2091 N N . GLU A 1 265 ? -14.919 -2.189 6.981 1.00 96.94 265 GLU A N 1
ATOM 2092 C CA . GLU A 1 265 ? -15.812 -1.214 6.337 1.00 96.94 265 GLU A CA 1
ATOM 2093 C C . GLU A 1 265 ? -15.890 -1.426 4.819 1.00 96.94 265 GLU A C 1
ATOM 2095 O O . GLU A 1 265 ? -16.960 -1.338 4.223 1.00 96.94 265 GLU A O 1
ATOM 2100 N N . GLN A 1 266 ? -14.765 -1.768 4.184 1.00 96.31 266 GLN A N 1
ATOM 2101 C CA . GLN A 1 266 ? -14.692 -1.982 2.735 1.00 96.31 266 GLN A CA 1
ATOM 2102 C C . GLN A 1 266 ? -15.048 -3.414 2.317 1.00 96.31 266 GLN A C 1
ATOM 2104 O O . GLN A 1 266 ? -14.983 -3.742 1.132 1.00 96.31 266 GLN A O 1
ATOM 2109 N N . ASN A 1 267 ? -15.396 -4.287 3.272 1.00 95.31 267 ASN A N 1
ATOM 2110 C CA . ASN A 1 267 ? -15.665 -5.710 3.045 1.00 95.31 267 ASN A CA 1
ATOM 2111 C C . ASN A 1 267 ? -14.564 -6.395 2.211 1.00 95.31 267 ASN A C 1
ATOM 2113 O O . ASN A 1 267 ? -14.834 -7.240 1.353 1.00 95.31 267 ASN A O 1
ATOM 2117 N N . SER A 1 268 ? -13.309 -6.015 2.463 1.00 95.94 268 SER A N 1
ATOM 2118 C CA . SER A 1 268 ? -12.152 -6.590 1.781 1.00 95.94 268 SER A CA 1
ATOM 2119 C C . SER A 1 268 ? -11.934 -8.014 2.281 1.00 95.94 268 SER A C 1
ATOM 2121 O O . SER A 1 268 ? -11.915 -8.244 3.485 1.00 95.94 268 SER A O 1
ATOM 2123 N N . ARG A 1 269 ? -11.783 -8.984 1.371 1.00 95.62 269 ARG A N 1
ATOM 2124 C CA . ARG A 1 269 ? -11.573 -10.408 1.715 1.00 95.62 269 ARG A CA 1
ATOM 2125 C C . ARG A 1 269 ? -10.148 -10.886 1.504 1.00 95.62 269 ARG A C 1
ATOM 2127 O O . ARG A 1 269 ? -9.744 -11.873 2.110 1.00 95.62 269 ARG A O 1
ATOM 2134 N N . VAL A 1 270 ? -9.402 -10.179 0.664 1.00 98.12 270 VAL A N 1
ATOM 2135 C CA . VAL A 1 270 ? -8.035 -10.526 0.297 1.00 98.12 270 VAL A CA 1
ATOM 2136 C C . VAL A 1 270 ? -7.120 -9.353 0.608 1.00 98.12 270 VAL A C 1
ATOM 2138 O O . VAL A 1 270 ? -7.392 -8.224 0.203 1.00 98.12 270 VAL A O 1
ATOM 2141 N N . ILE A 1 271 ? -6.025 -9.639 1.302 1.00 98.62 271 ILE A N 1
ATOM 2142 C CA . ILE A 1 271 ? -4.919 -8.718 1.540 1.00 98.62 271 ILE A CA 1
ATOM 2143 C C . ILE A 1 271 ? -3.705 -9.278 0.806 1.00 98.62 271 ILE A C 1
ATOM 2145 O O . ILE A 1 271 ? -3.324 -10.422 1.034 1.00 98.62 271 ILE A O 1
ATOM 2149 N N . VAL A 1 272 ? -3.086 -8.479 -0.059 1.00 98.31 272 VAL A N 1
ATOM 2150 C CA . VAL A 1 272 ? -1.828 -8.841 -0.724 1.00 98.31 272 VAL A CA 1
ATOM 2151 C C . VAL A 1 272 ? -0.701 -8.033 -0.091 1.00 98.31 272 VAL A C 1
ATOM 2153 O O . VAL A 1 272 ? -0.716 -6.804 -0.136 1.00 98.31 272 VAL A O 1
ATOM 2156 N N . MET A 1 273 ? 0.269 -8.719 0.508 1.00 97.44 273 MET A N 1
ATOM 2157 C CA . MET A 1 273 ? 1.438 -8.129 1.157 1.00 97.44 273 MET A CA 1
ATOM 2158 C C . MET A 1 273 ? 2.690 -8.465 0.346 1.00 97.44 273 MET A C 1
ATOM 2160 O O . MET A 1 273 ? 3.090 -9.618 0.276 1.00 97.44 273 MET A O 1
ATOM 2164 N N . LEU A 1 274 ? 3.310 -7.456 -0.265 1.00 94.38 274 LEU A N 1
ATOM 2165 C CA . LEU A 1 274 ? 4.430 -7.614 -1.209 1.00 94.38 274 LEU A CA 1
ATOM 2166 C C . LEU A 1 274 ? 5.801 -7.314 -0.576 1.00 94.38 274 LEU A C 1
ATOM 2168 O O . LEU A 1 274 ? 6.678 -6.770 -1.236 1.00 94.38 274 LEU A O 1
ATOM 2172 N N . THR A 1 275 ? 5.967 -7.555 0.723 1.00 88.00 275 THR A N 1
ATOM 2173 C CA . THR A 1 275 ? 7.210 -7.237 1.442 1.00 88.00 275 THR A CA 1
ATOM 2174 C C . THR A 1 275 ? 7.459 -8.241 2.557 1.00 88.00 275 THR A C 1
ATOM 2176 O O . THR A 1 275 ? 6.520 -8.831 3.113 1.00 88.00 275 THR A O 1
ATOM 2179 N N . ARG A 1 276 ? 8.731 -8.421 2.917 1.00 88.62 276 ARG A N 1
ATOM 2180 C CA . ARG A 1 276 ? 9.092 -9.075 4.177 1.00 88.62 276 ARG A CA 1
ATOM 2181 C C . ARG A 1 276 ? 8.811 -8.122 5.335 1.00 88.62 276 ARG A C 1
ATOM 2183 O O . ARG A 1 276 ? 8.708 -6.912 5.172 1.00 88.62 276 ARG A O 1
ATOM 2190 N N . GLU A 1 277 ? 8.692 -8.653 6.542 1.00 87.69 277 GLU A N 1
ATOM 2191 C CA . GLU A 1 277 ? 8.515 -7.803 7.726 1.00 87.69 277 GLU A CA 1
ATOM 2192 C C . GLU A 1 277 ? 9.769 -6.967 8.009 1.00 87.69 277 GLU A C 1
ATOM 2194 O O . GLU A 1 277 ? 9.684 -5.783 8.347 1.00 87.69 277 GLU A O 1
ATOM 2199 N N . MET A 1 278 ? 10.942 -7.565 7.789 1.00 83.00 278 MET A N 1
ATOM 2200 C CA . MET A 1 278 ? 12.243 -6.938 7.965 1.00 83.00 278 MET A CA 1
ATOM 2201 C C . MET A 1 278 ? 13.142 -7.215 6.761 1.00 83.00 278 MET A C 1
ATOM 2203 O O . MET A 1 278 ? 13.234 -8.347 6.290 1.00 83.00 278 MET A O 1
ATOM 2207 N N . GLU A 1 279 ? 13.842 -6.180 6.303 1.00 72.50 279 GLU A N 1
ATOM 2208 C CA . GLU A 1 279 ? 14.813 -6.261 5.212 1.00 72.50 279 GLU A CA 1
ATOM 2209 C C . GLU A 1 279 ? 16.029 -5.407 5.559 1.00 72.50 279 GLU A C 1
ATOM 2211 O O . GLU A 1 279 ? 15.881 -4.264 5.993 1.00 72.50 279 GLU A O 1
ATOM 2216 N N . MET A 1 280 ? 17.234 -5.968 5.413 1.00 74.81 280 MET A N 1
ATOM 2217 C CA . MET A 1 280 ? 18.501 -5.292 5.737 1.00 74.81 280 MET A CA 1
ATOM 2218 C C . MET A 1 280 ? 18.505 -4.636 7.134 1.00 74.81 280 MET A C 1
ATOM 2220 O O . MET A 1 280 ? 18.950 -3.505 7.310 1.00 74.81 280 MET A O 1
ATOM 2224 N N . GLY A 1 281 ? 17.941 -5.327 8.133 1.00 73.44 281 GLY A N 1
ATOM 2225 C CA . GLY A 1 281 ? 17.843 -4.839 9.516 1.00 73.44 281 GLY A CA 1
ATOM 2226 C C . GLY A 1 281 ? 16.804 -3.733 9.748 1.00 73.44 281 GLY A C 1
ATOM 2227 O O . GLY A 1 281 ? 16.677 -3.240 10.866 1.00 73.44 281 GLY A O 1
ATOM 2228 N N . ARG A 1 282 ? 16.033 -3.342 8.725 1.00 76.12 282 ARG A N 1
ATOM 2229 C CA . ARG A 1 282 ? 14.982 -2.324 8.826 1.00 76.12 282 ARG A CA 1
ATOM 2230 C C . ARG A 1 282 ? 13.602 -2.964 8.778 1.00 76.12 282 ARG A C 1
ATOM 2232 O O . ARG A 1 282 ? 13.295 -3.732 7.871 1.00 76.12 282 ARG A O 1
ATOM 2239 N N . ILE A 1 283 ? 12.737 -2.587 9.718 1.00 82.94 283 ILE A N 1
ATOM 2240 C CA . ILE A 1 283 ? 11.335 -3.017 9.715 1.00 82.94 283 ILE A CA 1
ATOM 2241 C C . ILE A 1 283 ? 10.594 -2.327 8.562 1.00 82.94 283 ILE A C 1
ATOM 2243 O O . ILE A 1 283 ? 10.426 -1.102 8.555 1.00 82.94 283 ILE A O 1
ATOM 2247 N N . LYS A 1 284 ? 10.127 -3.123 7.602 1.00 85.31 284 LYS A N 1
ATOM 2248 C CA . LYS A 1 284 ? 9.311 -2.689 6.462 1.00 85.31 284 LYS A CA 1
ATOM 2249 C C . LYS A 1 284 ? 7.829 -2.728 6.799 1.00 85.31 284 LYS A C 1
ATOM 2251 O O . LYS A 1 284 ? 7.108 -1.769 6.525 1.00 85.31 284 LYS A O 1
ATOM 2256 N N . CYS A 1 285 ? 7.393 -3.777 7.488 1.00 91.44 285 CYS A N 1
ATOM 2257 C CA . CYS A 1 285 ? 6.025 -3.935 7.956 1.00 91.44 285 CYS A CA 1
ATOM 2258 C C . CYS A 1 285 ? 6.029 -4.645 9.307 1.00 91.44 285 CYS A C 1
ATOM 2260 O O . CYS A 1 285 ? 6.757 -5.612 9.487 1.00 91.44 285 CYS A O 1
ATOM 2262 N N . HIS A 1 286 ? 5.230 -4.161 10.257 1.00 93.19 286 HIS A N 1
ATOM 2263 C CA . HIS A 1 286 ? 5.032 -4.897 11.506 1.00 93.19 286 HIS A CA 1
ATOM 2264 C C . HIS A 1 286 ? 3.986 -5.991 11.281 1.00 93.19 286 HIS A C 1
ATOM 2266 O O . HIS A 1 286 ? 3.123 -5.846 10.409 1.00 93.19 286 HIS A O 1
ATOM 2272 N N . GLN A 1 287 ? 4.037 -7.046 12.089 1.00 96.56 287 GLN A N 1
ATOM 2273 C CA . GLN A 1 287 ? 3.012 -8.079 12.102 1.00 96.56 287 GLN A CA 1
ATOM 2274 C C . GLN A 1 287 ? 1.693 -7.497 12.634 1.00 96.56 287 GLN A C 1
ATOM 2276 O O . GLN A 1 287 ? 1.540 -7.260 13.829 1.00 96.56 287 GLN A O 1
ATOM 2281 N N . TYR A 1 288 ? 0.740 -7.245 11.736 1.00 97.81 288 TYR A N 1
ATOM 2282 C CA . TYR A 1 288 ? -0.599 -6.737 12.066 1.00 97.81 288 TYR A CA 1
ATOM 2283 C C . TYR A 1 288 ? -1.651 -7.857 12.129 1.00 97.81 288 TYR A C 1
ATOM 2285 O O . TYR A 1 288 ? -2.844 -7.582 12.079 1.00 97.81 288 TYR A O 1
ATOM 2293 N N . TRP A 1 289 ? -1.231 -9.122 12.186 1.00 98.19 289 TRP A N 1
ATOM 2294 C CA . TRP A 1 289 ? -2.097 -10.304 12.161 1.00 98.19 289 TRP A CA 1
ATOM 2295 C C . TRP A 1 289 ? -1.729 -11.293 13.283 1.00 98.19 289 TRP A C 1
ATOM 2297 O O . TRP A 1 289 ? -0.588 -11.278 13.755 1.00 98.19 289 TRP A O 1
ATOM 2307 N N . PRO A 1 290 ? -2.662 -12.161 13.723 1.00 97.94 290 PRO A N 1
ATOM 2308 C CA . PRO A 1 290 ? -2.365 -13.234 14.673 1.00 97.94 290 PRO A CA 1
ATOM 2309 C C . PRO A 1 290 ? -1.596 -14.383 14.001 1.00 97.94 290 PRO A C 1
ATOM 2311 O O . PRO A 1 290 ? -1.718 -14.605 12.796 1.00 97.94 290 PRO A O 1
ATOM 2314 N N . SER A 1 291 ? -0.844 -15.152 14.784 1.00 96.62 291 SER A N 1
ATOM 2315 C CA . SER A 1 291 ? -0.079 -16.321 14.323 1.00 96.62 291 SER A CA 1
ATOM 2316 C C . SER A 1 291 ? -0.460 -17.577 15.106 1.00 96.62 291 SER A C 1
ATOM 2318 O O . SER A 1 291 ? -1.208 -17.506 16.076 1.00 96.62 291 SER A O 1
ATOM 2320 N N . ALA A 1 292 ? 0.081 -18.740 14.743 1.00 95.94 292 ALA A N 1
ATOM 2321 C CA . ALA A 1 292 ? -0.137 -19.962 15.520 1.00 95.94 292 ALA A CA 1
ATOM 2322 C C . ALA A 1 292 ? 0.336 -19.828 16.985 1.00 95.94 292 ALA A C 1
ATOM 2324 O O . ALA A 1 292 ? -0.273 -20.399 17.887 1.00 95.94 292 ALA A O 1
ATOM 2325 N N . GLN A 1 293 ? 1.401 -19.055 17.233 1.00 96.75 293 GLN A N 1
ATOM 2326 C CA . GLN A 1 293 ? 1.943 -18.810 18.575 1.00 96.75 293 GLN A CA 1
ATOM 2327 C C . GLN A 1 293 ? 1.114 -17.783 19.356 1.00 96.75 293 GLN A C 1
ATOM 2329 O O . GLN A 1 293 ? 1.017 -17.874 20.578 1.00 96.75 293 GLN A O 1
ATOM 2334 N N . GLN A 1 294 ? 0.505 -16.821 18.657 1.00 96.69 294 GLN A N 1
ATOM 2335 C CA . GLN A 1 294 ? -0.394 -15.823 19.231 1.00 96.69 294 GLN A CA 1
ATOM 2336 C C . GLN A 1 294 ? -1.713 -15.812 18.439 1.00 96.69 294 GLN A C 1
ATOM 2338 O O . GLN A 1 294 ? -1.896 -14.974 17.551 1.00 96.69 294 GLN A O 1
ATOM 2343 N N . PRO A 1 295 ? -2.633 -16.755 18.729 1.00 97.06 295 PRO A N 1
ATOM 2344 C CA . PRO A 1 295 ? -3.767 -17.054 17.854 1.00 97.06 295 PRO A CA 1
ATOM 2345 C C . PRO A 1 295 ? -4.896 -16.027 17.914 1.00 97.06 295 PRO A C 1
ATOM 2347 O O . PRO A 1 295 ? -5.833 -16.122 17.127 1.00 97.06 295 PRO A O 1
ATOM 2350 N N . SER A 1 296 ? -4.826 -15.050 18.818 1.00 97.56 296 SER A N 1
ATOM 2351 C CA . SER A 1 296 ? -5.799 -13.964 18.920 1.00 97.56 296 SER A CA 1
ATOM 2352 C C . SER A 1 296 ? -5.089 -12.619 18.986 1.00 97.56 296 SER A C 1
ATOM 2354 O O . SER A 1 296 ? -4.068 -12.488 19.662 1.00 97.56 296 SER A O 1
ATOM 2356 N N . MET A 1 297 ? -5.654 -11.619 18.314 1.00 98.19 2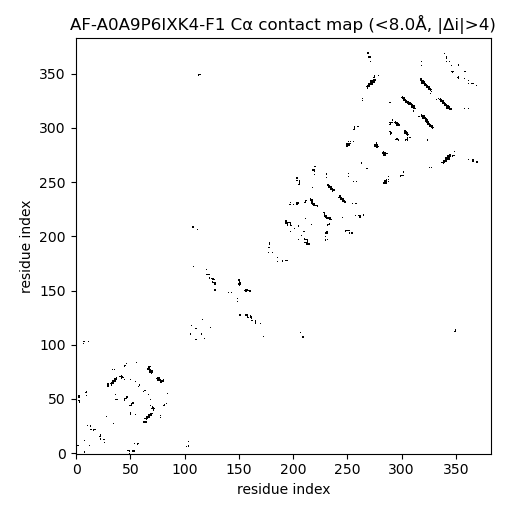97 MET A N 1
ATOM 2357 C CA . MET A 1 297 ? -5.223 -10.225 18.377 1.00 98.19 297 MET A CA 1
ATOM 2358 C C . MET A 1 297 ? -6.456 -9.338 18.569 1.00 98.19 297 MET A C 1
ATOM 2360 O O . MET A 1 297 ? -7.309 -9.253 17.684 1.00 98.19 297 MET A O 1
ATOM 2364 N N . ASP A 1 298 ? -6.534 -8.693 19.733 1.00 97.25 298 ASP A N 1
ATOM 2365 C CA . ASP A 1 298 ? -7.622 -7.791 20.112 1.00 97.25 298 ASP A CA 1
ATOM 2366 C C . ASP A 1 298 ? -7.164 -6.341 19.943 1.00 97.25 298 ASP A C 1
ATOM 2368 O O . ASP A 1 298 ? -6.168 -5.923 20.533 1.00 97.25 298 ASP A O 1
ATOM 2372 N N . LEU A 1 299 ? -7.892 -5.578 19.128 1.00 95.88 299 LEU A N 1
ATOM 2373 C CA . LEU A 1 299 ? -7.553 -4.208 18.737 1.00 95.88 299 LEU A CA 1
ATOM 2374 C C . LEU A 1 299 ? -8.647 -3.212 19.153 1.00 95.88 299 LEU A C 1
ATOM 2376 O O . LEU A 1 299 ? -8.868 -2.223 18.472 1.00 95.88 299 LEU A O 1
ATOM 2380 N N . GLY A 1 300 ? -9.372 -3.466 20.242 1.00 93.31 300 GLY A N 1
ATOM 2381 C CA . GLY A 1 300 ? -10.534 -2.657 20.625 1.00 93.31 300 GLY A CA 1
ATOM 2382 C C . GLY A 1 300 ? -11.801 -3.169 19.943 1.00 93.31 300 GLY A C 1
ATOM 2383 O O . GLY A 1 300 ? -12.275 -4.245 20.296 1.00 93.31 300 GLY A O 1
ATOM 2384 N N . SER A 1 301 ? -12.352 -2.438 18.968 1.00 94.38 301 SER A N 1
ATOM 2385 C CA . SER A 1 301 ? -13.588 -2.849 18.274 1.00 94.38 301 SER A CA 1
ATOM 2386 C C . SER A 1 301 ? -13.408 -4.033 17.318 1.00 94.38 301 SER A C 1
ATOM 2388 O O . SER A 1 301 ? -14.396 -4.632 16.896 1.00 94.38 301 SER A O 1
ATOM 2390 N N . ILE A 1 302 ? -12.165 -4.392 16.992 1.00 97.75 302 ILE A N 1
ATOM 2391 C CA . ILE A 1 302 ? -11.827 -5.501 16.102 1.00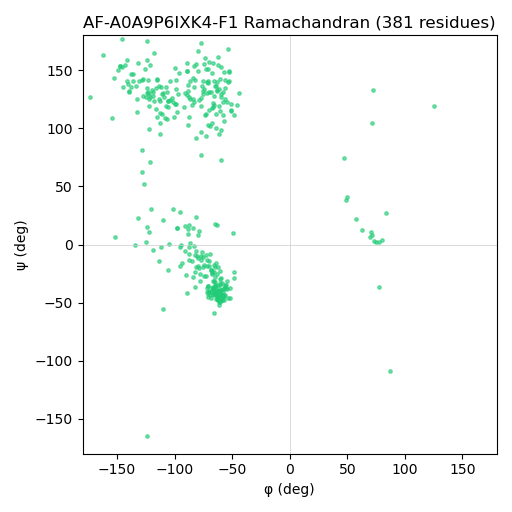 97.75 302 ILE A CA 1
ATOM 2392 C C . ILE A 1 302 ? -11.146 -6.628 16.879 1.00 97.75 302 ILE A C 1
ATOM 2394 O O . ILE A 1 302 ? -10.200 -6.394 17.634 1.00 97.75 302 ILE A O 1
ATOM 2398 N N . ARG A 1 303 ? -11.574 -7.865 16.610 1.00 98.31 303 ARG A N 1
ATOM 2399 C CA . ARG A 1 303 ? -10.894 -9.093 17.034 1.00 98.31 303 ARG A CA 1
ATOM 2400 C C . ARG A 1 303 ? -10.491 -9.923 15.823 1.00 98.31 303 ARG A C 1
ATOM 2402 O O . ARG A 1 303 ? -11.299 -10.166 14.923 1.00 98.31 303 ARG A O 1
ATOM 2409 N N . LEU A 1 304 ? -9.245 -10.383 15.829 1.00 98.62 304 LEU A N 1
ATOM 2410 C CA . LEU A 1 304 ? -8.703 -11.303 14.837 1.00 98.62 304 LEU A CA 1
ATOM 2411 C C . LEU A 1 304 ? -8.379 -12.638 15.487 1.00 98.62 304 LEU A C 1
ATOM 2413 O O . LEU A 1 304 ? -7.742 -12.677 16.538 1.00 98.62 304 LEU A O 1
ATOM 2417 N N . THR A 1 305 ? -8.738 -13.729 14.822 1.00 98.62 305 THR A N 1
ATOM 2418 C CA . THR A 1 305 ? -8.367 -15.082 15.246 1.00 98.62 305 THR A CA 1
ATOM 2419 C C . THR A 1 305 ? -7.652 -15.804 14.117 1.00 98.62 305 THR A C 1
ATOM 2421 O O . THR A 1 305 ? -8.162 -15.882 12.998 1.00 98.62 305 THR A O 1
ATOM 2424 N N . PHE A 1 306 ? -6.469 -16.338 14.401 1.00 98.69 306 PHE A N 1
ATOM 2425 C CA . PHE A 1 306 ? -5.718 -17.180 13.480 1.00 98.69 306 PHE A CA 1
ATOM 2426 C C . PHE A 1 306 ? -6.518 -18.445 13.153 1.00 98.69 306 PHE A C 1
ATOM 2428 O O . PHE A 1 306 ? -7.057 -19.088 14.054 1.00 98.69 306 PHE A O 1
ATOM 2435 N N . LEU A 1 307 ? -6.597 -18.804 11.870 1.00 98.38 307 LEU A N 1
ATOM 2436 C CA . LEU A 1 307 ? -7.233 -20.050 11.438 1.00 98.38 307 LEU A CA 1
ATOM 2437 C C . LEU A 1 307 ? -6.196 -21.035 10.910 1.00 98.38 307 LEU A C 1
ATOM 2439 O O . LEU A 1 307 ? -6.135 -22.167 11.383 1.00 98.38 307 LEU A O 1
ATOM 2443 N N . ARG A 1 308 ? -5.401 -20.613 9.923 1.00 98.00 308 ARG A N 1
ATOM 2444 C CA . ARG A 1 308 ? -4.360 -21.445 9.314 1.00 98.00 308 ARG A CA 1
ATOM 2445 C C . ARG A 1 308 ? -3.342 -20.620 8.538 1.00 98.00 308 ARG A C 1
ATOM 2447 O O . ARG A 1 308 ? -3.610 -19.480 8.155 1.00 98.00 308 ARG A O 1
ATOM 2454 N N . GLU A 1 309 ? -2.214 -21.256 8.265 1.00 97.00 309 GLU A N 1
ATOM 2455 C CA . GLU A 1 309 ? -1.117 -20.770 7.435 1.00 97.00 309 GLU A CA 1
ATOM 2456 C C . GLU A 1 309 ? -0.627 -21.930 6.563 1.00 97.00 309 GLU A C 1
ATOM 2458 O O . GLU A 1 309 ? -0.504 -23.052 7.055 1.00 97.00 309 GLU A O 1
ATOM 2463 N N . GLU A 1 310 ? -0.399 -21.673 5.278 1.00 95.44 310 GLU A N 1
ATOM 2464 C CA . GLU A 1 310 ? 0.060 -22.678 4.322 1.00 95.44 310 GLU A CA 1
ATOM 2465 C C . GLU A 1 310 ? 0.934 -22.069 3.220 1.00 95.44 310 GLU A C 1
ATOM 2467 O O . GLU A 1 310 ? 0.757 -20.914 2.822 1.00 95.44 310 GLU A O 1
ATOM 2472 N N . TRP A 1 311 ? 1.858 -22.880 2.707 1.00 95.12 311 TRP A N 1
ATOM 2473 C CA . TRP A 1 311 ? 2.626 -22.601 1.497 1.00 95.12 311 TRP A CA 1
ATOM 2474 C C . TRP A 1 311 ? 1.955 -23.340 0.335 1.00 95.12 311 TRP A C 1
ATOM 2476 O O . TRP A 1 311 ? 1.906 -24.572 0.372 1.00 95.12 311 TRP A O 1
ATOM 2486 N N . PRO A 1 312 ? 1.388 -22.630 -0.660 1.00 90.56 312 PRO A N 1
ATOM 2487 C CA . PRO A 1 312 ? 0.683 -23.269 -1.773 1.00 90.56 312 PRO A CA 1
ATOM 2488 C C . PRO A 1 312 ? 1.571 -24.203 -2.600 1.00 90.56 312 PRO A C 1
ATOM 2490 O O . PRO A 1 312 ? 1.093 -25.220 -3.101 1.00 90.56 312 PRO A O 1
ATOM 2493 N N . ASP A 1 313 ? 2.853 -23.863 -2.725 1.00 86.56 313 ASP A N 1
ATOM 2494 C CA . ASP A 1 313 ? 3.878 -24.708 -3.321 1.00 86.56 313 ASP A CA 1
ATOM 2495 C C . ASP A 1 313 ? 4.850 -25.158 -2.223 1.00 86.56 313 ASP A C 1
ATOM 2497 O O . ASP A 1 313 ? 5.350 -24.357 -1.438 1.00 86.56 313 ASP A O 1
ATOM 2501 N N . VAL A 1 314 ? 5.109 -26.463 -2.149 1.00 77.81 314 VAL A N 1
ATOM 2502 C CA . VAL A 1 314 ? 6.027 -27.045 -1.160 1.00 77.81 314 VAL A CA 1
ATOM 2503 C C . VAL A 1 314 ? 7.488 -26.760 -1.526 1.00 77.81 314 VAL A C 1
ATOM 2505 O O . VAL A 1 314 ? 8.345 -26.717 -0.645 1.00 77.81 314 VAL A O 1
ATOM 2508 N N . ALA A 1 315 ? 7.784 -26.580 -2.816 1.00 81.81 315 ALA A N 1
ATOM 2509 C CA . ALA A 1 315 ? 9.124 -26.278 -3.303 1.00 81.81 315 ALA A CA 1
ATOM 2510 C C . ALA A 1 315 ? 9.453 -24.779 -3.230 1.00 81.81 315 ALA A C 1
ATOM 2512 O O . ALA A 1 315 ? 10.623 -24.426 -3.074 1.00 81.81 315 ALA A O 1
ATOM 2513 N N . ASP A 1 316 ? 8.441 -23.913 -3.316 1.00 81.56 316 ASP A N 1
ATOM 2514 C CA . ASP A 1 316 ? 8.591 -22.460 -3.268 1.00 81.56 316 ASP A CA 1
ATOM 2515 C C . ASP A 1 316 ? 7.962 -21.869 -1.999 1.00 81.56 316 ASP A C 1
ATOM 2517 O O . ASP A 1 316 ? 6.750 -21.692 -1.876 1.00 81.56 316 ASP A O 1
ATOM 2521 N N . THR A 1 317 ? 8.822 -21.497 -1.050 1.00 86.19 317 THR A N 1
ATOM 2522 C CA . THR A 1 317 ? 8.400 -20.903 0.221 1.00 86.19 317 THR A CA 1
ATOM 2523 C C . THR A 1 317 ? 8.255 -19.379 0.171 1.00 86.19 317 THR A C 1
ATOM 2525 O O . THR A 1 317 ? 8.121 -18.746 1.221 1.00 86.19 317 THR A O 1
ATOM 2528 N N . THR A 1 318 ? 8.338 -18.754 -1.009 1.00 90.50 318 THR A N 1
ATOM 2529 C CA . THR A 1 318 ? 8.287 -17.291 -1.137 1.00 90.50 318 THR A CA 1
ATOM 2530 C C . THR A 1 318 ? 6.871 -16.734 -1.023 1.00 90.50 318 THR A C 1
ATOM 2532 O O . THR A 1 318 ? 6.712 -15.580 -0.611 1.00 90.50 318 THR A O 1
ATOM 2535 N N . VAL A 1 319 ? 5.847 -17.534 -1.334 1.00 94.31 319 VAL A N 1
ATOM 2536 C CA . VAL A 1 319 ? 4.429 -17.176 -1.200 1.00 94.31 319 VAL A CA 1
ATOM 2537 C C . VAL A 1 319 ? 3.821 -17.901 -0.004 1.00 94.31 319 VAL A C 1
ATOM 2539 O O . VAL A 1 319 ? 3.816 -19.126 0.072 1.00 94.31 319 VAL A O 1
ATOM 2542 N N . LEU A 1 320 ? 3.260 -17.127 0.919 1.00 95.50 320 LEU A N 1
ATOM 2543 C CA . LEU A 1 320 ? 2.630 -17.615 2.136 1.00 95.50 320 LEU A CA 1
ATOM 2544 C C . LEU A 1 320 ? 1.178 -17.158 2.196 1.00 95.50 320 LEU A C 1
ATOM 2546 O O . LEU A 1 320 ? 0.884 -15.972 2.032 1.00 95.50 320 LEU A O 1
ATOM 2550 N N . VAL A 1 321 ? 0.264 -18.091 2.446 1.00 97.56 321 VAL A N 1
ATOM 2551 C CA . VAL A 1 321 ? -1.170 -17.815 2.537 1.00 97.56 321 VAL A CA 1
ATOM 2552 C C . VAL A 1 321 ? -1.635 -18.032 3.967 1.00 97.56 321 VAL A C 1
ATOM 2554 O O . VAL A 1 321 ? -1.496 -19.113 4.532 1.00 97.56 321 VAL A O 1
ATOM 2557 N N . ARG A 1 322 ? -2.229 -16.995 4.557 1.00 97.94 322 ARG A N 1
ATOM 2558 C CA . ARG A 1 322 ? -2.839 -17.042 5.888 1.00 97.94 322 ARG A CA 1
ATOM 2559 C C . ARG A 1 322 ? -4.329 -16.813 5.792 1.00 97.94 322 ARG A C 1
ATOM 2561 O O . ARG A 1 322 ? -4.787 -15.945 5.049 1.00 97.94 322 ARG A O 1
ATOM 2568 N N . GLN A 1 323 ? -5.083 -17.535 6.606 1.00 98.31 323 GLN A N 1
ATOM 2569 C CA . GLN A 1 323 ? -6.486 -17.239 6.846 1.00 98.31 323 GLN A CA 1
ATOM 2570 C C . GLN A 1 323 ? -6.691 -16.860 8.303 1.00 98.31 323 GLN A C 1
ATOM 2572 O O . GLN A 1 323 ? -6.204 -17.522 9.221 1.00 98.31 323 GLN A O 1
ATOM 2577 N N . MET A 1 324 ? -7.447 -15.790 8.501 1.00 98.31 324 MET A N 1
ATOM 2578 C CA . MET A 1 324 ? -7.825 -15.300 9.816 1.00 98.31 324 MET A CA 1
ATOM 2579 C C . MET A 1 324 ? -9.297 -14.916 9.824 1.00 98.31 324 MET A C 1
ATOM 2581 O O . MET A 1 324 ? -9.852 -14.482 8.815 1.00 98.31 324 MET A O 1
ATOM 2585 N N . ARG A 1 325 ? -9.940 -15.108 10.968 1.00 98.44 325 ARG A N 1
ATOM 2586 C CA . ARG A 1 325 ? -11.301 -14.653 11.214 1.00 98.44 325 ARG A CA 1
ATOM 2587 C C . ARG A 1 325 ? -11.250 -13.222 11.725 1.00 98.44 325 ARG A C 1
ATOM 2589 O O . ARG A 1 325 ? -10.555 -12.956 12.696 1.00 98.44 325 ARG A O 1
ATOM 2596 N N . LEU A 1 326 ? -11.998 -12.342 11.080 1.00 98.50 326 LEU A N 1
ATOM 2597 C CA . LEU A 1 326 ? -12.209 -10.952 11.450 1.00 98.50 326 LEU A CA 1
ATOM 2598 C C . LEU A 1 326 ? -13.612 -10.804 12.040 1.00 98.50 326 LEU A C 1
ATOM 2600 O O . LEU A 1 326 ? -14.596 -11.139 11.375 1.00 98.50 326 LEU A O 1
ATOM 2604 N N . GLN A 1 327 ? -13.682 -10.290 13.264 1.00 97.94 327 GLN A N 1
ATOM 2605 C CA . GLN A 1 327 ? -14.922 -10.004 13.982 1.00 97.94 327 GLN A CA 1
ATOM 2606 C C . GLN A 1 327 ? -14.955 -8.525 14.375 1.00 97.94 327 GLN A C 1
ATOM 2608 O O . GLN A 1 327 ? -13.930 -7.978 14.796 1.00 97.94 327 GLN A O 1
ATOM 2613 N N . HIS A 1 328 ? -16.128 -7.897 14.291 1.00 96.81 328 HIS A N 1
ATOM 2614 C CA . HIS A 1 328 ? -16.347 -6.547 14.805 1.00 96.81 328 HIS A CA 1
ATOM 2615 C C . HIS A 1 328 ? -17.184 -6.605 16.085 1.00 96.81 328 HIS A C 1
ATOM 2617 O O . HIS A 1 328 ? -18.383 -6.863 16.054 1.00 96.81 328 HIS A O 1
ATOM 2623 N N . LEU A 1 329 ? -16.558 -6.339 17.230 1.00 95.25 329 LEU A N 1
ATOM 2624 C CA . LEU A 1 329 ? -17.171 -6.494 18.552 1.00 95.25 329 LEU A CA 1
ATOM 2625 C C . LEU A 1 329 ? -18.304 -5.490 18.813 1.00 95.25 329 LEU A C 1
ATOM 2627 O O . LEU A 1 329 ? -19.199 -5.775 19.602 1.00 95.25 329 LEU A O 1
ATOM 2631 N N . GLY A 1 330 ? -18.291 -4.339 18.131 1.00 92.62 330 GLY A N 1
ATOM 2632 C CA . GLY A 1 330 ? -19.395 -3.369 18.156 1.00 92.62 330 GLY A CA 1
ATOM 2633 C C . GLY A 1 330 ? -20.602 -3.760 17.293 1.00 92.62 330 GLY A C 1
ATOM 2634 O O . GLY A 1 330 ? -21.666 -3.175 17.450 1.00 92.62 330 GLY A O 1
ATOM 2635 N N . TYR A 1 331 ? -20.452 -4.761 16.416 1.00 93.19 331 TYR A N 1
ATOM 2636 C CA . TYR A 1 331 ? -21.503 -5.251 15.516 1.00 93.19 331 TYR A CA 1
ATOM 2637 C C . TYR A 1 331 ? -21.643 -6.773 15.651 1.00 93.19 331 TYR A C 1
ATOM 2639 O O . TYR A 1 331 ? -21.403 -7.499 14.690 1.00 93.19 331 TYR A O 1
ATOM 2647 N N . PRO A 1 332 ? -22.015 -7.287 16.839 1.00 91.00 332 PRO A N 1
ATOM 2648 C CA . PRO A 1 332 ? -22.028 -8.727 17.107 1.00 91.00 332 PRO A CA 1
ATOM 2649 C C . PRO A 1 332 ? -23.059 -9.502 16.270 1.00 91.00 332 PRO A C 1
ATOM 2651 O O . PRO A 1 332 ? -22.965 -10.722 16.170 1.00 91.00 332 PRO A O 1
ATOM 2654 N N . GLU A 1 333 ? -24.044 -8.813 15.686 1.00 94.12 333 GLU A N 1
ATOM 2655 C CA . GLU A 1 333 ? -25.016 -9.417 14.768 1.00 94.12 333 GLU A CA 1
ATOM 2656 C C . GLU A 1 333 ? -24.480 -9.566 13.337 1.00 94.12 333 GLU A C 1
ATOM 2658 O O . GLU A 1 333 ? -25.002 -10.372 12.563 1.00 94.12 333 GLU A O 1
ATOM 2663 N N . GLU A 1 334 ? -23.434 -8.821 12.963 1.00 94.25 334 GLU A N 1
ATOM 2664 C CA . GLU A 1 334 ? -22.787 -9.012 11.671 1.00 94.25 334 GLU A CA 1
ATOM 2665 C C . GLU A 1 334 ? -21.930 -10.277 11.678 1.00 94.25 334 GLU A C 1
ATOM 2667 O O . GLU A 1 334 ? -21.136 -10.524 12.584 1.00 94.25 334 GLU A O 1
ATOM 2672 N N . ALA A 1 335 ? -22.063 -11.077 10.621 1.00 94.56 335 ALA A N 1
ATOM 2673 C CA . ALA A 1 335 ? -21.316 -12.316 10.507 1.00 94.56 335 ALA A CA 1
ATOM 2674 C C . ALA A 1 335 ? -19.805 -12.066 10.408 1.00 94.56 335 ALA A C 1
ATOM 2676 O O . ALA A 1 335 ? -19.333 -11.244 9.611 1.00 94.56 335 ALA A O 1
ATOM 2677 N N . ASP A 1 336 ? -19.055 -12.875 11.153 1.00 95.81 336 ASP A N 1
ATOM 2678 C CA . ASP A 1 336 ? -17.604 -12.950 11.057 1.00 95.81 336 ASP A CA 1
ATOM 2679 C C . ASP A 1 336 ? -17.143 -13.184 9.615 1.00 95.81 336 ASP A C 1
ATOM 2681 O O . ASP A 1 336 ? -17.778 -13.874 8.807 1.00 95.81 336 ASP A O 1
ATOM 2685 N N . ARG A 1 337 ? -15.969 -12.647 9.290 1.00 96.00 337 ARG A N 1
ATOM 2686 C CA . ARG A 1 337 ? -15.417 -12.703 7.938 1.00 96.00 337 ARG A CA 1
ATOM 2687 C C . ARG A 1 337 ? -14.100 -13.452 7.954 1.00 96.00 337 ARG A C 1
ATOM 2689 O O . ARG A 1 337 ? -13.201 -13.116 8.711 1.00 96.00 337 ARG A O 1
ATOM 2696 N N . VAL A 1 338 ? -13.961 -14.456 7.095 1.00 97.50 338 VAL A N 1
ATOM 2697 C CA . VAL A 1 338 ? -12.643 -15.036 6.822 1.00 97.50 338 VAL A CA 1
ATOM 2698 C C . VAL A 1 338 ? -11.913 -14.111 5.856 1.00 97.50 338 VAL A C 1
ATOM 2700 O O . VAL A 1 338 ? -12.444 -13.784 4.792 1.00 97.50 338 VAL A O 1
ATOM 2703 N N . ILE A 1 339 ? -10.723 -13.683 6.260 1.00 98.31 339 ILE A N 1
ATOM 2704 C CA . ILE A 1 339 ? -9.813 -12.842 5.491 1.00 98.31 339 ILE A CA 1
ATOM 2705 C C . ILE A 1 339 ? -8.619 -13.691 5.082 1.00 98.31 339 ILE A C 1
ATOM 2707 O O . ILE A 1 339 ? -8.018 -14.369 5.918 1.00 98.31 339 ILE A O 1
ATOM 2711 N N . THR A 1 340 ? -8.277 -13.652 3.799 1.00 98.50 340 THR A N 1
ATOM 2712 C CA . THR A 1 340 ? -7.074 -14.280 3.260 1.00 98.50 340 THR A CA 1
ATOM 2713 C C . THR A 1 340 ? -5.985 -13.232 3.093 1.00 98.50 340 THR A C 1
ATOM 2715 O O . THR A 1 340 ? -6.156 -12.263 2.358 1.00 98.50 340 THR A O 1
ATOM 2718 N N . GLN A 1 341 ? -4.849 -13.429 3.749 1.00 98.50 341 GLN A N 1
ATOM 2719 C CA . GLN A 1 341 ? -3.639 -12.655 3.507 1.00 98.50 341 GLN A CA 1
ATOM 2720 C C . GLN A 1 341 ? -2.682 -13.497 2.661 1.00 98.50 341 GLN A C 1
ATOM 2722 O O . GLN A 1 341 ? -2.350 -14.615 3.037 1.00 98.50 341 GLN A O 1
ATOM 2727 N N . ILE A 1 342 ? -2.232 -12.952 1.535 1.00 98.38 342 ILE A N 1
ATOM 2728 C CA . ILE A 1 342 ? -1.212 -13.540 0.666 1.00 98.38 342 ILE A CA 1
ATOM 2729 C C . ILE A 1 342 ? 0.043 -12.691 0.835 1.00 98.38 342 ILE A C 1
ATOM 2731 O O . ILE A 1 342 ? 0.072 -11.537 0.401 1.00 98.38 342 ILE A O 1
ATOM 2735 N N . GLN A 1 343 ? 1.059 -13.233 1.497 1.00 97.12 343 GLN A N 1
ATOM 2736 C CA . GLN A 1 343 ? 2.350 -12.582 1.670 1.00 97.12 343 GLN A CA 1
ATOM 2737 C C . GLN A 1 343 ? 3.345 -13.141 0.659 1.00 97.12 343 GLN A C 1
ATOM 2739 O O . GLN A 1 343 ? 3.639 -14.330 0.659 1.00 97.12 343 GLN A O 1
ATOM 2744 N N . TYR A 1 344 ? 3.892 -12.265 -0.173 1.00 95.12 344 TYR A N 1
ATOM 2745 C CA . TYR A 1 344 ? 4.951 -12.588 -1.111 1.00 95.12 344 TYR A CA 1
ATOM 2746 C C . TYR A 1 344 ? 6.273 -11.983 -0.638 1.00 95.12 344 TYR A C 1
ATOM 2748 O O . TYR A 1 344 ? 6.399 -10.770 -0.472 1.00 95.12 344 TYR A O 1
ATOM 2756 N N . THR A 1 345 ? 7.251 -12.852 -0.400 1.00 91.62 345 THR A N 1
ATOM 2757 C CA . THR A 1 345 ? 8.566 -12.539 0.181 1.00 91.62 345 THR A CA 1
ATOM 2758 C C . THR A 1 345 ? 9.722 -12.706 -0.811 1.00 91.62 345 THR A C 1
ATOM 2760 O O . THR A 1 345 ? 10.875 -12.434 -0.457 1.00 91.62 345 THR A O 1
ATOM 2763 N N . GLY A 1 346 ? 9.418 -13.141 -2.040 1.00 87.50 346 GLY A N 1
ATOM 2764 C CA . GLY A 1 346 ? 10.363 -13.282 -3.153 1.00 87.50 346 GLY A CA 1
ATOM 2765 C C . GLY A 1 346 ? 10.642 -11.972 -3.895 1.00 87.50 346 GLY A C 1
ATOM 2766 O O . GLY A 1 346 ? 11.521 -11.933 -4.747 1.00 87.50 346 GLY A O 1
ATOM 2767 N N . TRP A 1 347 ? 9.943 -10.882 -3.553 1.00 85.88 347 TRP A N 1
ATOM 2768 C CA . TRP A 1 347 ? 10.213 -9.559 -4.113 1.00 85.88 347 TRP A CA 1
ATOM 2769 C C . TRP A 1 347 ? 11.282 -8.835 -3.279 1.00 85.88 347 TRP A C 1
ATOM 2771 O O . TRP A 1 347 ? 10.989 -8.442 -2.149 1.00 85.88 347 TRP A O 1
ATOM 2781 N N . PRO A 1 348 ? 12.510 -8.645 -3.792 1.00 76.44 348 PRO A N 1
ATOM 2782 C CA . PRO A 1 348 ? 13.532 -7.886 -3.080 1.00 76.44 348 PRO A CA 1
ATOM 2783 C C . PRO A 1 348 ? 13.201 -6.391 -3.077 1.00 76.44 348 PRO A C 1
ATOM 2785 O O . PRO A 1 348 ? 12.795 -5.836 -4.104 1.00 76.44 348 PRO A O 1
ATOM 2788 N N . ASP A 1 349 ? 13.426 -5.711 -1.953 1.00 65.19 349 ASP A N 1
ATOM 2789 C CA . ASP A 1 349 ? 13.335 -4.254 -1.911 1.00 65.19 349 ASP A CA 1
ATOM 2790 C C . ASP A 1 349 ? 14.275 -3.615 -2.941 1.00 65.19 349 ASP A C 1
ATOM 2792 O O . ASP A 1 349 ? 15.428 -4.016 -3.113 1.00 65.19 349 ASP A O 1
ATOM 2796 N N . PHE A 1 350 ? 13.738 -2.630 -3.660 1.00 63.94 350 PHE A N 1
ATOM 2797 C CA . PHE A 1 350 ? 14.404 -1.917 -4.758 1.00 63.94 350 PHE A CA 1
ATOM 2798 C C . PHE A 1 350 ? 14.795 -2.775 -5.973 1.00 63.94 350 PHE A C 1
ATOM 2800 O O . PHE A 1 350 ? 15.519 -2.291 -6.841 1.00 63.94 350 PHE A O 1
ATOM 2807 N N . GLY A 1 351 ? 14.297 -4.009 -6.070 1.00 74.00 351 GLY A N 1
ATOM 2808 C CA . GLY A 1 351 ? 14.532 -4.891 -7.207 1.00 74.00 351 GLY A CA 1
ATOM 2809 C C . GLY A 1 351 ? 13.247 -5.386 -7.863 1.00 74.00 351 GLY A C 1
ATOM 2810 O O . GLY A 1 351 ? 12.144 -4.868 -7.662 1.00 74.00 351 GLY A O 1
ATOM 2811 N N . VAL A 1 352 ? 13.407 -6.423 -8.677 1.00 79.88 352 VAL A N 1
ATOM 2812 C CA . VAL A 1 352 ? 12.311 -7.170 -9.294 1.00 79.88 352 VAL A CA 1
ATOM 2813 C C . VAL A 1 352 ? 12.480 -8.651 -8.967 1.00 79.88 352 VAL A C 1
ATOM 2815 O O . VAL A 1 352 ? 13.619 -9.094 -8.821 1.00 79.88 352 VAL A O 1
ATOM 2818 N N . PRO A 1 353 ? 11.388 -9.428 -8.883 1.00 83.75 353 PRO A N 1
ATOM 2819 C CA . PRO A 1 353 ? 11.471 -10.881 -8.803 1.00 83.75 353 PRO A CA 1
ATOM 2820 C C . PRO A 1 353 ? 12.316 -11.465 -9.933 1.00 83.75 353 PRO A C 1
ATOM 2822 O O . PRO A 1 353 ? 12.311 -10.929 -11.048 1.00 83.75 353 PRO A O 1
ATOM 2825 N N . ASP A 1 354 ? 12.995 -12.583 -9.691 1.00 79.75 354 ASP A N 1
ATOM 2826 C CA . ASP A 1 354 ? 13.796 -13.255 -10.721 1.00 79.75 354 ASP A CA 1
ATOM 2827 C C . ASP A 1 354 ? 12.920 -13.763 -11.872 1.00 79.75 354 ASP A C 1
ATOM 2829 O O . ASP A 1 354 ? 13.293 -13.674 -13.046 1.00 79.75 354 ASP A O 1
ATOM 2833 N N . THR A 1 355 ? 11.706 -14.205 -11.543 1.00 81.44 355 THR A N 1
ATOM 2834 C CA . THR A 1 355 ? 10.711 -14.711 -12.484 1.00 81.44 355 THR A CA 1
ATOM 2835 C C . THR A 1 355 ? 9.359 -14.008 -12.305 1.00 81.44 355 THR A C 1
ATOM 2837 O O . THR A 1 355 ? 8.934 -13.751 -11.180 1.00 81.44 355 THR A O 1
ATOM 2840 N N . PRO A 1 356 ? 8.625 -13.698 -13.394 1.00 84.12 356 PRO A N 1
ATOM 2841 C CA . PRO A 1 356 ? 7.270 -13.156 -13.289 1.00 84.12 356 PRO A CA 1
ATOM 2842 C C . PRO A 1 356 ? 6.247 -14.190 -12.789 1.00 84.12 356 PRO A C 1
ATOM 2844 O O . PRO A 1 356 ? 5.134 -13.807 -12.434 1.00 84.12 356 PRO A O 1
ATOM 2847 N N . LEU A 1 357 ? 6.593 -15.484 -12.785 1.00 86.06 357 LEU A N 1
ATOM 2848 C CA . LEU A 1 357 ? 5.673 -16.572 -12.437 1.00 86.06 357 LEU A CA 1
ATOM 2849 C C . LEU A 1 357 ? 5.152 -16.454 -11.002 1.00 86.06 357 LEU A C 1
ATOM 2851 O O . LEU A 1 357 ? 3.958 -16.622 -10.781 1.00 86.06 357 LEU A O 1
ATOM 2855 N N . GLU A 1 358 ? 6.012 -16.078 -10.059 1.00 87.56 358 GLU A N 1
ATOM 2856 C CA . GLU A 1 358 ? 5.640 -15.904 -8.650 1.00 87.56 358 GLU A CA 1
ATOM 2857 C C . GLU A 1 358 ? 4.600 -14.784 -8.481 1.00 87.56 358 GLU A C 1
ATOM 2859 O O . GLU A 1 358 ? 3.581 -14.951 -7.812 1.00 87.56 358 GLU A O 1
ATOM 2864 N N . VAL A 1 359 ? 4.786 -13.655 -9.176 1.00 91.00 359 VAL A N 1
ATOM 2865 C CA . VAL A 1 359 ? 3.817 -12.545 -9.171 1.00 91.00 359 VAL A CA 1
ATOM 2866 C C . VAL A 1 359 ? 2.496 -12.964 -9.821 1.00 91.00 359 VAL A C 1
ATOM 2868 O O . VAL A 1 359 ? 1.423 -12.595 -9.339 1.00 91.00 359 VAL A O 1
ATOM 2871 N N . LEU A 1 360 ? 2.549 -13.744 -10.904 1.00 91.50 360 LEU A N 1
ATOM 2872 C CA . LEU A 1 360 ? 1.349 -14.282 -11.547 1.00 91.50 360 LEU A CA 1
ATOM 2873 C C . LEU A 1 360 ? 0.596 -15.253 -10.627 1.00 91.50 360 LEU A C 1
ATOM 2875 O O . LEU A 1 360 ? -0.636 -15.212 -10.605 1.00 91.50 360 LEU A O 1
ATOM 2879 N N . GLU A 1 361 ? 1.298 -16.061 -9.831 1.00 91.88 361 GLU A N 1
ATOM 2880 C CA . GLU A 1 361 ? 0.673 -16.941 -8.839 1.00 91.88 361 GLU A CA 1
ATOM 2881 C C . GLU A 1 361 ? -0.003 -16.130 -7.726 1.00 91.88 361 GLU A C 1
ATOM 2883 O O . GLU A 1 361 ? -1.157 -16.394 -7.393 1.00 91.88 361 GLU A O 1
ATOM 2888 N N . VAL A 1 362 ? 0.630 -15.058 -7.231 1.00 95.31 362 VAL A N 1
ATOM 2889 C CA . VAL A 1 362 ? -0.007 -14.124 -6.281 1.00 95.31 362 VAL A CA 1
ATOM 2890 C C . VAL A 1 362 ? -1.299 -13.541 -6.863 1.00 95.31 362 VAL A C 1
ATOM 2892 O O . VAL A 1 362 ? -2.326 -13.496 -6.182 1.00 95.31 362 VAL A O 1
ATOM 2895 N N . VAL A 1 363 ? -1.290 -13.127 -8.137 1.00 94.62 363 VAL A N 1
ATOM 2896 C CA . VAL A 1 363 ? -2.490 -12.618 -8.824 1.00 94.62 363 VAL A CA 1
ATOM 2897 C C . VAL A 1 363 ? -3.565 -13.700 -8.941 1.00 94.62 363 VAL A C 1
ATOM 2899 O O . VAL A 1 363 ? -4.746 -13.413 -8.724 1.00 94.62 363 VAL A O 1
ATOM 2902 N N . LYS A 1 364 ? -3.186 -14.933 -9.286 1.00 94.88 364 LYS A N 1
ATOM 2903 C CA . LYS A 1 364 ? -4.100 -16.076 -9.382 1.00 94.88 364 LYS A CA 1
ATOM 2904 C C . LYS A 1 364 ? -4.752 -16.373 -8.031 1.00 94.88 364 LYS A C 1
ATOM 2906 O O . LYS A 1 364 ? -5.981 -16.342 -7.956 1.00 94.88 364 LYS A O 1
ATOM 2911 N N . LEU A 1 365 ? -3.960 -16.527 -6.971 1.00 95.56 365 LEU A N 1
ATOM 2912 C CA . LEU A 1 365 ? -4.435 -16.766 -5.606 1.00 95.56 365 LEU A CA 1
ATOM 2913 C C . LEU A 1 365 ? -5.350 -15.642 -5.117 1.00 95.56 365 LEU A C 1
ATOM 2915 O O . LEU A 1 365 ? -6.412 -15.910 -4.551 1.00 95.56 365 LEU A O 1
ATOM 2919 N N . ALA A 1 366 ? -4.982 -14.382 -5.373 1.00 95.88 366 ALA A N 1
ATOM 2920 C CA . ALA A 1 366 ? -5.805 -13.238 -4.998 1.00 95.88 366 ALA A CA 1
ATOM 2921 C C . ALA A 1 366 ? -7.159 -13.261 -5.717 1.00 95.88 366 ALA A C 1
ATOM 2923 O O . ALA A 1 366 ? -8.190 -12.979 -5.112 1.00 95.88 366 ALA A O 1
ATOM 2924 N N . ASN A 1 367 ? -7.185 -13.639 -6.997 1.00 94.25 367 ASN A N 1
ATOM 2925 C CA . ASN A 1 367 ? -8.429 -13.762 -7.751 1.00 94.25 367 ASN A CA 1
ATOM 2926 C C . ASN A 1 367 ? -9.292 -14.921 -7.259 1.00 94.25 367 ASN A C 1
ATOM 2928 O O . ASN A 1 367 ? -10.506 -14.764 -7.182 1.00 94.25 367 ASN A O 1
ATOM 2932 N N . GLU A 1 368 ? -8.691 -16.064 -6.940 1.00 94.44 368 GLU A N 1
ATOM 2933 C CA . GLU A 1 368 ? -9.395 -17.241 -6.428 1.00 94.44 368 GLU A CA 1
ATOM 2934 C C . GLU A 1 368 ? -10.073 -16.951 -5.090 1.00 94.44 368 GLU A C 1
ATOM 2936 O O . GLU A 1 368 ? -11.270 -17.200 -4.955 1.00 94.44 368 GLU A O 1
ATOM 2941 N N . HIS A 1 369 ? -9.354 -16.331 -4.153 1.00 93.81 369 HIS A N 1
ATOM 2942 C CA . HIS A 1 369 ? -9.878 -15.995 -2.826 1.00 93.81 369 HIS A CA 1
ATOM 2943 C C . HIS A 1 369 ? -10.826 -14.790 -2.826 1.00 93.81 369 HIS A C 1
ATOM 2945 O O . HIS A 1 369 ? -11.613 -14.620 -1.897 1.00 93.81 369 HIS A O 1
ATOM 2951 N N . ASN A 1 370 ? -10.785 -13.954 -3.868 1.00 90.31 370 ASN A N 1
ATOM 2952 C CA . ASN A 1 370 ? -11.712 -12.834 -4.022 1.00 90.31 370 ASN A CA 1
ATOM 2953 C C . ASN A 1 370 ? -13.014 -13.223 -4.749 1.00 90.31 370 ASN A C 1
ATOM 2955 O O . ASN A 1 370 ? -13.950 -12.422 -4.813 1.00 90.31 370 ASN A O 1
ATOM 2959 N N . ARG A 1 371 ? -13.120 -14.442 -5.305 1.00 82.25 371 ARG A N 1
ATOM 2960 C CA . ARG A 1 371 ? -14.403 -14.941 -5.819 1.00 82.25 371 ARG A CA 1
ATOM 2961 C C . ARG A 1 371 ? -15.338 -15.128 -4.631 1.00 82.25 371 ARG A C 1
ATOM 2963 O O . ARG A 1 371 ? -15.038 -15.876 -3.708 1.00 82.25 371 ARG A O 1
ATOM 2970 N N . ARG A 1 372 ? -16.489 -14.449 -4.663 1.00 60.22 372 ARG A N 1
ATOM 2971 C CA . ARG A 1 372 ? -17.568 -14.674 -3.695 1.00 60.22 372 ARG A CA 1
ATOM 2972 C C . ARG A 1 372 ? -17.845 -16.176 -3.649 1.00 60.22 372 ARG A C 1
ATOM 2974 O O . ARG A 1 372 ? -18.191 -16.743 -4.686 1.00 60.22 372 ARG A O 1
ATOM 2981 N N . SER A 1 373 ? -17.713 -16.805 -2.479 1.00 48.47 373 SER A N 1
ATOM 2982 C CA . SER A 1 373 ? -18.344 -18.100 -2.221 1.00 48.47 373 SER A CA 1
ATOM 2983 C C . SER A 1 373 ? -19.791 -17.952 -2.664 1.00 48.47 373 SER A C 1
ATOM 2985 O O . SER A 1 373 ? -20.505 -17.110 -2.119 1.00 48.47 373 SER A O 1
ATOM 2987 N N . GLY A 1 374 ? -20.163 -18.641 -3.743 1.00 37.91 374 GLY A N 1
ATOM 2988 C CA . GLY A 1 374 ? -21.443 -18.445 -4.401 1.00 37.91 374 GLY A CA 1
ATOM 2989 C C . GLY A 1 374 ? -22.559 -18.516 -3.374 1.00 37.91 374 GLY A C 1
ATOM 2990 O O . GLY A 1 374 ? -22.780 -19.555 -2.757 1.00 37.91 374 GLY A O 1
ATOM 2991 N N . SER A 1 375 ? -23.256 -17.400 -3.189 1.00 36.44 375 SER A N 1
ATOM 2992 C CA . SER A 1 375 ? -24.604 -17.413 -2.662 1.00 36.44 375 SER A CA 1
ATOM 2993 C C . SER A 1 375 ? -25.383 -18.414 -3.508 1.00 36.44 375 SER A C 1
ATOM 2995 O O . SER A 1 375 ? -25.546 -18.227 -4.716 1.00 36.44 375 SER A O 1
ATOM 2997 N N . GLY A 1 376 ? -25.815 -19.509 -2.878 1.00 31.52 376 GLY A N 1
ATOM 2998 C CA . GLY A 1 376 ? -26.825 -20.388 -3.442 1.00 31.52 376 GLY A CA 1
ATOM 2999 C C . GLY A 1 376 ? -27.955 -19.512 -3.965 1.00 31.52 376 GLY A C 1
ATOM 3000 O O . GLY A 1 376 ? -28.508 -18.697 -3.226 1.00 31.52 376 GLY A O 1
ATOM 3001 N N . GLY A 1 377 ? -28.210 -19.606 -5.267 1.00 30.45 377 GLY A N 1
ATOM 3002 C CA . GLY A 1 377 ? -29.212 -18.803 -5.942 1.00 30.45 377 GLY A CA 1
ATOM 3003 C C . GLY A 1 377 ? -30.587 -19.090 -5.359 1.00 30.45 377 GLY A C 1
ATOM 3004 O O . GLY A 1 377 ? -31.269 -20.010 -5.799 1.00 30.45 377 GLY A O 1
ATOM 3005 N N . CYS A 1 378 ? -31.020 -18.272 -4.404 1.00 28.81 378 CYS A N 1
ATOM 3006 C CA . CYS A 1 378 ? -32.433 -18.109 -4.136 1.00 28.81 378 CYS A CA 1
ATOM 3007 C C . CYS A 1 378 ? -32.984 -17.282 -5.301 1.00 28.81 378 CYS A C 1
ATOM 3009 O O . CYS A 1 378 ? -32.870 -16.057 -5.337 1.00 28.81 378 CYS A O 1
ATOM 3011 N N . ARG A 1 379 ? -33.498 -17.981 -6.321 1.00 32.94 379 ARG A N 1
ATOM 3012 C CA . ARG A 1 379 ? -34.353 -17.386 -7.347 1.00 32.94 379 ARG A CA 1
ATOM 3013 C C . ARG A 1 379 ? -35.570 -16.809 -6.631 1.00 32.94 379 ARG A C 1
ATOM 3015 O O . ARG A 1 379 ? -36.516 -17.538 -6.349 1.00 32.94 379 ARG A O 1
ATOM 3022 N N . VAL A 1 380 ? -35.559 -15.509 -6.369 1.00 33.44 380 VAL A N 1
ATOM 3023 C CA . VAL A 1 380 ? -36.803 -14.776 -6.152 1.00 33.44 380 VAL A CA 1
ATOM 3024 C C . VAL A 1 380 ? -37.496 -14.739 -7.509 1.00 33.44 380 VAL A C 1
ATOM 3026 O O . VAL A 1 380 ? -37.067 -14.051 -8.433 1.00 33.44 380 VAL A O 1
ATOM 3029 N N . GLN A 1 381 ? -38.497 -15.604 -7.661 1.00 32.09 381 GLN A N 1
ATOM 3030 C CA . GLN A 1 381 ? -39.421 -15.559 -8.782 1.00 32.09 381 GLN A CA 1
ATOM 3031 C C . GLN A 1 381 ? -40.194 -14.241 -8.730 1.00 32.09 381 GLN A C 1
ATOM 3033 O O . GLN A 1 381 ? -40.725 -13.867 -7.688 1.00 32.09 381 GLN A O 1
ATOM 3038 N N . ASN A 1 382 ? -40.260 -13.581 -9.883 1.00 32.00 382 ASN A N 1
ATOM 3039 C CA . ASN A 1 382 ? -41.173 -12.484 -10.175 1.00 32.00 382 ASN A CA 1
ATOM 3040 C C . ASN A 1 382 ? -42.595 -12.785 -9.683 1.00 32.00 382 ASN A C 1
ATOM 3042 O O . ASN A 1 382 ? -43.158 -13.808 -10.085 1.00 32.00 382 ASN A O 1
ATOM 3046 N N . ARG A 1 383 ? -43.193 -11.836 -8.960 1.00 32.56 383 ARG A N 1
ATOM 3047 C CA . ARG A 1 383 ? -44.532 -11.301 -9.240 1.00 32.56 383 ARG A CA 1
ATOM 3048 C C . ARG A 1 383 ? -44.599 -9.837 -8.848 1.00 32.56 383 ARG A C 1
ATOM 3050 O O . ARG A 1 383 ? -44.072 -9.515 -7.763 1.00 32.56 383 ARG A O 1
#

Sequence (383 aa):
MLLKRPMYSLEMVTEQLTTEREVEAFSNWRRFSNIVFFDATGAVPSKGSPIFCIAQKFRKEGCEARLGYIHARGRLHLGSLPAMITKPGAGDTVACETPMMENPNVNPLFESVRQAMGLNTNITEEVAVRLPAGFSVDSIRSQLPAWLLNSLCEGTGKTNLAQDFQRVEIAEKKRLALLMCPQEMRSGRTTNFSIGAGIEKGLKNRYNNVWPFDHTRVKIQEPEDGVDDYINASYLRPPFSEKTYIATQGPLPSTFLDFWKIVWEQNSRVIVMLTREMEMGRIKCHQYWPSAQQPSMDLGSIRLTFLREEWPDVADTTVLVRQMRLQHLGYPEEADRVITQIQYTGWPDFGVPDTPLEVLEVVKLANEHNRRSGSGGCRVQNR

pLDDT: mean 79.62, std 19.88, range [25.84, 98.69]

InterPro domains:
  IPR000242 Tyrosine-specific protein phosphatase, PTPase domain [PF00102] (204-370)
  IPR000242 Tyrosine-specific protein phosphatase, PTPase domain [PR00700] (229-236)
  IPR000242 Tyrosine-specific protein phosphatase, PTPase domain [PR00700] (245-265)
  IPR000242 Tyrosine-specific protein phosphatase, PTPase domain [PR00700] (337-354)
  IPR000242 Tyrosine-specific protein phosphatase, PTPase domain [PS50055] (161-383)
  IPR000242 Tyrosine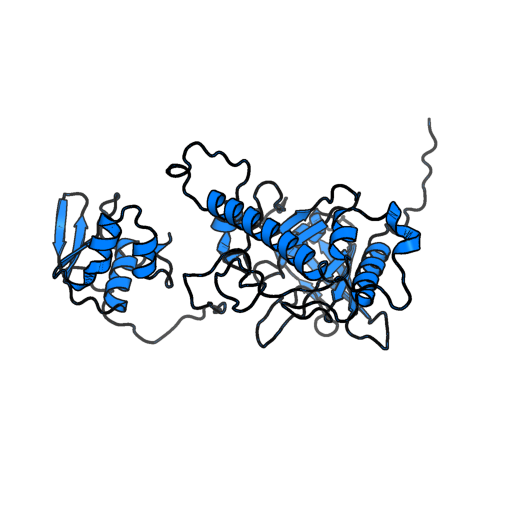-specific protein phosphatase, PTPase domain [SM00194] (160-379)
  IPR029021 Protein-tyrosine phosphatase-like [G3DSA:3.90.190.10] (156-380)
  IPR029021 Protein-tyrosine phosphatase-like [SSF52799] (191-372)
  IPR050348 Protein-Tyrosine Phosphatase [PTHR19134] (194-374)

Foldseek 3Di:
DLLLDPQCALVNVLVPDDDPVSNVVSVCVLVDQADEDEDPQLDQDDVSDSLNSNVLRCVVVPRNHFYWYAHPVRDIGTNDRPPPNPDDDDDDDDDPDDDDDRDPVDQLPDCVQPVDDDPDLDLPDFDADDDPPPDDCPVCVVVDDPLCVCLNDPPCNSVSVSVVVSVVVVVVSVVVVLQPDDPVPCPPDDDPWHQVLQQVVVVQDSGNRQTDIPVFAQFLPDDDVPDGRDFRWGWDDDPPDPDIDIDHFQGDPVCLVVVLSCCVVVVPQEAEAEEDCDDPNDGRHDPSAADPVGQWDDDDQKIKGWDDKDDPDPVDPQKIKTWIWIDGNVCNVDDIGIHIYIYGHQQDRSDGRPDCVSVVVSVVVRVVRPPPPDDPDPPPDDD

Solvent-accessible surface area (backbone atoms only — not comparable to full-atom values): 23712 Å² total; per-residue (Å²): 117,65,54,61,38,89,84,55,48,68,67,61,52,43,73,70,47,89,43,73,69,53,30,53,57,52,74,47,50,88,76,41,70,61,46,74,43,75,59,97,78,19,64,83,70,44,94,81,30,56,63,38,33,47,52,51,43,46,51,74,75,66,54,83,39,38,48,24,37,40,35,69,84,75,48,75,38,71,69,62,68,68,90,87,76,78,77,91,76,90,82,89,78,98,64,90,77,72,89,75,81,95,61,92,88,63,65,54,86,42,57,96,63,35,81,86,71,70,94,62,90,56,85,86,66,68,65,64,78,82,71,62,89,94,64,69,61,78,88,48,51,91,77,54,57,70,70,59,58,49,25,65,35,85,100,48,5,25,56,48,41,35,51,54,53,45,52,52,51,55,52,53,50,53,54,50,52,60,64,73,45,57,75,91,74,41,86,86,64,85,70,98,68,48,44,61,64,39,64,75,47,42,89,73,38,93,45,97,52,66,63,34,43,63,90,41,37,49,62,48,88,80,48,59,92,95,51,70,42,78,53,57,23,28,60,43,71,52,95,92,46,95,60,71,46,75,52,59,66,56,50,47,89,95,34,41,50,63,53,52,47,47,36,56,78,66,67,55,38,60,44,82,38,75,52,48,48,59,54,96,94,38,82,62,26,58,87,82,69,43,39,92,92,44,41,63,40,80,52,78,55,39,39,35,34,44,72,50,75,47,52,90,42,91,89,46,80,38,44,37,40,35,37,30,39,42,38,46,69,84,44,76,86,58,79,70,39,73,32,39,37,40,36,32,53,60,44,49,87,76,61,68,50,96,53,69,62,62,59,50,48,54,54,48,53,48,52,60,63,59,50,73,80,75,73,76,80,76,77,78,73,88,129

Nearest PDB structures (foldseek):
  5j8r-assembly1_B  TM=8.724E-01  e=1.607E-15  Homo sapiens
  2p6x-assembly2_B  TM=8.242E-01  e=9.749E-15  Homo sapiens
  2p6x-assembly1_A  TM=8.270E-01  e=3.306E-14  Homo sapiens
  4j51-assembly2_B  TM=8.284E-01  e=1.058E-13  Homo sapiens
  3omh-assembly2_B  TM=8.309E-01  e=7.910E-14  Homo sapiens

Secondary structure (DSSP, 8-state):
-GGGSTT--HHHHHHT--SHHHHHHHHTGGG-SEEEE--TT-PPP-TTSHHHHHHHHHHHTT--SEEEEE-TTS-EEES---SS-S-PPP-------------SS--TTTTTTSSS--S--S-----PPPPPTT--GGGGGGGS-HHHHHHT-TTTHHHHHHHHHHHHHHHHHHHHHHHHS-GGG-SS---S---HHHHHTGGG-SSTT----TTTEEE-SSPPTT--SEEEEEEE--TT-S--EEEEPPPPGGGHHHHHHHHHHTT--EEEE-S-SEETTEESS---S--SSS-EEE-SSEEEEEEEEE-SSSS-TTEEEEEEEEEETT-TTSPPEEEEEEEE--S-TTS--S-HHHHHHHHHHHHHHHS------------

Mean predicted aligned error: 15.72 Å